Protein 4MEA (pdb70)

Solvent-accessible surface area: 23048 Å² total; per-residue (Å²): 74,30,39,103,123,31,178,19,46,130,40,73,66,66,67,0,80,115,49,4,77,119,1,132,101,85,31,56,4,6,48,30,68,34,192,45,18,53,43,89,104,28,82,7,105,62,10,113,0,0,15,0,14,4,33,87,178,39,40,18,0,0,0,0,0,0,2,2,7,5,0,49,17,0,20,56,0,0,62,47,15,48,171,83,24,38,0,0,0,0,0,0,0,2,0,3,47,1,21,73,13,165,117,54,46,4,1,0,62,28,0,5,110,4,0,28,23,0,0,86,138,22,16,26,200,38,62,0,16,0,0,0,1,14,5,0,0,3,0,0,0,1,3,0,3,75,33,51,48,32,0,98,37,0,1,0,0,0,13,4,0,0,1,136,25,2,48,109,22,34,0,4,34,64,91,11,18,8,50,1,1,23,10,0,0,1,5,1,18,44,0,2,10,26,9,0,25,67,15,10,8,12,0,1,4,3,12,2,59,1,56,0,24,65,44,135,55,4,66,98,70,35,8,0,36,24,0,16,6,1,16,70,114,90,35,0,114,3,0,3,0,0,5,72,8,1,27,79,0,5,180,37,0,38,40,19,11,91,117,54,88,79,1,80,17,41,1,0,0,0,0,0,75,71,25,25,51,48,40,0,10,121,15,0,119,82,46,0,16,57,64,92,94,58,24,50,40,52,64,14,86,92,0,0,12,14,0,6,65,9,31,30,124,12,0,32,132,7,0,34,108,23,2,108,87,34,105,123,27,172,15,50,127,39,72,64,72,53,1,78,114,66,4,82,125,6,130,99,89,31,58,4,7,43,31,75,33,201,46,20,47,40,84,91,35,93,5,102,66,11,110,0,0,15,0,23,4,29,92,146,39,42,18,0,0,0,0,0,0,2,3,7,6,0,47,16,0,19,54,0,0,70,45,14,37,149,84,26,37,0,0,0,0,0,0,0,2,1,4,46,1,20,73,12,166,117,56,47,4,1,0,64,31,0,5,113,4,0,29,24,0,0,85,141,21,16,24,197,34,64,0,16,0,0,0,0,12,5,0,0,4,0,0,0,1,3,0,4,77,31,51,49,30,0,93,34,0,0,0,0,0,14,4,0,0,2,138,25,3,47,111,21,39,0,5,38,72,121,11,17,6,40,1,1,16,10,0,0,1,4,1,13,38,0,2,2,33,9,0,25,67,16,10,10,12,0,2,6,4,11,2,56,11,42,3,24,57,57,133,52,4,59,91,123,36,6,6,49,23,0,15,7,2,13,68,110,87,37,0,91,2,0,2,0,0,6,70,7,2,9,59,0,2,124,43,0,44,51,17,17,91,117,50,98,78,1,82,19,42,1,0,0,0,0,0,94,113,23,23,47,49,41,0,10,133,14,0,120,84,44,0,14,55,67,85,95,60,20,47,41,51,63,18,81,80,0,0,11,14,0,6,59,8,37,31,118,16,0,21,114,8,0,28,96,22,1,102

Radius of gyration: 26.94 Å; Cα contacts (8 Å, |Δi|>4): 1448; chains: 2; bounding box: 87×48×52 Å

Structure (mmCIF, N/CA/C/O backbone):
data_4MEA
#
_entry.id   4MEA
#
_cell.length_a   85.688
_cell.length_b   42.584
_cell.length_c   86.470
_cell.angle_alpha   90.00
_cell.angle_beta   98.10
_cell.angle_gamma   90.00
#
_symmetry.space_group_name_H-M   'P 1 21 1'
#
loop_
_entity.id
_entity.type
_entity.pdbx_description
1 polymer 'Predicted protein'
2 water water
#
loop_
_atom_site.group_PDB
_atom_site.id
_atom_site.type_symbol
_atom_site.label_atom_id
_atom_site.label_alt_id
_atom_site.label_comp_id
_atom_site.label_asym_id
_atom_site.label_entity_id
_atom_site.label_seq_id
_atom_site.pdbx_PDB_ins_code
_atom_site.Cartn_x
_atom_site.Cartn_y
_atom_site.Cartn_z
_atom_site.occupancy
_atom_site.B_iso_or_equiv
_atom_site.auth_seq_id
_atom_site.auth_comp_id
_atom_site.auth_asym_id
_atom_site.auth_atom_id
_atom_site.pdbx_PDB_model_num
ATOM 1 N N . GLU A 1 1 ? -18.330 -1.433 -28.889 1.00 36.44 25 GLU A N 1
ATOM 2 C CA . GLU A 1 1 ? -19.412 -0.723 -29.576 1.00 48.81 25 GLU A CA 1
ATOM 3 C C . GLU A 1 1 ? -20.777 -0.980 -28.919 1.00 50.85 25 GLU A C 1
ATOM 4 O O . GLU A 1 1 ? -21.000 -2.049 -28.324 1.00 43.02 25 GLU A O 1
ATOM 10 N N . TYR A 1 2 ? -21.685 -0.006 -29.026 1.00 49.49 26 TYR A N 1
ATOM 11 C CA . TYR A 1 2 ? -23.014 -0.158 -28.432 1.00 45.10 26 TYR A CA 1
ATOM 12 C C . TYR A 1 2 ? -23.780 -1.326 -29.055 1.00 38.39 26 TYR A C 1
ATOM 13 O O . TYR A 1 2 ? -23.828 -1.468 -30.277 1.00 27.52 26 TYR A O 1
ATOM 22 N N . ASP A 1 3 ? -24.365 -2.153 -28.189 1.00 30.72 27 ASP A N 1
ATOM 23 C CA . ASP A 1 3 ? -25.188 -3.291 -28.594 1.00 21.15 27 ASP A CA 1
ATOM 24 C C . ASP A 1 3 ? -26.508 -3.255 -27.827 1.00 28.93 27 ASP A C 1
ATOM 25 O O . ASP A 1 3 ? -26.542 -3.540 -26.625 1.00 21.76 27 ASP A O 1
ATOM 30 N N . PRO A 1 4 ? -27.605 -2.906 -28.518 1.00 33.45 28 PRO A N 1
ATOM 31 C CA . PRO A 1 4 ? -28.903 -2.748 -27.851 1.00 31.66 28 PRO A CA 1
ATOM 32 C C . PRO A 1 4 ? -29.391 -4.038 -27.177 1.00 27.85 28 PRO A C 1
ATOM 33 O O . PRO A 1 4 ? -30.281 -3.978 -26.328 1.00 34.85 28 PRO A O 1
ATOM 37 N N . ASN A 1 5 ? -28.811 -5.180 -27.540 1.00 25.78 29 ASN A N 1
ATOM 38 C CA . ASN A 1 5 ? -29.195 -6.457 -26.943 1.00 24.68 29 ASN A CA 1
ATOM 39 C C . ASN A 1 5 ? -28.418 -6.859 -25.675 1.00 35.57 29 ASN A C 1
ATOM 40 O O . ASN A 1 5 ? -28.806 -7.809 -24.994 1.00 39.74 29 ASN A O 1
ATOM 45 N N . LEU A 1 6 ? -27.321 -6.168 -25.362 1.00 27.57 30 LEU A N 1
ATOM 46 C CA . LEU A 1 6 ? -26.558 -6.492 -24.150 1.00 16.92 30 LEU A CA 1
ATOM 47 C C . LEU A 1 6 ? -27.438 -6.322 -22.911 1.00 13.07 30 LEU A C 1
ATOM 48 O O . LEU A 1 6 ? -28.093 -5.293 -22.730 1.00 16.65 30 LEU A O 1
ATOM 53 N N . LYS A 1 7 ? -27.464 -7.327 -22.051 1.00 11.69 31 LYS A N 1
ATOM 54 C CA . LYS A 1 7 ? -28.259 -7.220 -20.833 1.00 13.76 31 LYS A CA 1
ATOM 55 C C . LYS A 1 7 ? -27.426 -6.727 -19.655 1.00 11.75 31 LYS A C 1
ATOM 56 O O . LYS A 1 7 ? -26.238 -7.020 -19.550 1.00 12.84 31 LYS A O 1
ATOM 62 N N . SER A 1 8 ? -28.050 -5.952 -18.778 1.00 12.89 32 SER A N 1
ATOM 63 C CA . SER A 1 8 ? -27.388 -5.544 -17.547 1.00 12.11 32 SER A CA 1
ATOM 64 C C . SER A 1 8 ? -27.519 -6.707 -16.566 1.00 12.03 32 SER A C 1
ATOM 65 O O . SER A 1 8 ? -28.390 -7.558 -16.736 1.00 8.62 32 SER A O 1
ATOM 68 N N . ILE A 1 9 ? -26.643 -6.759 -15.565 1.00 11.36 33 ILE A N 1
ATOM 69 C CA . ILE A 1 9 ? -26.709 -7.802 -14.538 1.00 9.04 33 ILE A CA 1
ATOM 70 C C . ILE A 1 9 ? -27.868 -7.564 -13.585 1.00 12.09 33 ILE A C 1
ATOM 71 O O . ILE A 1 9 ? -28.429 -6.466 -13.530 1.00 9.47 33 ILE A O 1
ATOM 76 N N . ASP A 1 10 ? -28.238 -8.594 -12.833 1.00 10.29 34 ASP A N 1
ATOM 77 C CA . ASP A 1 10 ? -29.217 -8.405 -11.769 1.00 16.18 34 ASP A CA 1
ATOM 78 C C . ASP A 1 10 ? -28.663 -8.869 -10.421 1.00 13.55 34 ASP A C 1
ATOM 79 O O . ASP A 1 10 ? -29.409 -9.120 -9.485 1.00 14.77 34 ASP A O 1
ATOM 84 N N . THR A 1 11 ? -27.345 -8.963 -10.325 1.00 11.90 35 THR A N 1
ATOM 85 C CA . THR A 1 11 ? -26.705 -9.282 -9.044 1.00 12.54 35 THR A CA 1
ATOM 86 C C . THR A 1 11 ? -27.071 -8.253 -7.982 1.00 10.46 35 THR A C 1
ATOM 87 O O . THR A 1 11 ? -27.018 -7.054 -8.237 1.00 10.82 35 THR A O 1
ATOM 91 N N . PRO A 1 12 ? -27.466 -8.720 -6.786 1.00 9.70 36 PRO A N 1
ATOM 92 C CA . PRO A 1 12 ? -27.776 -7.796 -5.691 1.00 13.84 36 PRO A CA 1
ATOM 93 C C . PRO A 1 12 ? -26.526 -7.032 -5.278 1.00 14.25 36 PRO A C 1
ATOM 94 O O . PRO A 1 12 ? -25.447 -7.624 -5.212 1.00 12.28 36 PRO A O 1
ATOM 98 N N . PRO A 1 13 ? -26.663 -5.721 -5.041 1.00 11.76 37 PRO A N 1
ATOM 99 C CA . PRO A 1 13 ? -25.523 -4.885 -4.642 1.00 9.54 37 PRO A CA 1
ATOM 100 C C . PRO A 1 13 ? -24.720 -5.482 -3.466 1.00 13.08 37 PRO A C 1
ATOM 101 O O . PRO A 1 13 ? -23.498 -5.337 -3.419 1.00 8.34 37 PRO A O 1
ATOM 105 N N . ALA A 1 14 ? -25.397 -6.137 -2.529 1.00 11.22 38 ALA A N 1
ATOM 106 C CA . ALA A 1 14 ? -24.720 -6.693 -1.356 1.00 17.31 38 ALA A CA 1
ATOM 107 C C . ALA A 1 14 ? -23.831 -7.851 -1.760 1.00 18.08 38 ALA A C 1
ATOM 108 O O . ALA A 1 14 ? -22.740 -8.030 -1.219 1.00 16.17 38 ALA A O 1
ATOM 110 N N . VAL A 1 15 ? -24.306 -8.642 -2.715 1.00 11.66 39 VAL A N 1
ATOM 111 C CA . VAL A 1 15 ? -23.532 -9.764 -3.242 1.00 11.38 39 VAL A CA 1
ATOM 112 C C . VAL A 1 15 ? -22.297 -9.238 -3.993 1.00 13.43 39 VAL A C 1
ATOM 113 O O . VAL A 1 15 ? -21.175 -9.715 -3.784 1.00 9.46 39 VAL A O 1
ATOM 117 N N . SER A 1 16 ? -22.493 -8.229 -4.839 1.00 8.19 40 SER A N 1
ATOM 118 C CA . SER A 1 16 ? -21.363 -7.570 -5.497 1.00 11.77 40 SER A CA 1
ATOM 119 C C . SER A 1 16 ? -20.327 -7.030 -4.503 1.00 11.99 40 SER A C 1
ATOM 120 O O . SER A 1 16 ? -19.124 -7.149 -4.727 1.00 13.19 40 SER A O 1
ATOM 123 N N . GLN A 1 17 ? -20.792 -6.420 -3.415 1.00 10.37 41 GLN A N 1
ATOM 124 C CA . GLN A 1 17 ? -19.880 -5.866 -2.419 1.00 9.10 41 GLN A CA 1
ATOM 125 C C . GLN A 1 17 ? -18.981 -6.963 -1.814 1.00 12.41 41 GLN A C 1
ATOM 126 O O . GLN A 1 17 ? -17.802 -6.728 -1.534 1.00 14.99 41 GLN A O 1
ATOM 132 N N . GLN A 1 18 ? -19.533 -8.160 -1.634 1.00 10.68 42 GLN A N 1
ATOM 133 C CA . GLN A 1 18 ? -18.755 -9.299 -1.128 1.00 16.13 42 GLN A CA 1
ATOM 134 C C . GLN A 1 18 ? -17.696 -9.726 -2.145 1.00 14.33 42 GLN A C 1
ATOM 135 O O . GLN A 1 18 ? -16.589 -10.123 -1.774 1.00 10.48 42 GLN A O 1
ATOM 141 N N . MET A 1 19 ? -18.040 -9.650 -3.428 1.00 8.80 43 MET A N 1
ATOM 142 C CA . MET A 1 19 ? -17.057 -9.842 -4.496 1.00 10.09 43 MET A CA 1
ATOM 143 C C . MET A 1 19 ? -15.911 -8.829 -4.361 1.00 13.41 43 MET A C 1
ATOM 144 O O . MET A 1 19 ? -14.736 -9.200 -4.422 1.00 14.98 43 MET A O 1
ATOM 149 N N . PHE A 1 20 ? -16.259 -7.555 -4.182 1.00 8.63 44 PHE A N 1
ATOM 150 C CA . PHE A 1 20 ? -15.263 -6.496 -4.043 1.00 11.34 44 PHE A CA 1
ATOM 151 C C . PHE A 1 20 ? -14.385 -6.757 -2.818 1.00 11.63 44 PHE A C 1
ATOM 152 O O . PHE A 1 20 ? -13.167 -6.584 -2.871 1.00 10.88 44 PHE A O 1
ATOM 160 N N . ASN A 1 21 ? -15.007 -7.164 -1.716 1.00 8.14 45 ASN A N 1
ATOM 161 C CA . ASN A 1 21 ? -14.274 -7.438 -0.479 1.00 11.78 45 ASN A CA 1
ATOM 162 C C . ASN A 1 21 ? -13.297 -8.586 -0.641 1.00 14.29 45 ASN A C 1
ATOM 163 O O . ASN A 1 21 ? -12.205 -8.577 -0.064 1.00 13.79 45 ASN A O 1
ATOM 168 N N . LYS A 1 22 ? -13.712 -9.593 -1.403 1.00 10.76 46 LYS A N 1
ATOM 169 C CA . LYS A 1 22 ? -12.859 -10.733 -1.697 1.00 14.45 46 LYS A CA 1
ATOM 170 C C . LYS A 1 22 ? -11.656 -10.328 -2.550 1.00 17.24 46 LYS A C 1
ATOM 171 O O . LYS A 1 22 ? -10.537 -10.806 -2.332 1.00 15.83 46 LYS A O 1
ATOM 177 N N . VAL A 1 23 ? -11.887 -9.455 -3.528 1.00 10.08 47 VAL A N 1
ATOM 178 C CA . VAL A 1 23 ? -10.796 -8.950 -4.356 1.00 6.74 47 VAL A CA 1
ATOM 179 C C . VAL A 1 23 ? -9.757 -8.281 -3.465 1.00 8.22 47 VAL A C 1
ATOM 180 O O . VAL A 1 23 ? -8.557 -8.566 -3.552 1.00 11.53 47 VAL A O 1
ATOM 184 N N . LYS A 1 24 ? -10.214 -7.405 -2.583 1.00 8.27 48 LYS A N 1
ATOM 185 C CA . LYS A 1 24 ? -9.285 -6.697 -1.703 1.00 10.47 48 LYS A CA 1
ATOM 186 C C . LYS A 1 24 ? -8.580 -7.623 -0.687 1.00 12.15 48 LYS A C 1
ATOM 187 O O . LYS A 1 24 ? -7.352 -7.590 -0.551 1.00 15.58 48 LYS A O 1
ATOM 193 N N . SER A 1 25 ? -9.342 -8.468 0.001 1.00 13.67 49 SER A N 1
ATOM 194 C CA A SER A 1 25 ? -8.777 -9.344 1.028 0.56 14.59 49 SER A CA 1
ATOM 195 C CA B SER A 1 25 ? -8.762 -9.335 1.028 0.44 14.46 49 SER A CA 1
ATOM 196 C C . SER A 1 25 ? -7.837 -10.409 0.456 1.00 16.35 49 SER A C 1
ATOM 197 O O . SER A 1 25 ? -6.915 -10.865 1.137 1.00 18.49 49 SER A O 1
ATOM 202 N N . ASN A 1 26 ? -8.072 -10.813 -0.789 1.00 10.57 50 ASN A N 1
ATOM 203 C CA . ASN A 1 26 ? -7.209 -11.804 -1.435 1.00 8.55 50 ASN A CA 1
ATOM 204 C C . ASN A 1 26 ? -6.052 -11.179 -2.207 1.00 16.03 50 ASN A C 1
ATOM 205 O O . ASN A 1 26 ? -5.254 -11.890 -2.816 1.00 17.74 50 ASN A O 1
ATOM 210 N N . GLY A 1 27 ? -5.961 -9.850 -2.173 1.00 11.60 51 GLY A N 1
ATOM 211 C CA . GLY A 1 27 ? -4.938 -9.133 -2.923 1.00 13.80 51 GLY A CA 1
ATOM 212 C C . GLY A 1 27 ? -4.981 -9.372 -4.428 1.00 17.21 51 GLY A C 1
ATOM 213 O O . GLY A 1 27 ? -3.943 -9.550 -5.073 1.00 14.75 51 GLY A O 1
ATOM 214 N N . LEU A 1 28 ? -6.186 -9.367 -4.996 1.00 12.02 52 LEU A N 1
ATOM 215 C CA . LEU A 1 28 ? -6.363 -9.576 -6.434 1.00 11.55 52 LEU A CA 1
ATOM 216 C C . LEU A 1 28 ? -6.500 -8.228 -7.144 1.00 8.20 52 LEU A C 1
ATOM 217 O O . LEU A 1 28 ? -6.459 -7.181 -6.505 1.00 9.87 52 LEU A O 1
ATOM 222 N N . GLY A 1 29 ? -6.675 -8.248 -8.458 1.00 9.15 53 GLY A N 1
ATOM 223 C CA . GLY A 1 29 ? -6.958 -7.017 -9.184 1.00 10.45 53 GLY A CA 1
ATOM 224 C C . GLY A 1 29 ? -5.875 -5.959 -9.050 1.00 11.53 53 GLY A C 1
ATOM 225 O O . GLY A 1 29 ? -4.700 -6.231 -9.319 1.00 15.29 53 GLY A O 1
ATOM 226 N N . GLN A 1 30 ? -6.261 -4.750 -8.640 1.00 12.60 54 GLN A N 1
ATOM 227 C CA . GLN A 1 30 ? -5.302 -3.645 -8.555 1.00 7.27 54 GLN A CA 1
ATOM 228 C C . GLN A 1 30 ? -4.218 -3.890 -7.506 1.00 9.80 54 GLN A C 1
ATOM 229 O O . GLN A 1 30 ? -3.182 -3.217 -7.503 1.00 7.17 54 GLN A O 1
ATOM 235 N N . TYR A 1 31 ? -4.455 -4.854 -6.622 1.00 10.80 55 TYR A N 1
ATOM 236 C CA . TYR A 1 31 ? -3.517 -5.126 -5.533 1.00 16.90 55 TYR A CA 1
ATOM 237 C C . TYR A 1 31 ? -2.558 -6.255 -5.892 1.00 20.14 55 TYR A C 1
ATOM 238 O O . TYR A 1 31 ? -1.663 -6.580 -5.117 1.00 15.61 55 TYR A O 1
ATOM 247 N N . ALA A 1 32 ? -2.761 -6.863 -7.058 1.00 16.25 56 ALA A N 1
ATOM 248 C CA . ALA A 1 32 ? -1.925 -7.981 -7.488 1.00 15.63 56 ALA A CA 1
ATOM 249 C C . ALA A 1 32 ? -0.859 -7.525 -8.474 1.00 16.41 56 ALA A C 1
ATOM 250 O O . ALA A 1 32 ? -1.173 -6.988 -9.533 1.00 13.82 56 ALA A O 1
ATOM 252 N N . TYR A 1 33 ? 0.404 -7.727 -8.118 1.00 14.18 57 TYR A N 1
ATOM 253 C CA A TYR A 1 33 ? 1.546 -7.341 -8.949 0.54 15.73 57 TYR A CA 1
ATOM 254 C CA B TYR A 1 33 ? 1.471 -7.404 -9.052 0.46 15.68 57 TYR A CA 1
ATOM 255 C C . TYR A 1 33 ? 2.399 -8.582 -9.252 1.00 19.15 57 TYR A C 1
ATOM 256 O O . TYR A 1 33 ? 2.768 -9.288 -8.320 1.00 14.20 57 TYR A O 1
ATOM 273 N N . ALA A 1 34 ? 2.733 -8.828 -10.516 1.00 15.68 58 ALA A N 1
ATOM 274 C CA . ALA A 1 34 ? 3.511 -10.015 -10.868 1.00 18.78 58 ALA A CA 1
ATOM 275 C C . ALA A 1 34 ? 4.968 -9.923 -10.411 1.00 18.99 58 ALA A C 1
ATOM 276 O O . ALA A 1 34 ? 5.488 -8.829 -10.169 1.00 11.91 58 ALA A O 1
ATOM 278 N N . LYS A 1 35 ? 5.620 -11.077 -10.280 1.00 20.60 59 LYS A N 1
ATOM 279 C CA . LYS A 1 35 ? 7.026 -11.110 -9.883 1.00 22.24 59 LYS A CA 1
ATOM 280 C C . LYS A 1 35 ? 7.837 -10.229 -10.830 1.00 18.70 59 LYS A C 1
ATOM 281 O O . LYS A 1 35 ? 7.676 -10.304 -12.054 1.00 17.91 59 LYS A O 1
ATOM 287 N N . GLY A 1 36 ? 8.695 -9.390 -10.260 1.00 15.03 60 GLY A N 1
ATOM 288 C CA . GLY A 1 36 ? 9.461 -8.435 -11.041 1.00 19.50 60 GLY A CA 1
ATOM 289 C C . GLY A 1 36 ? 8.966 -7.017 -10.818 1.00 17.68 60 GLY A C 1
ATOM 290 O O . GLY A 1 36 ? 9.689 -6.052 -11.045 1.00 19.57 60 GLY A O 1
ATOM 291 N N . LEU A 1 37 ? 7.728 -6.896 -10.351 1.00 20.36 61 LEU A N 1
ATOM 292 C CA . LEU A 1 37 ? 7.099 -5.593 -10.173 1.00 19.67 61 LEU A CA 1
ATOM 293 C C . LEU A 1 37 ? 7.009 -5.231 -8.696 1.00 22.10 61 LEU A C 1
ATOM 294 O O . LEU A 1 37 ? 6.804 -6.095 -7.841 1.00 19.40 61 LEU A O 1
ATOM 299 N N . SER A 1 38 ? 7.171 -3.951 -8.394 1.00 13.70 62 SER A N 1
ATOM 300 C CA . SER A 1 38 ? 7.044 -3.495 -7.022 1.00 19.08 62 SER A CA 1
ATOM 301 C C . SER A 1 38 ? 6.012 -2.384 -6.930 1.00 17.16 62 SER A C 1
ATOM 302 O O . SER A 1 38 ? 5.988 -1.485 -7.769 1.00 15.34 62 SER A O 1
ATOM 305 N N . SER A 1 39 ? 5.169 -2.463 -5.903 1.00 13.43 63 SER A N 1
ATOM 306 C CA . SER A 1 39 ? 4.170 -1.445 -5.610 1.00 9.12 63 SER A CA 1
ATOM 307 C C . SER A 1 39 ? 4.745 -0.417 -4.642 1.00 14.07 63 SER A C 1
ATOM 308 O O . SER A 1 39 ? 5.275 -0.773 -3.593 1.00 13.89 63 SER A O 1
ATOM 311 N N . LYS A 1 40 ? 4.648 0.858 -4.999 1.00 9.35 64 LYS A N 1
ATOM 312 C CA . LYS A 1 40 ? 5.222 1.921 -4.184 1.00 14.62 64 LYS A CA 1
ATOM 313 C C . LYS A 1 40 ? 4.323 3.140 -4.186 1.00 17.92 64 LYS A C 1
ATOM 314 O O . LYS A 1 40 ? 3.396 3.229 -4.982 1.00 13.38 64 LYS A O 1
ATOM 320 N N . PHE A 1 41 ? 4.617 4.087 -3.300 1.00 11.10 65 PHE A N 1
ATOM 321 C CA . PHE A 1 41 ? 3.876 5.334 -3.236 1.00 14.95 65 PHE A CA 1
ATOM 322 C C . PHE A 1 41 ? 4.840 6.514 -3.255 1.00 22.52 65 PHE A C 1
ATOM 323 O O . PHE A 1 41 ? 5.982 6.404 -2.807 1.00 21.66 65 PHE A O 1
ATOM 331 N N . ILE A 1 42 ? 4.378 7.645 -3.776 1.00 21.58 66 ILE A N 1
ATOM 332 C CA . ILE A 1 42 ? 5.205 8.842 -3.813 1.00 17.02 66 ILE A CA 1
ATOM 333 C C . ILE A 1 42 ? 4.373 10.112 -3.723 1.00 21.91 66 ILE A C 1
ATOM 334 O O . ILE A 1 42 ? 3.329 10.239 -4.370 1.00 15.23 66 ILE A O 1
ATOM 339 N N . GLU A 1 43 ? 4.853 11.060 -2.924 1.00 13.34 67 GLU A N 1
ATOM 340 C CA . GLU A 1 43 ? 4.138 12.311 -2.722 1.00 17.17 67 GLU A CA 1
ATOM 341 C C . GLU A 1 43 ? 4.558 13.321 -3.785 1.00 22.02 67 GLU A C 1
ATOM 342 O O . GLU A 1 43 ? 5.751 13.494 -4.060 1.00 19.38 67 GLU A O 1
ATOM 348 N N . SER A 1 44 ? 3.568 13.964 -4.397 1.00 18.68 68 SER A N 1
ATOM 349 C CA . SER A 1 44 ? 3.805 15.005 -5.388 1.00 13.49 68 SER A CA 1
ATOM 350 C C . SER A 1 44 ? 2.750 16.086 -5.228 1.00 20.60 68 SER A C 1
ATOM 351 O O . SER A 1 44 ? 1.554 15.830 -5.396 1.00 9.76 68 SER A O 1
ATOM 354 N N . GLU A 1 45 ? 3.203 17.291 -4.902 1.00 18.61 69 GLU A N 1
ATOM 355 C CA . GLU A 1 45 ? 2.321 18.437 -4.716 1.00 17.08 69 GLU A CA 1
ATOM 356 C C . GLU A 1 45 ? 1.251 18.128 -3.674 1.00 21.60 69 GLU A C 1
ATOM 357 O O . GLU A 1 45 ? 0.121 18.595 -3.776 1.00 20.89 69 GLU A O 1
ATOM 363 N N . GLY A 1 46 ? 1.616 17.342 -2.665 1.00 20.27 70 GLY A N 1
ATOM 364 C CA . GLY A 1 46 ? 0.699 17.042 -1.583 1.00 17.42 70 GLY A CA 1
ATOM 365 C C . GLY A 1 46 ? -0.275 15.916 -1.899 1.00 18.85 70 GLY A C 1
ATOM 366 O O . GLY A 1 46 ? -1.177 15.640 -1.109 1.00 22.07 70 GLY A O 1
ATOM 367 N N . VAL A 1 47 ? -0.098 15.271 -3.051 1.00 16.68 71 VAL A N 1
ATOM 368 C CA . VAL A 1 47 ? -0.947 14.143 -3.438 1.00 15.10 71 VAL A CA 1
ATOM 369 C C . VAL A 1 47 ? -0.108 12.876 -3.416 1.00 16.72 71 VAL A C 1
ATOM 370 O O . VAL A 1 47 ? 0.935 12.803 -4.080 1.00 9.70 71 VAL A O 1
ATOM 374 N N . LYS A 1 48 ? -0.545 11.887 -2.636 1.00 16.55 72 LYS A N 1
ATOM 375 C CA . LYS A 1 48 ? 0.152 10.608 -2.590 1.00 14.47 72 LYS A CA 1
ATOM 376 C C . LYS A 1 48 ? -0.255 9.719 -3.768 1.00 20.91 72 LYS A C 1
ATOM 377 O O . LYS A 1 48 ? -1.397 9.238 -3.845 1.00 15.69 72 LYS A O 1
ATOM 383 N N . LEU A 1 49 ? 0.679 9.514 -4.689 1.00 11.79 73 LEU A N 1
ATOM 384 C CA . LEU A 1 49 ? 0.419 8.670 -5.853 1.00 8.19 73 LEU A CA 1
ATOM 385 C C . LEU A 1 49 ? 0.896 7.240 -5.623 1.00 18.92 73 LEU A C 1
ATOM 386 O O . LEU A 1 49 ? 1.966 7.006 -5.045 1.00 14.72 73 LEU A O 1
ATOM 391 N N . HIS A 1 50 ? 0.087 6.283 -6.064 1.00 13.52 74 HIS A N 1
ATOM 392 C CA . HIS A 1 50 ? 0.515 4.890 -6.107 1.00 13.21 74 HIS A CA 1
ATOM 393 C C . HIS A 1 50 ? 1.068 4.583 -7.496 1.00 14.99 74 HIS A C 1
ATOM 394 O O . HIS A 1 50 ? 0.541 5.050 -8.509 1.00 11.22 74 HIS A O 1
ATOM 401 N N . TYR A 1 51 ? 2.141 3.809 -7.550 1.00 11.01 75 TYR A N 1
ATOM 402 C CA . TYR A 1 51 ? 2.633 3.345 -8.833 1.00 10.56 75 TYR A CA 1
ATOM 403 C C . TYR A 1 51 ? 3.241 1.966 -8.686 1.00 13.69 75 TYR A C 1
ATOM 404 O O . TYR A 1 51 ? 3.492 1.499 -7.572 1.00 14.58 75 TYR A O 1
ATOM 413 N N . VAL A 1 52 ? 3.470 1.329 -9.823 1.00 13.71 76 VAL A N 1
ATOM 414 C CA . VAL A 1 52 ? 4.094 0.024 -9.894 1.00 13.19 76 VAL A CA 1
ATOM 415 C C . VAL A 1 52 ? 5.216 0.135 -10.911 1.00 15.48 76 VAL A C 1
ATOM 416 O O . VAL A 1 52 ? 5.040 0.733 -11.973 1.00 12.35 76 VAL A O 1
ATOM 420 N N . GLU A 1 53 ? 6.379 -0.418 -10.584 1.00 11.38 77 GLU A N 1
ATOM 421 C CA . GLU A 1 53 ? 7.510 -0.346 -11.496 1.00 16.40 77 GLU A CA 1
ATOM 422 C C . GLU A 1 53 ? 8.244 -1.675 -11.598 1.00 13.22 77 GLU A C 1
ATOM 423 O O . GLU A 1 53 ? 8.131 -2.538 -10.729 1.00 17.00 77 GLU A O 1
ATOM 429 N N . GLY A 1 54 ? 8.993 -1.833 -12.681 1.00 17.45 78 GLY A N 1
ATOM 430 C CA . GLY A 1 54 ? 9.755 -3.041 -12.903 1.00 19.43 78 GLY A CA 1
ATOM 431 C C . GLY A 1 54 ? 10.922 -2.700 -13.797 1.00 20.10 78 GLY A C 1
ATOM 432 O O . GLY A 1 54 ? 10.960 -1.617 -14.384 1.00 12.89 78 GLY A O 1
ATOM 433 N N . GLY A 1 55 ? 11.877 -3.617 -13.894 1.00 22.39 79 GLY A N 1
ATOM 434 C CA . GLY A 1 55 ? 13.074 -3.383 -14.677 1.00 29.35 79 GLY A CA 1
ATOM 435 C C . GLY A 1 55 ? 14.033 -2.395 -14.036 1.00 19.49 79 GLY A C 1
ATOM 436 O O . GLY A 1 55 ? 13.874 -2.006 -12.879 1.00 22.72 79 GLY A O 1
ATOM 437 N N . SER A 1 56 ? 15.039 -1.986 -14.798 1.00 21.54 80 SER A N 1
ATOM 438 C CA . SER A 1 56 ? 16.038 -1.043 -14.305 1.00 29.60 80 SER A CA 1
ATOM 439 C C . SER A 1 56 ? 16.696 -0.305 -15.459 1.00 23.22 80 SER A C 1
ATOM 440 O O . SER A 1 56 ? 16.556 0.907 -15.594 1.00 30.81 80 SER A O 1
ATOM 443 N N . LYS A 1 57 ? 17.413 -1.042 -16.297 1.00 26.36 81 LYS A N 1
ATOM 444 C CA . LYS A 1 57 ? 18.127 -0.432 -17.413 1.00 29.16 81 LYS A CA 1
ATOM 445 C C . LYS A 1 57 ? 17.210 -0.238 -18.617 1.00 27.88 81 LYS A C 1
ATOM 446 O O . LYS A 1 57 ? 16.185 -0.908 -18.739 1.00 26.88 81 LYS A O 1
ATOM 452 N N . GLY A 1 58 ? 17.574 0.694 -19.494 1.00 20.18 82 GLY A N 1
ATOM 453 C CA . GLY A 1 58 ? 16.806 0.930 -20.702 1.00 20.45 82 GLY A CA 1
ATOM 454 C C . GLY A 1 58 ? 15.908 2.141 -20.572 1.00 20.82 82 GLY A C 1
ATOM 455 O O . GLY A 1 58 ? 15.523 2.526 -19.467 1.00 25.06 82 GLY A O 1
ATOM 456 N N . THR A 1 59 ? 15.575 2.746 -21.704 1.00 21.11 83 THR A N 1
ATOM 457 C CA . THR A 1 59 ? 14.731 3.932 -21.700 1.00 22.71 83 THR A CA 1
ATOM 458 C C . THR A 1 59 ? 13.464 3.654 -20.911 1.00 17.35 83 THR A C 1
ATOM 459 O O . THR A 1 59 ? 12.750 2.688 -21.197 1.00 20.46 83 THR A O 1
ATOM 463 N N . PRO A 1 60 ? 13.185 4.490 -19.900 1.00 15.67 84 PRO A N 1
ATOM 464 C CA . PRO A 1 60 ? 11.983 4.234 -19.108 1.00 14.22 84 PRO A CA 1
ATOM 465 C C . PRO A 1 60 ? 10.716 4.467 -19.928 1.00 12.90 84 PRO A C 1
ATOM 466 O O . PRO A 1 60 ? 10.681 5.319 -20.809 1.00 14.16 84 PRO A O 1
ATOM 470 N N . ILE A 1 61 ? 9.689 3.683 -19.642 1.00 15.61 85 ILE A N 1
ATOM 471 C CA . ILE A 1 61 ? 8.394 3.880 -20.264 1.00 17.84 85 ILE A CA 1
ATOM 472 C C . ILE A 1 61 ? 7.387 4.109 -19.147 1.00 13.41 85 ILE A C 1
ATOM 473 O O . ILE A 1 61 ? 7.228 3.269 -18.264 1.00 14.72 85 ILE A O 1
ATOM 478 N N . VAL A 1 62 ? 6.726 5.260 -19.182 1.00 11.11 86 VAL A N 1
ATOM 479 C CA . VAL A 1 62 ? 5.716 5.590 -18.183 1.00 10.35 86 VAL A CA 1
ATOM 480 C C . VAL A 1 62 ? 4.321 5.371 -18.788 1.00 11.34 86 VAL A C 1
ATOM 481 O O . VAL A 1 62 ? 4.040 5.851 -19.883 1.00 14.94 86 VAL A O 1
ATOM 485 N N . PHE A 1 63 ? 3.476 4.609 -18.090 1.00 13.18 87 PHE A N 1
ATOM 486 C CA . PHE A 1 63 ? 2.134 4.253 -18.577 1.00 10.03 87 PHE A CA 1
ATOM 487 C C . PHE A 1 63 ? 1.072 4.872 -17.684 1.00 8.96 87 PHE A C 1
ATOM 488 O O . PHE A 1 63 ? 1.100 4.688 -16.467 1.00 8.54 87 PHE A O 1
ATOM 496 N N . ILE A 1 64 ? 0.116 5.562 -18.296 1.00 9.72 88 ILE A N 1
ATOM 497 C CA . ILE A 1 64 ? -0.941 6.254 -17.565 1.00 9.03 88 ILE A CA 1
ATOM 498 C C . ILE A 1 64 ? -2.339 5.776 -17.993 1.00 18.37 88 ILE A C 1
ATOM 499 O O . ILE A 1 64 ? -2.775 6.017 -19.129 1.00 10.90 88 ILE A O 1
ATOM 504 N N . HIS A 1 65 ? -3.040 5.118 -17.071 1.00 11.35 89 HIS A N 1
ATOM 505 C CA . HIS A 1 65 ? -4.375 4.573 -17.326 1.00 4.95 89 HIS A CA 1
ATOM 506 C C . HIS A 1 65 ? -5.452 5.655 -17.361 1.00 9.46 89 HIS A C 1
ATOM 507 O O . HIS A 1 65 ? -5.174 6.839 -17.151 1.00 12.47 89 HIS A O 1
ATOM 514 N N . GLY A 1 66 ? -6.691 5.235 -17.601 1.00 5.44 90 GLY A N 1
ATOM 515 C CA . GLY A 1 66 ? -7.836 6.131 -17.547 1.00 8.14 90 GLY A CA 1
ATOM 516 C C . GLY A 1 66 ? -9.014 5.547 -16.784 1.00 10.61 90 GLY A C 1
ATOM 517 O O . GLY A 1 66 ? -8.837 4.683 -15.918 1.00 11.92 90 GLY A O 1
ATOM 518 N N . PHE A 1 67 ? -10.222 6.010 -17.122 1.00 2.63 91 PHE A N 1
ATOM 519 C CA . PHE A 1 67 ? -11.445 5.647 -16.408 1.00 13.26 91 PHE A CA 1
ATOM 520 C C . PHE A 1 67 ? -11.797 4.177 -16.592 1.00 12.76 91 PHE A C 1
ATOM 521 O O . PHE A 1 67 ? -11.718 3.649 -17.702 1.00 11.48 91 PHE A O 1
ATOM 529 N N . GLY A 1 68 ? -12.193 3.526 -15.502 1.00 6.19 92 GLY A N 1
ATOM 530 C CA . GLY A 1 68 ? -12.481 2.100 -15.526 1.00 4.03 92 GLY A CA 1
ATOM 531 C C . GLY A 1 68 ? -11.246 1.237 -15.336 1.00 11.47 92 GLY A C 1
ATOM 532 O O . GLY A 1 68 ? -11.344 0.005 -15.256 1.00 9.03 92 GLY A O 1
ATOM 533 N N . SER A 1 69 ? -10.083 1.880 -15.252 1.00 9.77 93 SER A N 1
ATOM 534 C CA . SER A 1 69 ? -8.815 1.170 -15.123 1.00 8.61 93 SER A CA 1
ATOM 535 C C . SER A 1 69 ? -7.988 1.681 -13.941 1.00 10.00 93 SER A C 1
ATOM 536 O O . SER A 1 69 ? -8.370 2.633 -13.267 1.00 10.09 93 SER A O 1
ATOM 539 N N . THR A 1 70 ? -6.859 1.020 -13.698 1.00 12.33 94 THR A N 1
ATOM 540 C CA . THR A 1 70 ? -5.817 1.521 -12.806 1.00 12.03 94 THR A CA 1
ATOM 541 C C . THR A 1 70 ? -4.498 1.164 -13.482 1.00 10.03 94 THR A C 1
ATOM 542 O O . THR A 1 70 ? -4.502 0.742 -14.636 1.00 8.64 94 THR A O 1
ATOM 546 N N . TRP A 1 71 ? -3.378 1.329 -12.777 1.00 11.36 95 TRP A N 1
ATOM 547 C CA . TRP A 1 71 ? -2.074 0.884 -13.272 1.00 9.75 95 TRP A CA 1
ATOM 548 C C . TRP A 1 71 ? -2.190 -0.534 -13.854 1.00 9.61 95 TRP A C 1
ATOM 549 O O . TRP A 1 71 ? -1.520 -0.876 -14.829 1.00 7.64 95 TRP A O 1
ATOM 560 N N . LYS A 1 72 ? -3.033 -1.354 -13.228 1.00 8.29 96 LYS A N 1
ATOM 561 C CA . LYS A 1 72 ? -3.185 -2.776 -13.560 1.00 12.54 96 LYS A CA 1
ATOM 562 C C . LYS A 1 72 ? -3.405 -3.055 -15.047 1.00 10.29 96 LYS A C 1
ATOM 563 O O . LYS A 1 72 ? -3.024 -4.117 -15.540 1.00 8.63 96 LYS A O 1
ATOM 569 N N . MET A 1 73 ? -4.000 -2.106 -15.770 1.00 7.83 97 MET A N 1
ATOM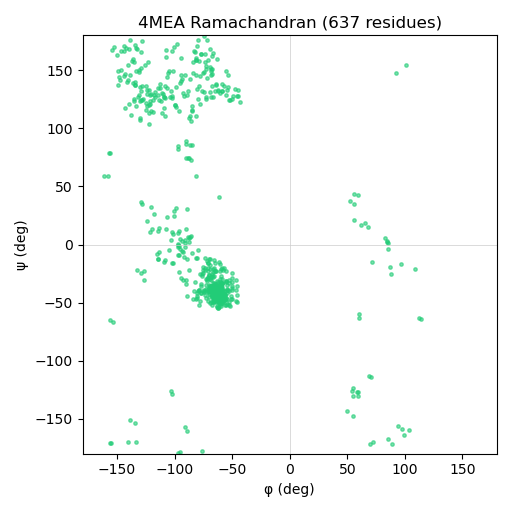 570 C CA . MET A 1 73 ? -4.314 -2.344 -17.176 1.00 7.37 97 MET A CA 1
ATOM 571 C C . MET A 1 73 ? -3.039 -2.548 -17.979 1.00 15.78 97 MET A C 1
ATOM 572 O O . MET A 1 73 ? -3.057 -3.162 -19.038 1.00 10.98 97 MET A O 1
ATOM 577 N N . TRP A 1 74 ? -1.925 -2.046 -17.458 1.00 12.61 98 TRP A N 1
ATOM 578 C CA . TRP A 1 74 ? -0.665 -2.099 -18.190 1.00 12.92 98 TRP A CA 1
ATOM 579 C C . TRP A 1 74 ? 0.190 -3.342 -17.898 1.00 13.99 98 TRP A C 1
ATOM 580 O O . TRP A 1 74 ? 1.159 -3.605 -18.603 1.00 16.64 98 TRP A O 1
ATOM 591 N N . GLU A 1 75 ? -0.179 -4.111 -16.879 1.00 10.65 99 GLU A N 1
ATOM 592 C CA . GLU A 1 75 ? 0.687 -5.188 -16.380 1.00 7.31 99 GLU A CA 1
ATOM 593 C C . GLU A 1 75 ? 1.294 -6.110 -17.455 1.00 13.38 99 GLU A C 1
ATOM 594 O O . GLU A 1 75 ? 2.500 -6.369 -17.441 1.00 15.75 99 GLU A O 1
ATOM 600 N N . PRO A 1 76 ? 0.472 -6.618 -18.383 1.00 18.58 100 PRO A N 1
ATOM 601 C CA . PRO A 1 76 ? 1.071 -7.539 -19.359 1.00 20.89 100 PRO A CA 1
ATOM 602 C C . PRO A 1 76 ? 2.118 -6.869 -20.253 1.00 16.54 100 PRO A C 1
ATOM 603 O O . PRO A 1 76 ? 3.103 -7.514 -20.615 1.00 14.86 100 PRO A O 1
ATOM 607 N N . VAL A 1 77 ? 1.921 -5.594 -20.584 1.00 12.14 101 VAL A N 1
ATOM 608 C CA . VAL A 1 77 ? 2.902 -4.849 -21.373 1.00 9.54 101 VAL A CA 1
ATOM 609 C C . VAL A 1 77 ? 4.157 -4.577 -20.556 1.00 17.18 101 VAL A C 1
ATOM 610 O O . VAL A 1 77 ? 5.278 -4.667 -21.065 1.00 16.76 101 VAL A O 1
ATOM 614 N N . MET A 1 78 ? 3.959 -4.240 -19.284 1.00 14.62 102 MET A N 1
ATOM 615 C CA . MET A 1 78 ? 5.065 -4.000 -18.369 1.00 12.61 102 MET A CA 1
ATOM 616 C C . MET A 1 78 ? 5.950 -5.234 -18.275 1.00 19.94 102 MET A C 1
ATOM 617 O O . MET A 1 78 ? 7.174 -5.135 -18.333 1.00 21.55 102 MET A O 1
ATOM 622 N N . LEU A 1 79 ? 5.326 -6.398 -18.127 1.00 17.12 103 LEU A N 1
ATOM 623 C CA . LEU A 1 79 ? 6.074 -7.643 -18.021 1.00 19.56 103 LEU A CA 1
ATOM 624 C C . LEU A 1 79 ? 6.846 -7.929 -19.307 1.00 18.34 103 LEU A C 1
ATOM 625 O O . LEU A 1 79 ? 7.979 -8.420 -19.274 1.00 18.48 103 LEU A O 1
ATOM 630 N N . SER A 1 80 ? 6.235 -7.582 -20.432 1.00 14.94 104 SER A N 1
ATOM 631 C CA A SER A 1 80 ? 6.835 -7.804 -21.742 0.50 21.83 104 SER A CA 1
ATOM 632 C CA B SER A 1 80 ? 6.838 -7.815 -21.736 0.50 21.83 104 SER A CA 1
ATOM 633 C C . SER A 1 80 ? 8.066 -6.934 -21.972 1.00 22.66 104 SER A C 1
ATOM 634 O O . SER A 1 80 ? 8.983 -7.323 -22.691 1.00 24.58 104 SER A O 1
ATOM 639 N N . TYR A 1 81 ? 8.086 -5.752 -21.363 1.00 16.75 105 TYR A N 1
ATOM 640 C CA . TYR A 1 81 ? 9.163 -4.796 -21.627 1.00 17.34 105 TYR A CA 1
ATOM 641 C C . TYR A 1 81 ? 10.245 -4.712 -20.545 1.00 19.81 105 TYR A C 1
ATOM 642 O O . TYR A 1 81 ? 11.332 -4.180 -20.790 1.00 24.06 105 TYR A O 1
ATOM 651 N N . MET A 1 82 ? 9.965 -5.234 -19.358 1.00 17.43 106 MET A N 1
ATOM 652 C CA . MET A 1 82 ? 10.835 -4.954 -18.214 1.00 19.99 106 MET A CA 1
ATOM 653 C C . MET A 1 82 ? 12.251 -5.519 -18.347 1.00 20.08 106 MET A C 1
ATOM 654 O O . MET A 1 82 ? 13.178 -5.023 -17.709 1.00 23.21 106 MET A O 1
ATOM 659 N N . LYS A 1 83 ? 12.420 -6.545 -19.174 1.00 24.52 107 LYS A N 1
ATOM 660 C CA . LYS A 1 83 ? 13.750 -7.088 -19.435 1.00 34.03 107 LYS A CA 1
ATOM 661 C C . LYS A 1 83 ? 14.676 -6.021 -20.024 1.00 34.76 107 LYS A C 1
ATOM 662 O O . LYS A 1 83 ? 15.868 -5.977 -19.709 1.00 30.91 107 LYS A O 1
ATOM 668 N N . ASP A 1 84 ? 14.120 -5.157 -20.869 1.00 32.84 108 ASP A N 1
ATOM 669 C CA . ASP A 1 84 ? 14.920 -4.192 -21.624 1.00 38.10 108 ASP A CA 1
ATOM 670 C C . ASP A 1 84 ? 14.657 -2.751 -21.215 1.00 31.32 108 ASP A C 1
ATOM 671 O O . ASP A 1 84 ? 15.329 -1.845 -21.701 1.00 23.33 108 ASP A O 1
ATOM 676 N N . HIS A 1 85 ? 13.668 -2.536 -20.351 1.00 27.71 109 HIS A N 1
ATOM 677 C CA . HIS A 1 85 ? 13.229 -1.178 -20.026 1.00 23.24 109 HIS A CA 1
ATOM 678 C C . HIS A 1 85 ? 12.752 -1.047 -18.599 1.00 25.56 109 HIS A C 1
ATOM 679 O O . HIS A 1 85 ? 12.102 -1.950 -18.071 1.00 25.88 109 HIS A O 1
ATOM 686 N N . LYS A 1 86 ? 13.083 0.083 -17.978 1.00 13.01 110 LYS A N 1
ATOM 687 C CA . LYS A 1 86 ? 12.401 0.491 -16.765 1.00 15.05 110 LYS A CA 1
ATOM 688 C C . LYS A 1 86 ? 10.959 0.753 -17.201 1.00 13.38 110 LYS A C 1
ATOM 689 O O . LYS A 1 86 ? 10.728 1.401 -18.225 1.00 14.95 110 LYS A O 1
ATOM 695 N N . VAL A 1 87 ? 9.998 0.211 -16.459 1.00 19.03 111 VAL A N 1
ATOM 696 C CA . VAL A 1 87 ? 8.584 0.407 -16.784 1.00 15.33 111 VAL A CA 1
ATOM 697 C C . VAL A 1 87 ? 7.846 0.890 -15.537 1.00 14.11 111 VAL A C 1
ATOM 698 O O . VAL A 1 87 ? 8.008 0.332 -14.454 1.00 15.78 111 VAL A O 1
ATOM 702 N N . ILE A 1 88 ? 7.043 1.935 -15.702 1.00 10.51 112 ILE A N 1
ATOM 703 C CA . ILE A 1 88 ? 6.401 2.600 -14.575 1.00 8.25 112 ILE A CA 1
ATOM 704 C C . ILE A 1 88 ? 4.942 2.864 -14.914 1.00 13.06 112 ILE A C 1
ATOM 705 O O . ILE A 1 88 ? 4.645 3.492 -15.927 1.00 13.48 112 ILE A O 1
ATOM 710 N N . ALA A 1 89 ? 4.031 2.365 -14.084 1.00 5.56 113 ALA A N 1
ATOM 711 C CA . ALA A 1 89 ? 2.608 2.625 -14.289 1.00 8.62 113 ALA A CA 1
ATOM 712 C C . ALA A 1 89 ? 2.054 3.294 -13.041 1.00 9.69 113 ALA A C 1
ATOM 713 O O . ALA A 1 89 ? 2.127 2.743 -11.941 1.00 13.84 113 ALA A O 1
ATOM 715 N N . ILE A 1 90 ? 1.521 4.498 -13.220 1.00 10.01 114 ILE A N 1
ATOM 716 C CA . ILE A 1 90 ? 1.062 5.315 -12.107 1.00 12.75 114 ILE A CA 1
ATOM 717 C C . ILE A 1 90 ? -0.460 5.387 -12.081 1.00 14.33 114 ILE A C 1
ATOM 718 O O . ILE A 1 90 ? -1.096 5.560 -13.126 1.00 9.99 114 ILE A O 1
ATOM 723 N N . ASP A 1 91 ? -1.038 5.257 -10.887 1.00 11.74 115 ASP A N 1
ATOM 724 C CA . ASP A 1 91 ? -2.464 5.500 -10.684 1.00 12.99 115 ASP A CA 1
ATOM 725 C C . ASP A 1 91 ? -2.759 7.001 -10.748 1.00 15.48 115 ASP A C 1
ATOM 726 O O . ASP A 1 91 ? -2.155 7.783 -10.011 1.00 9.95 115 ASP A O 1
ATOM 731 N N . LEU A 1 92 ? -3.682 7.403 -11.621 1.00 10.10 116 LEU A N 1
ATOM 732 C CA . LEU A 1 92 ? -4.053 8.822 -11.733 1.00 9.33 116 LEU A CA 1
ATOM 733 C C . LEU A 1 92 ? -4.448 9.393 -10.383 1.00 7.21 116 LEU A C 1
ATOM 734 O O . LEU A 1 92 ? -5.050 8.700 -9.556 1.00 10.65 116 LEU A O 1
ATOM 739 N N . PRO A 1 93 ? -4.142 10.674 -10.162 1.00 9.92 117 PRO A N 1
ATOM 740 C CA . PRO A 1 93 ? -4.570 11.328 -8.922 1.00 13.10 117 PRO A CA 1
ATOM 741 C C . PRO A 1 93 ? -6.038 11.003 -8.605 1.00 12.97 117 PRO A C 1
ATOM 742 O O . PRO A 1 93 ? -6.915 11.158 -9.462 1.00 11.85 117 PRO A O 1
ATOM 746 N N . GLY A 1 94 ? -6.288 10.539 -7.384 1.00 9.07 118 GLY A N 1
ATOM 747 C CA . GLY A 1 94 ? -7.632 10.206 -6.945 1.00 7.08 118 GLY A CA 1
ATOM 748 C C . GLY A 1 94 ? -8.083 8.786 -7.243 1.00 8.08 118 GLY A C 1
ATOM 749 O O . GLY A 1 94 ? -8.954 8.256 -6.551 1.00 10.58 118 GLY A O 1
ATOM 750 N N . LEU A 1 95 ? -7.501 8.170 -8.272 1.00 11.97 119 LEU A N 1
ATOM 751 C CA . LEU A 1 95 ? -7.936 6.853 -8.735 1.00 7.73 119 LEU A CA 1
ATOM 752 C C . LEU A 1 95 ? -7.015 5.722 -8.283 1.00 11.40 119 LEU A C 1
ATOM 753 O O . LEU A 1 95 ? -5.899 5.962 -7.817 1.00 10.76 119 LEU A O 1
ATOM 758 N N . GLY A 1 96 ? -7.478 4.484 -8.430 1.00 8.75 120 GLY A N 1
ATOM 759 C CA . GLY A 1 96 ? -6.699 3.341 -7.986 1.00 8.27 120 GLY A CA 1
ATOM 760 C C . GLY A 1 96 ? -6.337 3.543 -6.525 1.00 14.62 120 GLY A C 1
ATOM 761 O O . GLY A 1 96 ? -7.213 3.799 -5.696 1.00 10.37 120 GLY A O 1
ATOM 762 N N . GLN A 1 97 ? -5.049 3.459 -6.203 1.00 14.57 121 GLN A N 1
ATOM 763 C CA . GLN A 1 97 ? -4.606 3.669 -4.819 1.00 11.28 121 GLN A CA 1
ATOM 764 C C . GLN A 1 97 ? -3.981 5.047 -4.581 1.00 18.02 121 GLN A C 1
ATOM 765 O O . GLN A 1 97 ? -3.394 5.302 -3.520 1.00 16.04 121 GLN A O 1
ATOM 771 N N . SER A 1 98 ? -4.122 5.937 -5.561 1.00 9.34 122 SER A N 1
ATOM 772 C CA . SER A 1 98 ? -3.674 7.320 -5.395 1.00 14.58 122 SER A CA 1
ATOM 773 C C . SER A 1 98 ? -4.708 8.139 -4.631 1.00 18.84 122 SER A C 1
ATOM 774 O O . SER A 1 98 ? -5.906 7.924 -4.784 1.00 16.77 122 SER A O 1
ATOM 777 N N . GLY A 1 99 ? -4.240 9.083 -3.819 1.00 16.86 123 GLY A N 1
ATOM 778 C CA . GLY A 1 99 ? -5.128 9.990 -3.105 1.00 13.92 123 GLY A CA 1
ATOM 779 C C . GLY A 1 99 ? -5.687 11.109 -3.978 1.00 13.85 123 GLY A C 1
ATOM 780 O O . GLY A 1 99 ? -5.161 11.385 -5.061 1.00 11.35 123 GLY A O 1
ATOM 781 N N . PRO A 1 100 ? -6.753 11.773 -3.501 1.00 9.15 124 PRO A N 1
ATOM 782 C CA . PRO A 1 100 ? -7.507 12.772 -4.272 1.00 10.34 124 PRO A CA 1
ATOM 783 C C . PRO A 1 100 ? -6.848 14.156 -4.357 1.00 18.27 124 PRO A C 1
ATOM 784 O O . PRO A 1 100 ? -6.016 14.530 -3.523 1.00 13.38 124 PRO A O 1
ATOM 788 N N . ILE A 1 101 ? -7.241 14.913 -5.375 1.00 16.98 125 ILE A N 1
ATOM 789 C CA . ILE A 1 101 ? -6.903 16.324 -5.461 1.00 16.71 125 ILE A CA 1
ATOM 790 C C . ILE A 1 101 ? -7.963 17.079 -4.675 1.00 15.12 125 ILE A C 1
ATOM 791 O O . ILE A 1 101 ? -9.105 17.220 -5.121 1.00 15.80 125 ILE A O 1
ATOM 796 N N . LEU A 1 102 ? -7.574 17.554 -3.497 1.00 16.33 126 LEU A N 1
ATOM 797 C CA . LEU A 1 102 ? -8.516 18.093 -2.514 1.00 25.20 126 LEU A CA 1
ATOM 798 C C . LEU A 1 102 ? -9.344 19.301 -2.979 1.00 20.84 126 LEU A C 1
ATOM 799 O O . LEU A 1 102 ? -10.496 19.463 -2.558 1.00 24.51 126 LEU A O 1
ATOM 804 N N . ASN A 1 103 ? -8.771 20.149 -3.831 1.00 17.85 127 ASN A N 1
ATOM 805 C CA . ASN A 1 103 ? -9.522 21.308 -4.336 1.00 18.82 127 ASN A CA 1
ATOM 806 C C . ASN A 1 103 ? -10.325 21.006 -5.600 1.00 17.22 127 ASN A C 1
ATOM 807 O O . ASN A 1 103 ? -10.908 21.906 -6.209 1.00 15.99 127 ASN A O 1
ATOM 812 N N . ASP A 1 104 ? -10.351 19.732 -5.982 1.00 15.45 128 ASP A N 1
ATOM 813 C CA . ASP A 1 104 ? -11.182 19.262 -7.090 1.00 16.25 128 ASP A CA 1
ATOM 814 C C . ASP A 1 104 ? -10.717 19.782 -8.451 1.00 13.12 128 ASP A C 1
ATOM 815 O O . ASP A 1 104 ? -11.454 19.705 -9.434 1.00 12.82 128 ASP A O 1
ATOM 820 N N . ASP A 1 105 ? -9.495 20.312 -8.511 1.00 15.71 129 ASP A N 1
ATOM 821 C CA . ASP A 1 105 ? -8.930 20.740 -9.790 1.00 13.34 129 ASP A CA 1
ATOM 822 C C . ASP A 1 105 ? -8.275 19.561 -10.516 1.00 17.48 129 ASP A C 1
ATOM 823 O O . ASP A 1 105 ? -7.070 19.310 -10.379 1.00 10.66 129 ASP A O 1
ATOM 828 N N . TYR A 1 106 ? -9.097 18.828 -11.265 1.00 11.79 130 TYR A N 1
ATOM 829 C CA . TYR A 1 106 ? -8.628 17.706 -12.070 1.00 14.46 130 TYR A CA 1
ATOM 830 C C . TYR A 1 106 ? -8.456 18.129 -13.524 1.00 13.19 130 TYR A C 1
ATOM 831 O O . TYR A 1 106 ? -8.650 17.326 -14.443 1.00 8.72 130 TYR A O 1
ATOM 840 N N . SER A 1 107 ? -8.102 19.393 -13.735 1.00 7.62 131 SER A N 1
ATOM 841 C CA . SER A 1 107 ? -7.777 19.852 -15.084 1.00 7.51 131 SER A CA 1
ATOM 842 C C . SER A 1 107 ? -6.427 19.304 -15.542 1.00 11.17 131 SER A C 1
ATOM 843 O O . SER A 1 107 ? -5.552 18.999 -14.721 1.00 16.68 131 SER A O 1
ATOM 846 N N . ALA A 1 108 ? -6.269 19.187 -16.857 1.00 10.91 132 ALA A N 1
ATOM 847 C CA . ALA A 1 108 ? -5.027 18.725 -17.481 1.00 8.88 132 ALA A CA 1
ATOM 848 C C . ALA A 1 108 ? -3.769 19.385 -16.895 1.00 9.27 132 ALA A C 1
ATOM 849 O O . ALA A 1 108 ? -2.796 18.707 -16.562 1.00 12.40 132 ALA A O 1
ATOM 851 N N . GLU A 1 109 ? -3.773 20.707 -16.789 1.00 10.67 133 GLU A N 1
ATOM 852 C CA . GLU A 1 109 ? -2.600 21.407 -16.257 1.00 12.06 133 GLU A CA 1
ATOM 853 C C . GLU A 1 109 ? -2.242 20.939 -14.852 1.00 11.03 133 GLU A C 1
ATOM 854 O O . GLU A 1 109 ? -1.073 20.678 -14.555 1.00 13.22 133 GLU A O 1
ATOM 860 N N . ASN A 1 110 ? -3.245 20.842 -13.983 1.00 12.76 134 ASN A N 1
ATOM 861 C CA . ASN A 1 110 ? -2.995 20.416 -12.611 1.00 13.58 134 ASN A CA 1
ATOM 862 C C . ASN A 1 110 ? -2.515 18.964 -12.488 1.00 19.19 134 ASN A C 1
ATOM 863 O O . ASN A 1 110 ? -1.535 18.688 -11.807 1.00 13.61 134 ASN A O 1
ATOM 868 N N . THR A 1 111 ? -3.210 18.036 -13.140 1.00 14.98 135 THR A N 1
ATOM 869 C CA . THR A 1 111 ? -2.807 16.629 -13.096 1.00 7.29 135 THR A CA 1
ATOM 870 C C . THR A 1 111 ? -1.445 16.445 -13.770 1.00 7.68 135 THR A C 1
ATOM 871 O O . THR A 1 111 ? -0.637 15.617 -13.346 1.00 15.15 135 THR A O 1
ATOM 875 N N . SER A 1 112 ? -1.191 17.211 -14.827 1.00 9.32 136 SER A N 1
ATOM 876 C CA . SER A 1 112 ? 0.121 17.162 -15.479 1.00 14.52 136 SER A CA 1
ATOM 877 C C . SER A 1 112 ? 1.231 17.622 -14.527 1.00 18.87 136 SER A C 1
ATOM 878 O O . SER A 1 112 ? 2.340 17.061 -14.511 1.00 15.29 136 SER A O 1
ATOM 881 N N . LYS A 1 113 ? 0.938 18.654 -13.742 1.00 16.00 137 LYS A N 1
ATOM 882 C CA . LYS A 1 113 ? 1.915 19.162 -12.781 1.00 16.87 137 LYS A CA 1
ATOM 883 C C . LYS A 1 113 ? 2.208 18.122 -11.696 1.00 16.84 137 LYS A C 1
ATOM 884 O O . LYS A 1 113 ? 3.361 17.900 -11.325 1.00 13.71 137 LYS A O 1
ATOM 890 N N . ILE A 1 114 ? 1.157 17.490 -11.185 1.00 9.74 138 ILE A N 1
ATOM 891 C CA . ILE A 1 114 ? 1.317 16.466 -10.161 1.00 13.86 138 ILE A CA 1
ATOM 892 C C . ILE A 1 114 ? 2.091 15.266 -10.704 1.00 13.75 138 ILE A C 1
ATOM 893 O O . ILE A 1 114 ? 3.004 14.755 -10.055 1.00 15.49 138 ILE A O 1
ATOM 898 N N . LEU A 1 115 ? 1.740 14.832 -11.911 1.00 12.58 139 LEU A N 1
ATOM 899 C CA . LEU A 1 115 ? 2.391 13.681 -12.524 1.00 15.85 139 LEU A CA 1
ATOM 900 C C . LEU A 1 115 ? 3.865 13.909 -12.864 1.00 17.93 139 LEU A C 1
ATOM 901 O O . LEU A 1 115 ? 4.702 13.064 -12.569 1.00 12.40 139 LEU A O 1
ATOM 906 N N . ILE A 1 116 ? 4.186 15.037 -13.490 1.00 12.03 140 ILE A N 1
ATOM 907 C CA . ILE A 1 116 ? 5.559 15.267 -13.945 1.00 11.63 140 ILE A CA 1
ATOM 908 C C . ILE A 1 116 ? 6.548 15.249 -12.774 1.00 15.14 140 ILE A C 1
ATOM 909 O O . ILE A 1 116 ? 7.651 14.718 -12.890 1.00 20.65 140 ILE A O 1
ATOM 914 N N . GLY A 1 117 ? 6.132 15.798 -11.638 1.00 16.13 141 GLY A N 1
ATOM 915 C CA . GLY A 1 117 ? 6.975 15.823 -10.459 1.00 17.05 141 GLY A CA 1
ATOM 916 C C . GLY A 1 117 ? 7.361 14.428 -10.004 1.00 22.68 141 GLY A C 1
ATOM 917 O O . GLY A 1 117 ? 8.513 14.177 -9.647 1.00 16.04 141 GLY A O 1
ATOM 918 N N . ALA A 1 118 ? 6.395 13.516 -10.020 1.00 17.89 142 ALA A N 1
ATOM 919 C CA . ALA A 1 118 ? 6.631 12.151 -9.562 1.00 17.63 142 ALA A CA 1
ATOM 920 C C . ALA A 1 118 ? 7.462 11.399 -10.584 1.00 13.96 142 ALA A C 1
ATOM 921 O O . ALA A 1 118 ? 8.397 10.679 -10.234 1.00 16.82 142 ALA A O 1
ATOM 923 N N . ILE A 1 119 ? 7.117 11.579 -11.854 1.00 15.67 143 ILE A N 1
ATOM 924 C CA . ILE A 1 119 ? 7.829 10.923 -12.940 1.00 11.50 143 ILE A CA 1
ATOM 925 C C . ILE A 1 119 ? 9.321 11.269 -12.923 1.00 17.23 143 ILE A C 1
ATOM 926 O O . ILE A 1 119 ? 10.171 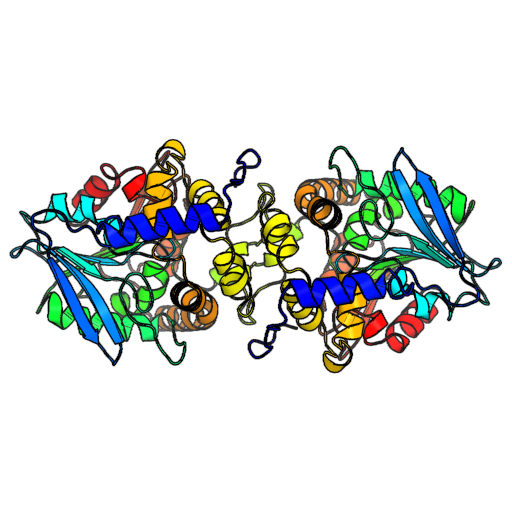10.394 -13.097 1.00 18.08 143 ILE A O 1
ATOM 931 N N . LYS A 1 120 ? 9.639 12.539 -12.687 1.00 15.76 144 LYS A N 1
ATOM 932 C CA . LYS A 1 120 ? 11.032 12.955 -12.673 1.00 17.95 144 LYS A CA 1
ATOM 933 C C . LYS A 1 120 ? 11.784 12.185 -11.586 1.00 18.40 144 LYS A C 1
ATOM 934 O O . LYS A 1 120 ? 12.939 11.802 -11.770 1.00 24.75 144 LYS A O 1
ATOM 940 N N . LYS A 1 121 ? 11.113 11.939 -10.464 1.00 17.10 145 LYS A N 1
ATOM 941 C CA . LYS A 1 121 ? 11.742 11.246 -9.334 1.00 13.59 145 LYS A CA 1
ATOM 942 C C . LYS A 1 121 ? 11.817 9.734 -9.535 1.00 21.28 145 LYS A C 1
ATOM 943 O O . LYS A 1 121 ? 12.821 9.104 -9.187 1.00 18.56 145 LYS A O 1
ATOM 949 N N . ILE A 1 122 ? 10.769 9.146 -10.102 1.00 18.14 146 ILE A N 1
ATOM 950 C CA . ILE A 1 122 ? 10.737 7.694 -10.274 1.00 22.51 146 ILE A CA 1
ATOM 951 C C . ILE A 1 122 ? 11.543 7.262 -11.494 1.00 23.94 146 ILE A C 1
ATOM 952 O O . ILE A 1 122 ? 12.265 6.266 -11.453 1.00 24.26 146 ILE A O 1
ATOM 957 N N . ALA A 1 123 ? 11.411 8.017 -12.578 1.00 15.46 147 ALA A N 1
ATOM 958 C CA . ALA A 1 123 ? 11.979 7.619 -13.858 1.00 22.34 147 ALA A CA 1
ATOM 959 C C . ALA A 1 123 ? 13.395 8.151 -14.004 1.00 22.04 147 ALA A C 1
ATOM 960 O O . ALA A 1 123 ? 14.229 7.535 -14.664 1.00 26.11 147 ALA A O 1
ATOM 962 N N . GLY A 1 124 ? 13.660 9.295 -13.382 1.00 25.06 148 GLY A N 1
ATOM 963 C CA . GLY A 1 124 ? 14.977 9.898 -13.453 1.00 25.03 148 GLY A CA 1
ATOM 964 C C . GLY A 1 124 ? 15.031 11.010 -14.479 1.00 24.04 148 GLY A C 1
ATOM 965 O O . GLY A 1 124 ? 13.993 11.493 -14.940 1.00 24.36 148 GLY A O 1
ATOM 966 N N . LYS A 1 125 ? 16.243 11.403 -14.858 1.00 20.04 149 LYS A N 1
ATOM 967 C CA . LYS A 1 125 ? 16.441 12.598 -15.675 1.00 21.32 149 LYS A CA 1
ATOM 968 C C . LYS A 1 125 ? 16.181 12.414 -17.173 1.00 22.56 149 LYS A C 1
ATOM 969 O O . LYS A 1 125 ? 16.231 13.382 -17.938 1.00 25.72 149 LYS A O 1
ATOM 975 N N . GLY A 1 126 ? 15.899 11.180 -17.586 1.00 21.96 150 GLY A N 1
ATOM 976 C CA . GLY A 1 126 ? 15.376 10.929 -18.921 1.00 24.02 150 GLY A CA 1
ATOM 977 C C . GLY A 1 126 ? 16.418 10.703 -19.997 1.00 26.25 150 GLY A C 1
ATOM 978 O O . GLY A 1 126 ? 17.599 10.593 -19.695 1.00 26.36 150 GLY A O 1
ATOM 979 N N . PRO A 1 127 ? 15.982 10.638 -21.267 1.00 22.42 151 PRO A N 1
ATOM 980 C CA . PRO A 1 127 ? 14.574 10.804 -21.648 1.00 23.67 151 PRO A CA 1
ATOM 981 C C . PRO A 1 127 ? 13.759 9.533 -21.410 1.00 19.45 151 PRO A C 1
ATOM 982 O O . PRO A 1 127 ? 14.307 8.497 -21.027 1.00 19.38 151 PRO A O 1
ATOM 986 N N . ILE A 1 128 ? 12.455 9.616 -21.642 1.00 17.26 152 ILE A N 1
ATOM 987 C CA . ILE A 1 128 ? 11.572 8.481 -21.413 1.00 18.69 152 ILE A CA 1
ATOM 988 C C . ILE A 1 128 ? 10.557 8.420 -22.531 1.00 15.62 152 ILE A C 1
ATOM 989 O O . ILE A 1 128 ? 10.435 9.359 -23.320 1.00 18.19 152 ILE A O 1
ATOM 994 N N . TYR A 1 129 ? 9.831 7.311 -22.596 1.00 17.11 153 TYR A N 1
ATOM 995 C CA . TYR A 1 129 ? 8.686 7.202 -23.490 1.00 17.20 153 TYR A CA 1
ATOM 996 C C . TYR A 1 129 ? 7.431 7.291 -22.624 1.00 20.49 153 TYR A C 1
ATOM 997 O O . TYR A 1 129 ? 7.443 6.849 -21.474 1.00 10.61 153 TYR A O 1
ATOM 1006 N N . TYR A 1 130 ? 6.362 7.858 -23.179 1.00 13.80 154 TYR A N 1
ATOM 1007 C CA . TYR A 1 130 ? 5.140 8.138 -22.431 1.00 10.55 154 TYR A CA 1
ATOM 1008 C C . TYR A 1 130 ? 3.937 7.537 -23.166 1.00 10.51 154 TYR A C 1
ATOM 1009 O O . TYR A 1 130 ? 3.721 7.798 -24.353 1.00 7.79 154 TYR A O 1
ATOM 1018 N N . VAL A 1 131 ? 3.173 6.711 -22.456 1.00 11.09 155 VAL A N 1
ATOM 1019 C CA . VAL A 1 131 ? 2.076 5.955 -23.051 1.00 13.17 155 VAL A CA 1
ATOM 1020 C C . VAL A 1 131 ? 0.832 6.197 -22.201 1.00 11.39 155 VAL A C 1
ATOM 1021 O O . VAL A 1 131 ? 0.850 5.975 -20.985 1.00 16.30 155 VAL A O 1
ATOM 1025 N N . SER A 1 132 ? -0.238 6.669 -22.837 1.00 10.37 156 SER A N 1
ATOM 1026 C CA . SER A 1 132 ? -1.433 7.102 -22.113 1.00 9.05 156 SER A CA 1
ATOM 1027 C C . SER A 1 132 ? -2.707 6.488 -22.709 1.00 12.37 156 SER A C 1
ATOM 1028 O O . SER A 1 132 ? -2.756 6.221 -23.907 1.00 9.53 156 SER A O 1
ATOM 1031 N N . HIS A 1 133 ? -3.727 6.264 -21.873 1.00 10.29 157 HIS A N 1
ATOM 1032 C CA . HIS A 1 133 ? -5.000 5.688 -22.326 1.00 12.85 157 HIS A CA 1
ATOM 1033 C C . HIS A 1 133 ? -6.196 6.357 -21.647 1.00 12.10 157 HIS A C 1
ATOM 1034 O O . HIS A 1 133 ? -6.137 6.667 -20.460 1.00 7.54 157 HIS A O 1
ATOM 1041 N N . ASP A 1 134 ? -7.281 6.564 -22.398 1.00 8.81 158 ASP A N 1
ATOM 1042 C CA . ASP A 1 134 ? -8.522 7.088 -21.818 1.00 14.41 158 ASP A CA 1
ATOM 1043 C C . ASP A 1 134 ? -8.240 8.404 -21.076 1.00 8.43 158 ASP A C 1
ATOM 1044 O O . ASP A 1 134 ? -7.600 9.295 -21.637 1.00 8.84 158 ASP A O 1
ATOM 1049 N N . LEU A 1 135 ? -8.706 8.528 -19.833 1.00 7.65 159 LEU A N 1
ATOM 1050 C CA . LEU A 1 135 ? -8.513 9.763 -19.063 1.00 14.86 159 LEU A CA 1
ATOM 1051 C C . LEU A 1 135 ? -7.035 10.150 -18.920 1.00 12.32 159 LEU A C 1
ATOM 1052 O O . LEU A 1 135 ? -6.717 11.301 -18.633 1.00 13.54 159 LEU A O 1
ATOM 1057 N N . GLY A 1 136 ? -6.134 9.195 -19.111 1.00 7.26 160 GLY A N 1
ATOM 1058 C CA . GLY A 1 136 ? -4.721 9.533 -19.165 1.00 11.32 160 GLY A CA 1
ATOM 1059 C C . GLY A 1 136 ? -4.501 10.613 -20.215 1.00 14.44 160 GLY A C 1
ATOM 1060 O O . GLY A 1 136 ? -3.644 11.482 -20.056 1.00 7.19 160 GLY A O 1
ATOM 1061 N N . ASN A 1 137 ? -5.287 10.553 -21.291 1.00 10.73 161 ASN A N 1
ATOM 1062 C CA . ASN A 1 137 ? -5.180 11.511 -22.394 1.00 12.13 161 ASN A CA 1
ATOM 1063 C C . ASN A 1 137 ? -5.665 12.894 -21.984 1.00 13.82 161 ASN A C 1
ATOM 1064 O O . ASN A 1 137 ? -5.249 13.912 -22.551 1.00 14.67 161 ASN A O 1
ATOM 1069 N N . THR A 1 138 ? -6.561 12.913 -21.004 1.00 10.08 162 THR A N 1
ATOM 1070 C CA . THR A 1 138 ? -7.057 14.154 -20.425 1.00 10.78 162 THR A CA 1
ATOM 1071 C C . THR A 1 138 ? -6.051 14.730 -19.429 1.00 12.85 162 THR A C 1
ATOM 1072 O O . THR A 1 138 ? -5.839 15.947 -19.366 1.00 11.04 162 THR A O 1
ATOM 1076 N N . ALA A 1 139 ? -5.425 13.844 -18.662 1.00 14.92 163 ALA A N 1
ATOM 1077 C CA . ALA A 1 139 ? -4.501 14.245 -17.607 1.00 10.34 163 ALA A CA 1
ATOM 1078 C C . ALA A 1 139 ? -3.156 14.762 -18.125 1.00 14.17 163 ALA A C 1
ATOM 1079 O O . ALA A 1 139 ? -2.458 15.502 -17.425 1.00 17.01 163 ALA A O 1
ATOM 1081 N N . SER A 1 140 ? -2.801 14.387 -19.349 1.00 10.03 164 SER A N 1
ATOM 1082 C CA . SER A 1 140 ? -1.391 14.376 -19.742 1.00 11.30 164 SER A CA 1
ATOM 1083 C C . SER A 1 140 ? -0.941 15.340 -20.830 1.00 13.79 164 SER A C 1
ATOM 1084 O O . SER A 1 140 ? 0.262 15.493 -21.027 1.00 12.90 164 SER A O 1
ATOM 1087 N N . TYR A 1 141 ? -1.848 15.980 -21.561 1.00 12.35 165 TYR A N 1
ATOM 1088 C CA . TYR A 1 141 ? -1.332 16.729 -22.711 1.00 12.25 165 TYR A CA 1
ATOM 1089 C C . TYR A 1 141 ? -0.336 17.848 -22.361 1.00 12.51 165 TYR A C 1
ATOM 1090 O O . TYR A 1 141 ? 0.709 17.960 -23.010 1.00 15.21 165 TYR A O 1
ATOM 1099 N N . PRO A 1 142 ? -0.652 18.683 -21.352 1.00 13.34 166 PRO A N 1
ATOM 1100 C CA . PRO A 1 142 ? 0.316 19.716 -20.963 1.00 15.52 166 PRO A CA 1
ATOM 1101 C C . PRO A 1 142 ? 1.635 19.114 -20.491 1.00 20.09 166 PRO A C 1
ATOM 1102 O O . PRO A 1 142 ? 2.680 19.684 -20.783 1.00 13.65 166 PRO A O 1
ATOM 1106 N N . LEU A 1 143 ? 1.590 17.983 -19.792 1.00 16.21 167 LEU A N 1
ATOM 1107 C CA . LEU A 1 143 ? 2.819 17.295 -19.393 1.00 12.04 167 LEU A CA 1
ATOM 1108 C C . LEU A 1 143 ? 3.691 16.992 -20.611 1.00 12.21 167 LEU A C 1
ATOM 1109 O O . LEU A 1 143 ? 4.883 17.332 -20.648 1.00 15.27 167 LEU A O 1
ATOM 1114 N N . VAL A 1 144 ? 3.097 16.357 -21.616 1.00 5.80 168 VAL A N 1
ATOM 1115 C CA . VAL A 1 144 ? 3.829 15.990 -22.824 1.00 11.04 168 VAL A CA 1
ATOM 1116 C C . VAL A 1 144 ? 4.289 17.202 -23.638 1.00 20.07 168 VAL A C 1
ATOM 1117 O O . VAL A 1 144 ? 5.455 17.288 -24.031 1.00 15.86 168 VAL A O 1
ATOM 1121 N N . ALA A 1 145 ? 3.371 18.129 -23.894 1.00 17.49 169 ALA A N 1
ATOM 1122 C CA . ALA A 1 145 ? 3.675 19.322 -24.682 1.00 14.99 169 ALA A CA 1
ATOM 1123 C C . ALA A 1 145 ? 4.747 20.210 -24.034 1.00 14.11 169 ALA A C 1
ATOM 1124 O O . ALA A 1 145 ? 5.583 20.777 -24.728 1.00 17.29 169 ALA A O 1
ATOM 1126 N N . ASN A 1 146 ? 4.719 20.334 -22.709 1.00 9.67 170 ASN A N 1
ATOM 1127 C CA . ASN A 1 146 ? 5.674 21.197 -22.021 1.00 11.31 170 ASN A CA 1
ATOM 1128 C C . ASN A 1 146 ? 7.016 20.536 -21.721 1.00 23.72 170 ASN A C 1
ATOM 1129 O O . ASN A 1 146 ? 7.946 21.198 -21.258 1.00 24.33 170 ASN A O 1
ATOM 1134 N N . ASN A 1 147 ? 7.112 19.232 -21.967 1.00 17.47 171 ASN A N 1
ATOM 1135 C CA . ASN A 1 147 ? 8.325 18.487 -21.629 1.00 15.24 171 ASN A CA 1
ATOM 1136 C C . ASN A 1 147 ? 8.872 17.677 -22.791 1.00 16.52 171 ASN A C 1
ATOM 1137 O O . ASN A 1 147 ? 9.415 16.584 -22.610 1.00 14.00 171 ASN A O 1
ATOM 1142 N N . GLN A 1 148 ? 8.736 18.217 -23.995 1.00 15.09 172 GLN A N 1
ATOM 1143 C CA . GLN A 1 148 ? 9.248 17.530 -25.167 1.00 18.15 172 GLN A CA 1
ATOM 1144 C C . GLN A 1 148 ? 10.772 17.530 -25.143 1.00 24.32 172 GLN A C 1
ATOM 1145 O O . GLN A 1 148 ? 11.402 18.568 -24.932 1.00 23.09 172 GLN A O 1
ATOM 1151 N N . GLY A 1 149 ? 11.356 16.358 -25.366 1.00 21.59 173 GLY A N 1
ATOM 1152 C CA . GLY A 1 149 ? 12.782 16.174 -25.166 1.00 23.17 173 GLY A CA 1
ATOM 1153 C C . GLY A 1 149 ? 13.000 15.247 -23.984 1.00 17.85 173 GLY A C 1
ATOM 1154 O O . GLY A 1 149 ? 13.551 14.161 -24.141 1.00 26.87 173 GLY A O 1
ATOM 1155 N N . TYR A 1 150 ? 12.567 15.667 -22.796 1.00 17.55 174 TYR A N 1
ATOM 1156 C CA . TYR A 1 150 ? 12.501 14.734 -21.680 1.00 14.65 174 TYR A CA 1
ATOM 1157 C C . TYR A 1 150 ? 11.579 13.585 -22.089 1.00 17.04 174 TYR A C 1
ATOM 1158 O O . TYR A 1 150 ? 11.913 12.413 -21.911 1.00 17.97 174 TYR A O 1
ATOM 1167 N N . ILE A 1 151 ? 10.415 13.928 -22.643 1.00 16.98 175 ILE A N 1
ATOM 1168 C CA . ILE A 1 151 ? 9.592 12.941 -23.335 1.00 18.80 175 ILE A CA 1
ATOM 1169 C C . ILE A 1 151 ? 10.105 12.834 -24.769 1.00 18.22 175 ILE A C 1
ATOM 1170 O O . ILE A 1 151 ? 10.026 13.795 -25.542 1.00 19.37 175 ILE A O 1
ATOM 1175 N N . LYS A 1 152 ? 10.638 11.668 -25.116 1.00 15.73 176 LYS A N 1
ATOM 1176 C CA . LYS A 1 152 ? 11.229 11.453 -26.433 1.00 19.79 176 LYS A CA 1
ATOM 1177 C C . LYS A 1 152 ? 10.179 11.095 -27.480 1.00 18.71 176 LYS A C 1
ATOM 1178 O O . LYS A 1 152 ? 10.254 11.539 -28.628 1.00 13.03 176 LYS A O 1
ATOM 1184 N N . LYS A 1 153 ? 9.219 10.266 -27.073 1.00 15.47 177 LYS A N 1
ATOM 1185 C CA . LYS A 1 153 ? 8.102 9.851 -27.917 1.00 12.15 177 LYS A CA 1
ATOM 1186 C C . LYS A 1 153 ? 6.872 9.659 -27.037 1.00 15.15 177 LYS A C 1
ATOM 1187 O O . LYS A 1 153 ? 6.994 9.286 -25.864 1.00 14.26 177 LYS A O 1
ATOM 1193 N N . ALA A 1 154 ? 5.694 9.885 -27.609 1.00 14.87 178 ALA A N 1
ATOM 1194 C CA . ALA A 1 154 ? 4.444 9.821 -26.850 1.00 16.97 178 ALA A CA 1
ATOM 1195 C C . ALA A 1 154 ? 3.356 9.074 -27.610 1.00 19.23 178 ALA A C 1
ATOM 1196 O O . ALA A 1 154 ? 3.204 9.249 -28.819 1.00 13.69 178 ALA A O 1
ATOM 1198 N N . VAL A 1 155 ? 2.598 8.254 -26.884 1.00 9.35 179 VAL A N 1
ATOM 1199 C CA . VAL A 1 155 ? 1.483 7.511 -27.456 1.00 7.25 179 VAL A CA 1
ATOM 1200 C C . VAL A 1 155 ? 0.223 7.839 -26.664 1.00 5.62 179 VAL A C 1
ATOM 1201 O O . VAL A 1 155 ? 0.232 7.767 -25.435 1.00 8.60 179 VAL A O 1
ATOM 1205 N N . PHE A 1 156 ? -0.846 8.204 -27.371 1.00 13.75 180 PHE A N 1
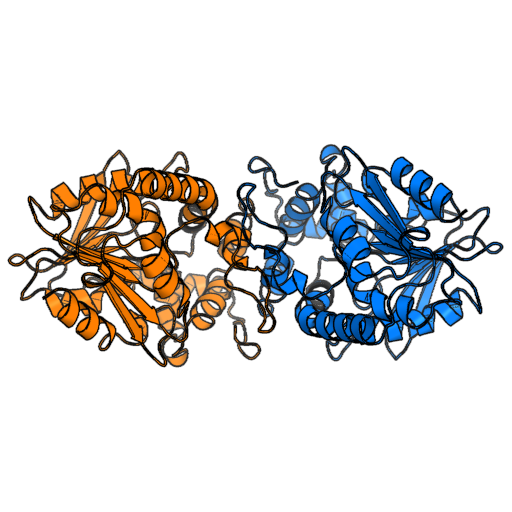ATOM 1206 C CA . PHE A 1 156 ? -2.165 8.384 -26.766 1.00 11.61 180 PHE A CA 1
ATOM 1207 C C . PHE A 1 156 ? -3.083 7.293 -27.307 1.00 12.28 180 PHE A C 1
ATOM 1208 O O . PHE A 1 156 ? -3.042 6.973 -28.502 1.00 11.27 180 PHE A O 1
ATOM 1216 N N . MET A 1 157 ? -3.901 6.708 -26.436 1.00 10.39 181 MET A N 1
ATOM 1217 C CA . MET A 1 157 ? -4.662 5.517 -26.816 1.00 8.67 181 MET A CA 1
ATOM 1218 C C . MET A 1 157 ? -6.184 5.685 -26.747 1.00 14.13 181 MET A C 1
ATOM 1219 O O . MET A 1 157 ? -6.744 6.060 -25.716 1.00 11.23 181 MET A O 1
ATOM 1224 N N . ASP A 1 158 ? -6.820 5.406 -27.882 1.00 13.57 182 ASP A N 1
ATOM 1225 C CA . ASP A 1 158 ? -8.282 5.400 -28.073 1.00 13.79 182 ASP A CA 1
ATOM 1226 C C . ASP A 1 158 ? -9.032 6.709 -27.807 1.00 13.84 182 ASP A C 1
ATOM 1227 O O . ASP A 1 158 ? -9.637 7.255 -28.724 1.00 13.95 182 ASP A O 1
ATOM 1232 N N . SER A 1 159 ? -9.004 7.207 -26.567 1.00 8.88 183 SER A N 1
ATOM 1233 C CA . SER A 1 159 ? -9.813 8.377 -26.200 1.00 9.59 183 SER A CA 1
ATOM 1234 C C . SER A 1 159 ? -9.298 9.689 -26.786 1.00 7.56 183 SER A C 1
ATOM 1235 O O . SER A 1 159 ? -8.097 9.853 -27.017 1.00 11.82 183 SER A O 1
ATOM 1238 N N . PRO A 1 160 ? -10.210 10.636 -27.024 1.00 10.63 184 PRO A N 1
ATOM 1239 C CA . PRO A 1 160 ? -9.772 11.941 -27.516 1.00 10.09 184 PRO A CA 1
ATOM 1240 C C . PRO A 1 160 ? -8.985 12.678 -26.437 1.00 12.19 184 PRO A C 1
ATOM 1241 O O . PRO A 1 160 ? -9.213 12.464 -25.245 1.00 12.14 184 PRO A O 1
ATOM 1245 N N . ILE A 1 161 ? -8.043 13.507 -26.870 1.00 11.83 185 ILE A N 1
ATOM 1246 C CA . ILE A 1 161 ? -7.408 14.485 -26.005 1.00 11.87 185 ILE A CA 1
ATOM 1247 C C . ILE A 1 161 ? -8.390 15.651 -25.945 1.00 14.82 185 ILE A C 1
ATOM 1248 O O . ILE A 1 161 ? -8.925 16.061 -26.973 1.00 12.46 185 ILE A O 1
ATOM 1253 N N . PRO A 1 162 ? -8.661 16.171 -24.742 1.00 11.29 186 PRO A N 1
ATOM 1254 C CA . PRO A 1 162 ? -9.575 17.312 -24.640 1.00 13.40 186 PRO A CA 1
ATOM 1255 C C . PRO A 1 162 ? -9.224 18.454 -25.597 1.00 15.56 186 PRO A C 1
ATOM 1256 O O . PRO A 1 162 ? -8.098 18.941 -25.616 1.00 14.44 186 PRO A O 1
ATOM 1260 N N . ASP A 1 163 ? -10.197 18.857 -26.402 1.00 12.66 187 ASP A N 1
ATOM 1261 C CA . ASP A 1 163 ? -10.063 20.041 -27.237 1.00 13.39 187 ASP A CA 1
ATOM 1262 C C . ASP A 1 163 ? -11.470 20.537 -27.545 1.00 12.94 187 ASP A C 1
ATOM 1263 O O . ASP A 1 163 ? -12.434 20.057 -26.942 1.00 9.19 187 ASP A O 1
ATOM 1268 N N . ARG A 1 164 ? -11.587 21.503 -28.453 1.00 10.57 188 ARG A N 1
ATOM 1269 C CA . ARG A 1 164 ? -12.863 22.167 -28.715 1.00 11.44 188 ARG A CA 1
ATOM 1270 C C . ARG A 1 164 ? -13.919 21.164 -29.172 1.00 9.44 188 ARG A C 1
ATOM 1271 O O . ARG A 1 164 ? -15.121 21.382 -28.985 1.00 13.21 188 ARG A O 1
ATOM 1279 N N . ALA A 1 165 ? -13.473 20.068 -29.778 1.00 9.08 189 ALA A N 1
ATOM 1280 C CA . ALA A 1 165 ? -14.403 19.067 -30.301 1.00 10.55 189 ALA A CA 1
ATOM 1281 C C . ALA A 1 165 ? -15.139 18.313 -29.183 1.00 14.57 189 ALA A C 1
ATOM 1282 O O . ALA A 1 165 ? -16.180 17.692 -29.411 1.00 10.65 189 ALA A O 1
ATOM 1284 N N . MET A 1 166 ? -14.606 18.380 -27.970 1.00 10.52 190 MET A N 1
ATOM 1285 C CA . MET A 1 166 ? -15.253 17.732 -26.835 1.00 9.13 190 MET A CA 1
ATOM 1286 C C . MET A 1 166 ? -16.534 18.487 -26.462 1.00 12.01 190 MET A C 1
ATOM 1287 O O . MET A 1 166 ? -17.387 17.972 -25.734 1.00 11.85 190 MET A O 1
ATOM 1292 N N . PHE A 1 167 ? -16.662 19.713 -26.970 1.00 6.72 191 PHE A N 1
ATOM 1293 C CA . PHE A 1 167 ? -17.881 20.495 -26.815 1.00 8.05 191 PHE A CA 1
ATOM 1294 C C . PHE A 1 167 ? -18.869 20.170 -27.936 1.00 11.77 191 PHE A C 1
ATOM 1295 O O . PHE A 1 167 ? -19.924 20.812 -28.063 1.00 9.39 191 PHE A O 1
ATOM 1303 N N . GLU A 1 168 ? -18.522 19.181 -28.753 1.00 13.29 192 GLU A N 1
ATOM 1304 C CA . GLU A 1 168 ? -19.325 18.851 -29.932 1.00 9.60 192 GLU A CA 1
ATOM 1305 C C . GLU A 1 168 ? -19.736 17.379 -30.025 1.00 10.34 192 GLU A C 1
ATOM 1306 O O . GLU A 1 168 ? -20.719 17.056 -30.697 1.00 11.04 192 GLU A O 1
ATOM 1312 N N . TYR A 1 169 ? -19.005 16.480 -29.366 1.00 8.46 193 TYR A N 1
ATOM 1313 C CA . TYR A 1 169 ? -19.349 15.053 -29.479 1.00 8.93 193 TYR A CA 1
ATOM 1314 C C . TYR A 1 169 ? -20.804 14.861 -29.082 1.00 4.72 193 TYR A C 1
ATOM 1315 O O . TYR A 1 169 ? -21.224 15.326 -28.021 1.00 10.04 193 TYR A O 1
ATOM 1324 N N . PRO A 1 170 ? -21.584 14.179 -29.935 1.00 9.03 194 PRO A N 1
ATOM 1325 C CA . PRO A 1 170 ? -23.033 14.083 -29.734 1.00 7.06 194 PRO A CA 1
ATOM 1326 C C . PRO A 1 170 ? -23.441 13.118 -28.614 1.00 6.55 194 PRO A C 1
ATOM 1327 O O . PRO A 1 170 ? -22.775 12.107 -28.366 1.00 8.61 194 PRO A O 1
ATOM 1331 N N . GLY A 1 171 ? -24.534 13.432 -27.930 1.00 7.10 195 GLY A N 1
ATOM 1332 C CA . GLY A 1 171 ? -25.023 12.546 -26.889 1.00 6.84 195 GLY A CA 1
ATOM 1333 C C . GLY A 1 171 ? -25.711 11.326 -27.469 1.00 9.40 195 GLY A C 1
ATOM 1334 O O . GLY A 1 171 ? -25.778 10.266 -26.834 1.00 8.14 195 GLY A O 1
ATOM 1335 N N . TYR A 1 172 ? -26.217 11.462 -28.690 1.00 3.58 196 TYR A N 1
ATOM 1336 C CA . TYR A 1 172 ? -27.031 10.399 -29.275 1.00 4.93 196 TYR A CA 1
ATOM 1337 C C . TYR A 1 172 ? -26.756 10.271 -30.775 1.00 10.09 196 TYR A C 1
ATOM 1338 O O . TYR A 1 172 ? -26.462 11.261 -31.449 1.00 8.06 196 TYR A O 1
ATOM 1347 N N . THR A 1 173 ? -26.829 9.045 -31.281 1.00 5.67 197 THR A N 1
ATOM 1348 C CA . THR A 1 173 ? -26.477 8.774 -32.666 1.00 5.76 197 THR A CA 1
ATOM 1349 C C . THR A 1 173 ? -27.391 7.707 -33.245 1.00 10.30 197 THR A C 1
ATOM 1350 O O . THR A 1 173 ? -28.154 7.056 -32.522 1.00 8.02 197 THR A O 1
ATOM 1354 N N . ALA A 1 174 ? -27.286 7.512 -34.551 1.00 5.99 198 ALA A N 1
ATOM 1355 C CA . ALA A 1 174 ? -28.069 6.483 -35.233 1.00 14.27 198 ALA A CA 1
ATOM 1356 C C . ALA A 1 174 ? -27.707 5.107 -34.686 1.00 16.51 198 ALA A C 1
ATOM 1357 O O . ALA A 1 174 ? -28.417 4.136 -34.912 1.00 23.97 198 ALA A O 1
ATOM 1359 N N . ASP A 1 175 ? -26.595 5.045 -33.965 1.00 11.47 199 ASP A N 1
ATOM 1360 C CA . ASP A 1 175 ? -26.105 3.798 -33.383 1.00 24.89 199 ASP A CA 1
ATOM 1361 C C . ASP A 1 175 ? -26.440 3.698 -31.889 1.00 26.38 199 ASP A C 1
ATOM 1362 O O . ASP A 1 175 ? -25.953 2.809 -31.193 1.00 32.00 199 ASP A O 1
ATOM 1367 N N . GLY A 1 176 ? -27.265 4.618 -31.399 1.00 19.97 200 GLY A N 1
ATOM 1368 C CA . GLY A 1 176 ? -27.575 4.677 -29.980 1.00 18.28 200 GLY A CA 1
ATOM 1369 C C . GLY A 1 176 ? -26.723 5.713 -29.267 1.00 11.11 200 GLY A C 1
ATOM 1370 O O . GLY A 1 176 ? -26.187 6.632 -29.898 1.00 11.22 200 GLY A O 1
ATOM 1371 N N . PRO A 1 177 ? -26.583 5.572 -27.943 1.00 6.80 201 PRO A N 1
ATOM 1372 C CA . PRO A 1 177 ? -25.833 6.562 -27.150 1.00 6.51 201 PRO A CA 1
ATOM 1373 C C . PRO A 1 177 ? -24.490 6.913 -27.791 1.00 9.42 201 PRO A C 1
ATOM 1374 O O . PRO A 1 177 ? -23.760 6.023 -28.228 1.00 11.52 201 PRO A O 1
ATOM 1378 N N . GLY A 1 178 ? -24.175 8.203 -27.859 1.00 6.15 202 GLY A N 1
ATOM 1379 C CA . GLY A 1 178 ? -22.969 8.651 -28.531 1.00 12.60 202 GLY A CA 1
ATOM 1380 C C . GLY A 1 178 ? -21.789 8.921 -27.618 1.00 11.45 202 GLY A C 1
ATOM 1381 O O . GLY A 1 178 ? -21.914 8.893 -26.381 1.00 8.79 202 GLY A O 1
ATOM 1382 N N . LEU A 1 179 ? -20.638 9.179 -28.238 1.00 13.38 203 LEU A N 1
ATOM 1383 C CA . LEU A 1 179 ? -19.394 9.488 -27.520 1.00 11.29 203 LEU A CA 1
ATOM 1384 C C . LEU A 1 179 ? -19.562 10.627 -26.512 1.00 11.53 203 LEU A C 1
ATOM 1385 O O . LEU A 1 179 ? -18.879 10.679 -25.483 1.00 10.49 203 LEU A O 1
ATOM 1390 N N . GLY A 1 180 ? -20.465 11.551 -26.811 1.00 9.46 204 GLY A N 1
ATOM 1391 C CA . GLY A 1 180 ? -20.645 12.706 -25.957 1.00 10.63 204 GLY A CA 1
ATOM 1392 C C . GLY A 1 180 ? -21.402 12.479 -24.660 1.00 9.97 204 GLY A C 1
ATOM 1393 O O . GLY A 1 180 ? -21.217 13.242 -23.710 1.00 8.43 204 GLY A O 1
ATOM 1394 N N . TRP A 1 181 ? -22.261 11.461 -24.602 1.00 4.19 205 TRP A N 1
ATOM 1395 C CA . TRP A 1 181 ? -23.226 11.388 -23.493 1.00 3.87 205 TRP A CA 1
ATOM 1396 C C . TRP A 1 181 ? -22.566 11.274 -22.120 1.00 10.59 205 TRP A C 1
ATOM 1397 O O . TRP A 1 181 ? -22.982 11.946 -21.167 1.00 7.33 205 TRP A O 1
ATOM 1408 N N . HIS A 1 182 ? -21.517 10.468 -22.006 1.00 3.28 206 HIS A N 1
ATOM 1409 C CA . HIS A 1 182 ? -20.930 10.301 -20.685 1.00 7.04 206 HIS A CA 1
ATOM 1410 C C . HIS A 1 182 ? -20.200 11.563 -20.197 1.00 7.65 206 HIS A C 1
ATOM 1411 O O . HIS A 1 182 ? -20.096 11.782 -18.995 1.00 7.45 206 HIS A O 1
ATOM 1418 N N . PHE A 1 183 ? -19.719 12.402 -21.111 1.00 7.20 207 PHE A N 1
ATOM 1419 C CA . PHE A 1 183 ? -19.070 13.637 -20.683 1.00 11.31 207 PHE A CA 1
ATOM 1420 C C . PHE A 1 183 ? -20.080 14.527 -19.953 1.00 9.36 207 PHE A C 1
ATOM 1421 O O . PHE A 1 183 ? -19.717 15.273 -19.036 1.00 11.58 207 PHE A O 1
ATOM 1429 N N . GLY A 1 184 ? -21.348 14.434 -20.353 1.00 8.29 208 GLY A N 1
ATOM 1430 C CA . GLY A 1 184 ? -22.411 15.170 -19.686 1.00 5.50 208 GLY A CA 1
ATOM 1431 C C . GLY A 1 184 ? -22.864 14.521 -18.390 1.00 8.22 208 GLY A C 1
ATOM 1432 O O . GLY A 1 184 ? -22.941 15.174 -17.345 1.00 5.96 208 GLY A O 1
ATOM 1433 N N . TYR A 1 185 ? -23.188 13.233 -18.452 1.00 3.04 209 TYR A N 1
ATOM 1434 C CA . TYR A 1 185 ? -23.653 12.515 -17.262 1.00 5.55 209 TYR A CA 1
ATOM 1435 C C . TYR A 1 185 ? -22.628 12.598 -16.126 1.00 5.92 209 TYR A C 1
ATOM 1436 O O . TYR A 1 185 ? -22.990 12.857 -14.974 1.00 7.14 209 TYR A O 1
ATOM 1445 N N . PHE A 1 186 ? -21.348 12.419 -16.458 1.00 8.22 210 PHE A N 1
ATOM 1446 C CA . PHE A 1 186 ? -20.288 12.403 -15.445 1.00 8.49 210 PHE A CA 1
ATOM 1447 C C . PHE A 1 186 ? -20.000 13.788 -14.839 1.00 12.02 210 PHE A C 1
ATOM 1448 O O . PHE A 1 186 ? -19.330 13.890 -13.819 1.00 10.22 210 PHE A O 1
ATOM 1456 N N . SER A 1 187 ? -20.492 14.854 -15.460 1.00 6.05 211 SER A N 1
ATOM 1457 C CA . SER A 1 187 ? -20.295 16.186 -14.900 1.00 11.18 211 SER A CA 1
ATOM 1458 C C . SER A 1 187 ? -21.604 16.828 -14.443 1.00 11.81 211 SER A C 1
ATOM 1459 O O . SER A 1 187 ? -21.650 18.026 -14.170 1.00 8.89 211 SER A O 1
ATOM 1462 N N . PHE A 1 188 ? -22.656 16.015 -14.338 1.00 8.80 212 PHE A N 1
ATOM 1463 C CA . PHE A 1 188 ? -24.005 16.466 -13.983 1.00 8.09 212 PHE A CA 1
ATOM 1464 C C . PHE A 1 188 ? -24.140 16.405 -12.466 1.00 8.31 212 PHE A C 1
ATOM 1465 O O . PHE A 1 188 ? -24.528 15.383 -11.919 1.00 9.89 212 PHE A O 1
ATOM 1473 N N . GLY A 1 189 ? -23.785 17.495 -11.788 1.00 9.01 213 GLY A N 1
ATOM 1474 C CA . GLY A 1 189 ? -23.763 17.511 -10.330 1.00 10.65 213 GLY A CA 1
ATOM 1475 C C . GLY A 1 189 ? -23.003 16.316 -9.780 1.00 6.99 213 GLY A C 1
ATOM 1476 O O . GLY A 1 189 ? -22.001 15.892 -10.359 1.00 9.24 213 GLY A O 1
ATOM 1477 N N . ASP A 1 190 ? -23.473 15.767 -8.663 1.00 5.94 214 ASP A N 1
ATOM 1478 C CA . ASP A 1 190 ? -22.871 14.563 -8.092 1.00 6.68 214 ASP A CA 1
ATOM 1479 C C . ASP A 1 190 ? -23.764 13.333 -8.302 1.00 12.05 214 ASP A C 1
ATOM 1480 O O . ASP A 1 190 ? -23.665 12.335 -7.574 1.00 6.92 214 ASP A O 1
ATOM 1485 N N . ILE A 1 191 ? -24.620 13.415 -9.316 1.00 10.07 215 ILE A N 1
ATOM 1486 C CA . ILE A 1 191 ? -25.599 12.374 -9.611 1.00 9.08 215 ILE A CA 1
ATOM 1487 C C . ILE A 1 191 ? -24.962 11.049 -10.042 1.00 8.72 215 ILE A C 1
ATOM 1488 O O . ILE A 1 191 ? -25.364 9.980 -9.574 1.00 6.38 215 ILE A O 1
ATOM 1493 N N . ALA A 1 192 ? -23.982 11.107 -10.939 1.00 8.22 216 ALA A N 1
ATOM 1494 C CA . ALA A 1 192 ? -23.305 9.881 -11.361 1.00 10.48 216 ALA A CA 1
ATOM 1495 C C . ALA A 1 192 ? -22.629 9.242 -10.149 1.00 11.02 216 ALA A C 1
ATOM 1496 O O . ALA A 1 192 ? -22.755 8.044 -9.908 1.00 4.20 216 ALA A O 1
ATOM 1498 N N . GLU A 1 193 ? -21.913 10.052 -9.385 1.00 4.61 217 GLU A N 1
ATOM 1499 C CA . GLU A 1 193 ? -21.257 9.545 -8.180 1.00 6.13 217 GLU A CA 1
ATOM 1500 C C . GLU A 1 193 ? -22.244 8.801 -7.277 1.00 10.51 217 GLU A C 1
ATOM 1501 O O . GLU A 1 193 ? -21.998 7.661 -6.873 1.00 8.58 217 GLU A O 1
ATOM 1507 N N . LYS A 1 194 ? -23.359 9.454 -6.963 1.00 8.60 218 LYS A N 1
ATOM 1508 C CA . LYS A 1 194 ? -24.361 8.881 -6.064 1.00 9.65 218 LYS A CA 1
ATOM 1509 C C . LYS A 1 194 ? -25.072 7.654 -6.650 1.00 12.31 218 LYS A C 1
ATOM 1510 O O . LYS A 1 194 ? -25.259 6.642 -5.958 1.00 7.54 218 LYS A O 1
ATOM 1516 N N . GLN A 1 195 ? -25.473 7.735 -7.918 1.00 5.84 219 GLN A N 1
ATOM 1517 C CA . GLN A 1 195 ? -26.198 6.624 -8.529 1.00 5.71 219 GLN A CA 1
ATOM 1518 C C . GLN A 1 195 ? -25.301 5.401 -8.691 1.00 8.42 219 GLN A C 1
ATOM 1519 O O . GLN A 1 195 ? -25.712 4.272 -8.411 1.00 11.25 219 GLN A O 1
ATOM 1525 N N . ILE A 1 196 ? -24.079 5.632 -9.157 1.00 8.66 220 ILE A N 1
ATOM 1526 C CA . ILE A 1 196 ? -23.150 4.535 -9.398 1.00 7.39 220 ILE A CA 1
ATOM 1527 C C . ILE A 1 196 ? -22.680 3.908 -8.083 1.00 8.72 220 ILE A C 1
ATOM 1528 O O . ILE A 1 196 ? -22.545 2.684 -7.994 1.00 9.02 220 ILE A O 1
ATOM 1533 N N . ALA A 1 197 ? -22.462 4.727 -7.052 1.00 6.09 221 ALA A N 1
ATOM 1534 C CA . ALA A 1 197 ? -22.059 4.182 -5.753 1.00 8.03 221 ALA A CA 1
ATOM 1535 C C . ALA A 1 197 ? -23.094 3.202 -5.211 1.00 11.71 221 ALA A C 1
ATOM 1536 O O . ALA A 1 197 ? -22.754 2.277 -4.467 1.00 11.94 221 ALA A O 1
ATOM 1538 N N . ASN A 1 198 ? -24.360 3.401 -5.570 1.00 7.06 222 ASN A N 1
ATOM 1539 C CA . ASN A 1 198 ? -25.405 2.488 -5.107 1.00 13.62 222 ASN A CA 1
ATOM 1540 C C . ASN A 1 198 ? -25.255 1.073 -5.663 1.00 15.37 222 ASN A C 1
ATOM 1541 O O . ASN A 1 198 ? -25.609 0.092 -5.001 1.00 14.78 222 ASN A O 1
ATOM 1546 N N . ASP A 1 199 ? -24.744 0.963 -6.884 1.00 13.79 223 ASP A N 1
ATOM 1547 C CA . ASP A 1 199 ? -24.531 -0.352 -7.493 1.00 14.13 223 ASP A CA 1
ATOM 1548 C C . ASP A 1 199 ? -23.456 -0.245 -8.568 1.00 10.05 223 ASP A C 1
ATOM 1549 O O . ASP A 1 199 ? -23.768 -0.168 -9.752 1.00 10.98 223 ASP A O 1
ATOM 1554 N N . PRO A 1 200 ? -22.178 -0.210 -8.151 1.00 11.26 224 PRO A N 1
ATOM 1555 C CA . PRO A 1 200 ? -21.082 -0.042 -9.117 1.00 10.67 224 PRO A CA 1
ATOM 1556 C C . PRO A 1 200 ? -20.984 -1.221 -10.080 1.00 9.03 224 PRO A C 1
ATOM 1557 O O . PRO A 1 200 ? -20.678 -1.022 -11.250 1.00 7.65 224 PRO A O 1
ATOM 1561 N N . ASN A 1 201 ? -21.225 -2.434 -9.594 1.00 9.98 225 ASN A N 1
ATOM 1562 C CA . ASN A 1 201 ? -21.163 -3.606 -10.470 1.00 9.27 225 ASN A CA 1
ATOM 1563 C C . ASN A 1 201 ? -22.165 -3.504 -11.632 1.00 9.45 225 ASN A C 1
ATOM 1564 O O . ASN A 1 201 ? -21.843 -3.839 -12.776 1.00 8.76 225 ASN A O 1
ATOM 1569 N N . LEU A 1 202 ? -23.368 -3.024 -11.338 1.00 8.58 226 LEU A N 1
ATOM 1570 C CA . LEU A 1 202 ? -24.398 -2.865 -12.363 1.00 7.67 226 LEU A CA 1
ATOM 1571 C C . LEU A 1 202 ? -23.947 -1.889 -13.441 1.00 10.78 226 LEU A C 1
ATOM 1572 O O . LEU A 1 202 ? -23.964 -2.215 -14.636 1.00 11.33 226 LEU A O 1
ATOM 1577 N N . PHE A 1 203 ? -23.548 -0.687 -13.029 1.00 8.43 227 PHE A N 1
ATOM 1578 C CA . PHE A 1 203 ? -23.141 0.326 -14.004 1.00 12.28 227 PHE A CA 1
ATOM 1579 C C . PHE A 1 203 ? -21.910 -0.071 -14.815 1.00 10.01 227 PHE A C 1
ATOM 1580 O O . PHE A 1 203 ? -21.930 -0.017 -16.046 1.00 6.80 227 PHE A O 1
ATOM 1588 N N . PHE A 1 204 ? -20.830 -0.437 -14.129 1.00 6.79 228 PHE A N 1
ATOM 1589 C CA . PHE A 1 204 ? -19.579 -0.745 -14.817 1.00 10.82 228 PHE A CA 1
ATOM 1590 C C . PHE A 1 204 ? -19.604 -2.034 -15.640 1.00 6.15 228 PHE A C 1
ATOM 1591 O O . PHE A 1 204 ? -18.972 -2.103 -16.699 1.00 7.96 228 PHE A O 1
ATOM 1599 N N . SER A 1 205 ? -20.303 -3.064 -15.165 1.00 7.43 229 SER A N 1
ATOM 1600 C CA . SER A 1 205 ? -20.430 -4.280 -15.970 1.00 11.04 229 SER A CA 1
ATOM 1601 C C . SER A 1 205 ? -20.988 -3.927 -17.350 1.00 13.05 229 SER A C 1
ATOM 1602 O O . SER A 1 205 ? -20.467 -4.371 -18.379 1.00 12.15 229 SER A O 1
ATOM 1605 N N . TYR A 1 206 ? -22.045 -3.123 -17.366 1.00 7.42 230 TYR A N 1
ATOM 1606 C CA . TYR A 1 206 ? -22.674 -2.732 -18.625 1.00 7.32 230 TYR A CA 1
ATOM 1607 C C . TYR A 1 206 ? -21.774 -1.766 -19.408 1.00 7.64 230 TYR A C 1
ATOM 1608 O O . TYR A 1 206 ? -21.517 -1.960 -20.598 1.00 8.31 230 TYR A O 1
ATOM 1617 N N . PHE A 1 207 ? -21.280 -0.735 -18.730 1.00 5.91 231 PHE A N 1
ATOM 1618 C CA . PHE A 1 207 ? -20.389 0.249 -19.346 1.00 5.32 231 PHE A CA 1
ATOM 1619 C C . PHE A 1 207 ? -19.138 -0.398 -19.970 1.00 9.53 231 PHE A C 1
ATOM 1620 O O . PHE A 1 207 ? -18.822 -0.163 -21.141 1.00 9.49 231 PHE A O 1
ATOM 1628 N N . ILE A 1 208 ? -18.428 -1.209 -19.187 1.00 5.90 232 ILE A N 1
ATOM 1629 C CA . ILE A 1 208 ? -17.209 -1.873 -19.676 1.00 7.15 232 ILE A CA 1
ATOM 1630 C C . ILE A 1 208 ? -17.491 -2.822 -20.860 1.00 12.02 232 ILE A C 1
ATOM 1631 O O . ILE A 1 208 ? -16.795 -2.779 -21.878 1.00 8.64 232 ILE A O 1
ATOM 1636 N N . LYS A 1 209 ? -18.503 -3.676 -20.736 1.00 7.37 233 LYS A N 1
ATOM 1637 C CA . LYS A 1 209 ? -18.839 -4.572 -21.848 1.00 6.92 233 LYS A CA 1
ATOM 1638 C C . LYS A 1 209 ? -19.258 -3.796 -23.112 1.00 9.41 233 LYS A C 1
ATOM 1639 O O . LYS A 1 209 ? -18.892 -4.175 -24.221 1.00 12.50 233 LYS A O 1
ATOM 1645 N N . THR A 1 210 ? -19.988 -2.695 -22.939 1.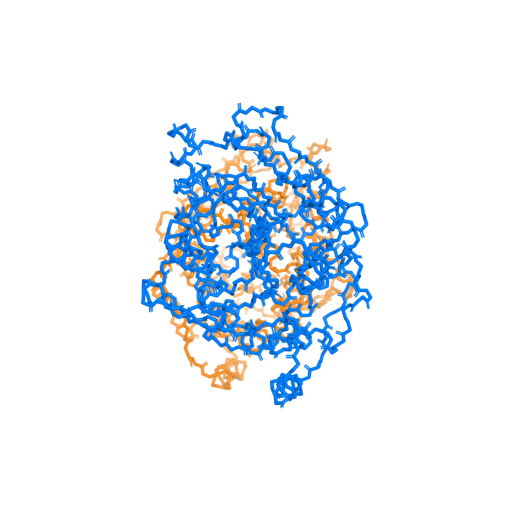00 8.19 234 THR A N 1
ATOM 1646 C CA . THR A 1 210 ? -20.429 -1.879 -24.074 1.00 7.29 234 THR A CA 1
ATOM 1647 C C . THR A 1 210 ? -19.264 -1.397 -24.927 1.00 9.77 234 THR A C 1
ATOM 1648 O O . THR A 1 210 ? -19.314 -1.435 -26.154 1.00 11.14 234 THR A O 1
ATOM 1652 N N . TYR A 1 211 ? -18.212 -0.938 -24.266 1.00 10.45 235 TYR A N 1
ATOM 1653 C CA A TYR A 1 211 ? -17.118 -0.369 -25.033 0.56 12.65 235 TYR A CA 1
ATOM 1654 C CA B TYR A 1 211 ? -17.019 -0.346 -24.878 0.44 13.63 235 TYR A CA 1
ATOM 1655 C C . TYR A 1 211 ? -16.070 -1.415 -25.408 1.00 11.77 235 TYR A C 1
ATOM 1656 O O . TYR A 1 211 ? -15.132 -1.116 -26.146 1.00 14.53 235 TYR A O 1
ATOM 1673 N N . ALA A 1 212 ? -16.284 -2.657 -24.970 1.00 9.29 236 ALA A N 1
ATOM 1674 C CA . ALA A 1 212 ? -15.454 -3.775 -25.422 1.00 9.44 236 ALA A CA 1
ATOM 1675 C C . ALA A 1 212 ? -15.842 -4.262 -26.827 1.00 16.35 236 ALA A C 1
ATOM 1676 O O . ALA A 1 212 ? -17.015 -4.251 -27.203 1.00 11.88 236 ALA A O 1
ATOM 1678 N N . GLY A 1 213 ? -14.847 -4.693 -27.596 1.00 13.07 237 GLY A N 1
ATOM 1679 C CA . GLY A 1 213 ? -15.111 -5.421 -28.825 1.00 15.62 237 GLY A CA 1
ATOM 1680 C C . GLY A 1 213 ? -15.184 -6.911 -28.519 1.00 19.20 237 GLY A C 1
ATOM 1681 O O . GLY A 1 213 ? -16.066 -7.618 -29.001 1.00 16.63 237 GLY A O 1
ATOM 1682 N N . LYS A 1 214 ? -14.251 -7.393 -27.707 1.00 16.55 238 LYS A N 1
ATOM 1683 C CA . LYS A 1 214 ? -14.259 -8.794 -27.298 1.00 17.08 238 LYS A CA 1
ATOM 1684 C C . LYS A 1 214 ? -14.920 -8.938 -25.924 1.00 19.45 238 LYS A C 1
ATOM 1685 O O . LYS A 1 214 ? -14.244 -8.970 -24.900 1.00 17.12 238 LYS A O 1
ATOM 1691 N N . LYS A 1 215 ? -16.247 -9.033 -25.907 1.00 14.21 239 LYS A N 1
ATOM 1692 C CA . LYS A 1 215 ? -16.987 -8.978 -24.642 1.00 18.35 239 LYS A CA 1
ATOM 1693 C C . LYS A 1 215 ? -16.819 -10.214 -23.745 1.00 16.71 239 LYS A C 1
ATOM 1694 O O . LYS A 1 215 ? -16.911 -10.111 -22.520 1.00 18.58 239 LYS A O 1
ATOM 1700 N N . GLU A 1 216 ? -16.557 -11.367 -24.359 1.00 14.56 240 GLU A N 1
ATOM 1701 C CA . GLU A 1 216 ? -16.479 -12.648 -23.649 1.00 22.78 240 GLU A CA 1
ATOM 1702 C C . GLU A 1 216 ? -15.382 -12.676 -22.582 1.00 23.42 240 GLU A C 1
ATOM 1703 O O . GLU A 1 216 ? -15.419 -13.472 -21.635 1.00 23.44 240 GLU A O 1
ATOM 1709 N N . ILE A 1 217 ? -14.403 -11.801 -22.745 1.00 16.22 241 ILE A N 1
ATOM 1710 C CA . ILE A 1 217 ? -13.268 -11.733 -21.840 1.00 15.95 241 ILE A CA 1
ATOM 1711 C C . ILE A 1 217 ? -13.702 -11.245 -20.460 1.00 12.27 241 ILE A C 1
ATOM 1712 O O . ILE A 1 217 ? -13.072 -11.551 -19.442 1.00 11.54 241 ILE A O 1
ATOM 1717 N N . PHE A 1 218 ? -14.782 -10.477 -20.420 1.00 10.08 242 PHE A N 1
ATOM 1718 C CA . PHE A 1 218 ? -15.151 -9.804 -19.180 1.00 13.25 242 PHE A CA 1
ATOM 1719 C C . PHE A 1 218 ? -16.072 -10.656 -18.327 1.00 16.03 242 PHE A C 1
ATOM 1720 O O . PHE A 1 218 ? -17.273 -10.412 -18.237 1.00 16.46 242 PHE A O 1
ATOM 1728 N N . THR A 1 219 ? -15.469 -11.674 -17.719 1.00 12.40 243 THR A N 1
ATOM 1729 C CA . THR A 1 219 ? -16.155 -12.566 -16.796 1.00 14.08 243 THR A CA 1
ATOM 1730 C C . THR A 1 219 ? -16.562 -11.805 -15.548 1.00 16.75 243 THR A C 1
ATOM 1731 O O . THR A 1 219 ? -16.076 -10.700 -15.298 1.00 11.92 243 THR A O 1
ATOM 1735 N N . PRO A 1 220 ? -17.463 -12.394 -14.750 1.00 19.73 244 PRO A N 1
ATOM 1736 C CA . PRO A 1 220 ? -17.886 -11.704 -13.529 1.00 11.84 244 PRO A CA 1
ATOM 1737 C C . PRO A 1 220 ? -16.708 -11.429 -12.581 1.00 13.38 244 PRO A C 1
ATOM 1738 O O . PRO A 1 220 ? -16.698 -10.385 -11.916 1.00 13.24 244 PRO A O 1
ATOM 1742 N N . GLU A 1 221 ? -15.729 -12.333 -12.533 1.00 9.45 245 GLU A N 1
ATOM 1743 C CA . GLU A 1 221 ? -14.583 -12.160 -11.629 1.00 13.89 245 GLU A CA 1
ATOM 1744 C C . GLU A 1 221 ? -13.619 -11.094 -12.122 1.00 11.68 245 GLU A C 1
ATOM 1745 O O . GLU A 1 221 ? -13.094 -10.314 -11.324 1.00 14.51 245 GLU A O 1
ATOM 1751 N N . LEU A 1 222 ? -13.365 -11.066 -13.430 1.00 12.60 246 LEU A N 1
ATOM 1752 C CA . LEU A 1 222 ? -12.551 -9.987 -13.993 1.00 13.86 246 LEU A CA 1
ATOM 1753 C C . LEU A 1 222 ? -13.249 -8.639 -13.773 1.00 12.38 246 LEU A C 1
ATOM 1754 O O . LEU A 1 222 ? -12.616 -7.652 -13.396 1.00 14.50 246 LEU A O 1
ATOM 1759 N N . LEU A 1 223 ? -14.559 -8.598 -13.999 1.00 9.86 247 LEU A N 1
ATOM 1760 C CA . LEU A 1 223 ? -15.298 -7.364 -13.778 1.00 9.94 247 LEU A CA 1
ATOM 1761 C C . LEU A 1 223 ? -15.204 -6.917 -12.318 1.00 11.09 247 LEU A C 1
ATOM 1762 O O . LEU A 1 223 ? -14.973 -5.738 -12.043 1.00 12.35 247 LEU A O 1
ATOM 1767 N N . ALA A 1 224 ? -15.365 -7.850 -11.381 1.00 10.57 248 ALA A N 1
ATOM 1768 C CA . ALA A 1 224 ? -15.235 -7.518 -9.964 1.00 9.34 248 ALA A CA 1
ATOM 1769 C C . ALA A 1 224 ? -13.871 -6.882 -9.656 1.00 11.12 248 ALA A C 1
ATOM 1770 O O . ALA A 1 224 ? -13.779 -5.922 -8.882 1.00 8.59 248 ALA A O 1
ATOM 1772 N N . GLU A 1 225 ? -12.821 -7.404 -10.283 1.00 8.77 249 GLU A N 1
ATOM 1773 C CA . GLU A 1 225 ? -11.464 -6.862 -10.110 1.00 11.32 249 GLU A CA 1
ATOM 1774 C C . GLU A 1 225 ? -11.300 -5.463 -10.705 1.00 14.84 249 GLU A C 1
ATOM 1775 O O . GLU A 1 225 ? -10.616 -4.614 -10.126 1.00 11.82 249 GLU A O 1
ATOM 1781 N N . LEU A 1 226 ? -11.920 -5.233 -11.861 1.00 9.57 250 LEU A N 1
ATOM 1782 C CA . LEU A 1 226 ? -11.886 -3.921 -12.507 1.00 8.70 250 LEU A CA 1
ATOM 1783 C C . LEU A 1 226 ? -12.754 -2.884 -11.792 1.00 6.91 250 LEU A C 1
ATOM 1784 O O . LEU A 1 226 ? -12.456 -1.689 -11.815 1.00 11.65 250 LEU A O 1
ATOM 1789 N N . ILE A 1 227 ? -13.824 -3.342 -11.155 1.00 6.18 251 ILE A N 1
ATOM 1790 C CA . ILE A 1 227 ? -14.803 -2.427 -10.575 1.00 8.01 251 ILE A CA 1
ATOM 1791 C C . ILE A 1 227 ? -14.525 -2.091 -9.110 1.00 11.45 251 ILE A C 1
ATOM 1792 O O . ILE A 1 227 ? -14.823 -0.985 -8.652 1.00 10.88 251 ILE A O 1
ATOM 1797 N N . GLU A 1 228 ? -13.927 -3.033 -8.382 1.00 6.58 252 GLU A N 1
ATOM 1798 C CA . GLU A 1 228 ? -13.576 -2.792 -6.985 1.00 9.53 252 GLU A CA 1
ATOM 1799 C C . GLU A 1 228 ? -12.874 -1.450 -6.768 1.00 9.58 252 GLU A C 1
ATOM 1800 O O . GLU A 1 228 ? -13.143 -0.772 -5.767 1.00 8.46 252 GLU A O 1
ATOM 1806 N N . PRO A 1 229 ? -11.981 -1.048 -7.697 1.00 6.14 253 PRO A N 1
ATOM 1807 C CA . PRO A 1 229 ? -11.278 0.227 -7.484 1.00 10.04 253 PRO A CA 1
ATOM 1808 C C . PRO A 1 229 ? -12.184 1.450 -7.630 1.00 16.09 253 PRO A C 1
ATOM 1809 O O . PRO A 1 229 ? -11.790 2.555 -7.244 1.00 8.35 253 PRO A O 1
ATOM 1813 N N . TYR A 1 230 ? -13.387 1.242 -8.161 1.00 10.70 254 TYR A N 1
ATOM 1814 C CA . TYR A 1 230 ? -14.342 2.330 -8.409 1.00 6.09 254 TYR A CA 1
ATOM 1815 C C . TYR A 1 230 ? -15.641 2.096 -7.632 1.00 12.31 254 TYR A C 1
ATOM 1816 O O . TYR A 1 230 ? -16.724 2.479 -8.077 1.00 15.67 254 TYR A O 1
ATOM 1825 N N . SER A 1 231 ? -15.531 1.465 -6.466 1.00 12.25 255 SER A N 1
ATOM 1826 C CA . SER A 1 231 ? -16.716 0.984 -5.771 1.00 11.49 255 SER A CA 1
ATOM 1827 C C . SER A 1 231 ? -17.144 1.857 -4.595 1.00 12.13 255 SER A C 1
ATOM 1828 O O . SER A 1 231 ? -18.091 1.508 -3.891 1.00 19.09 255 SER A O 1
ATOM 1831 N N . THR A 1 232 ? -16.458 2.978 -4.380 1.00 9.60 256 THR A N 1
ATOM 1832 C CA . THR A 1 232 ? -16.806 3.891 -3.294 1.00 13.43 256 THR A CA 1
ATOM 1833 C C . THR A 1 232 ? -17.021 5.318 -3.795 1.00 19.37 256 THR A C 1
ATOM 1834 O O . THR A 1 232 ? -16.475 5.703 -4.834 1.00 13.82 256 THR A O 1
ATOM 1838 N N . ARG A 1 233 ? -17.817 6.099 -3.058 1.00 12.17 257 ARG A N 1
ATOM 1839 C CA . ARG A 1 233 ? -18.083 7.490 -3.437 1.00 10.21 257 ARG A CA 1
ATOM 1840 C C . ARG A 1 233 ? -16.805 8.307 -3.620 1.00 16.12 257 ARG A C 1
ATOM 1841 O O . ARG A 1 233 ? -16.721 9.151 -4.521 1.00 13.81 257 ARG A O 1
ATOM 1849 N N . ASP A 1 234 ? -15.814 8.094 -2.755 1.00 11.36 258 ASP A N 1
ATOM 1850 C CA . ASP A 1 234 ? -14.604 8.915 -2.848 1.00 17.51 258 ASP A CA 1
ATOM 1851 C C . ASP A 1 234 ? -13.868 8.662 -4.161 1.00 18.87 258 ASP A C 1
ATOM 1852 O O . ASP A 1 234 ? -13.381 9.598 -4.789 1.00 19.60 258 ASP A O 1
ATOM 1857 N N . LYS A 1 235 ? -13.798 7.403 -4.581 1.00 7.85 259 LYS A N 1
ATOM 1858 C CA . LYS A 1 235 ? -13.135 7.074 -5.841 1.00 14.01 259 LYS A CA 1
ATOM 1859 C C . LYS A 1 235 ? -13.949 7.575 -7.045 1.00 11.88 259 LYS A C 1
ATOM 1860 O O . LYS A 1 235 ? -13.394 8.070 -8.021 1.00 15.84 259 LYS A O 1
ATOM 1866 N N . LEU A 1 236 ? -15.267 7.444 -6.973 1.00 8.92 260 LEU A N 1
ATOM 1867 C CA . LEU A 1 236 ? -16.135 7.947 -8.034 1.00 13.59 260 LEU A CA 1
ATOM 1868 C C . LEU A 1 236 ? -16.100 9.464 -8.093 1.00 11.39 260 LEU A C 1
ATOM 1869 O O . LEU A 1 236 ? -16.055 10.045 -9.175 1.00 10.90 260 LEU A O 1
ATOM 1874 N N . LYS A 1 237 ? -16.106 10.113 -6.933 1.00 6.47 261 LYS A N 1
ATOM 1875 C CA . LYS A 1 237 ? -16.012 11.575 -6.918 1.00 15.19 261 LYS A CA 1
ATOM 1876 C C . LYS A 1 237 ? -14.755 12.060 -7.661 1.00 11.51 261 LYS A C 1
ATOM 1877 O O . LYS A 1 237 ? -14.821 12.972 -8.488 1.00 10.80 261 LYS A O 1
ATOM 1883 N N . ALA A 1 238 ? -13.614 11.443 -7.363 1.00 8.19 262 ALA A N 1
ATOM 1884 C CA . ALA A 1 238 ? -12.364 11.761 -8.049 1.00 7.50 262 ALA A CA 1
ATOM 1885 C C . ALA A 1 238 ? -12.464 11.506 -9.558 1.00 8.21 262 ALA A C 1
ATOM 1886 O O . ALA A 1 238 ? -12.115 12.365 -10.369 1.00 7.53 262 ALA A O 1
ATOM 1888 N N . ALA A 1 239 ? -12.925 10.317 -9.934 1.00 7.25 263 ALA A N 1
ATOM 1889 C CA . ALA A 1 239 ? -13.092 10.001 -11.347 1.00 8.18 263 ALA A CA 1
ATOM 1890 C C . ALA A 1 239 ? -13.899 11.085 -12.059 1.00 8.38 263 ALA A C 1
ATOM 1891 O O . ALA A 1 239 ? -13.532 11.551 -13.143 1.00 10.41 263 ALA A O 1
ATOM 1893 N N . PHE A 1 240 ? -15.008 11.489 -11.460 1.00 9.54 264 PHE A N 1
ATOM 1894 C CA . PHE A 1 240 ? -15.883 12.422 -12.155 1.00 11.69 264 PHE A CA 1
ATOM 1895 C C . PHE A 1 240 ? -15.370 13.865 -12.038 1.00 9.63 264 PHE A C 1
ATOM 1896 O O . PHE A 1 240 ? -15.806 14.755 -12.775 1.00 8.57 264 PHE A O 1
ATOM 1904 N N . GLY A 1 241 ? -14.398 14.093 -11.155 1.00 6.21 265 GLY A N 1
ATOM 1905 C CA . GLY A 1 241 ? -13.711 15.379 -11.164 1.00 4.96 265 GLY A CA 1
ATOM 1906 C C . GLY A 1 241 ? -13.028 15.659 -12.503 1.00 6.87 265 GLY A C 1
ATOM 1907 O O . GLY A 1 241 ? -13.012 16.802 -12.967 1.00 6.60 265 GLY A O 1
ATOM 1908 N N . TYR A 1 242 ? -12.455 14.625 -13.128 1.00 10.55 266 TYR A N 1
ATOM 1909 C CA . TYR A 1 242 ? -11.823 14.798 -14.442 1.00 8.09 266 TYR A CA 1
ATOM 1910 C C . TYR A 1 242 ? -12.846 15.309 -15.433 1.00 8.02 266 TYR A C 1
ATOM 1911 O O . TYR A 1 242 ? -12.535 16.140 -16.288 1.00 11.70 266 TYR A O 1
ATOM 1920 N N . TYR A 1 243 ? -14.083 14.829 -15.291 1.00 5.69 267 TYR A N 1
ATOM 1921 C CA . TYR A 1 243 ? -15.144 15.202 -16.213 1.00 3.47 267 TYR A CA 1
ATOM 1922 C C . TYR A 1 243 ? -15.680 16.606 -15.939 1.00 9.26 267 TYR A C 1
ATOM 1923 O O . TYR A 1 243 ? -15.912 17.375 -16.879 1.00 8.77 267 TYR A O 1
ATOM 1932 N N . ARG A 1 244 ? -15.852 16.953 -14.664 1.00 11.15 268 ARG A N 1
ATOM 1933 C CA . ARG A 1 244 ? -16.217 18.329 -14.288 1.00 8.75 268 ARG A CA 1
ATOM 1934 C C . ARG A 1 244 ? -15.160 19.314 -14.775 1.00 11.10 268 ARG A C 1
ATOM 1935 O O . ARG A 1 244 ? -15.466 20.458 -15.138 1.00 9.63 268 ARG A O 1
ATOM 1943 N N . SER A 1 245 ? -13.910 18.866 -14.776 1.00 12.23 269 SER A N 1
ATOM 1944 C CA . SER A 1 245 ? -12.791 19.730 -15.123 1.00 14.97 269 SER A CA 1
ATOM 1945 C C . SER A 1 245 ? -12.483 19.780 -16.617 1.00 15.56 269 SER A C 1
ATOM 1946 O O . SER A 1 245 ? -11.523 20.430 -17.020 1.00 11.28 269 SER A O 1
ATOM 1949 N N . HIS A 1 246 ? -13.270 19.090 -17.438 1.00 12.35 270 HIS A N 1
ATOM 1950 C CA . HIS A 1 246 ? -12.957 19.015 -18.871 1.00 6.15 270 HIS A CA 1
ATOM 1951 C C . HIS A 1 246 ? -12.998 20.379 -19.589 1.00 11.00 270 HIS A C 1
ATOM 1952 O O . HIS A 1 246 ? -12.207 20.627 -20.504 1.00 12.90 270 HIS A O 1
ATOM 1959 N N . ALA A 1 247 ? -13.908 21.264 -19.190 1.00 10.36 271 ALA A N 1
ATOM 1960 C CA . ALA A 1 247 ? -13.980 22.558 -19.856 1.00 16.34 271 ALA A CA 1
ATOM 1961 C C . ALA A 1 247 ? -12.666 23.300 -19.617 1.00 21.81 271 ALA A C 1
ATOM 1962 O O . ALA A 1 247 ? -12.150 23.964 -20.516 1.00 16.17 271 ALA A O 1
ATOM 1964 N N . ASP A 1 248 ? -12.111 23.149 -18.415 1.00 15.21 272 ASP A N 1
ATOM 1965 C CA . ASP A 1 248 ? -10.806 23.725 -18.088 1.00 18.40 272 ASP A CA 1
ATOM 1966 C C . ASP A 1 248 ? -9.676 23.110 -18.907 1.00 16.66 272 ASP A C 1
ATOM 1967 O O . ASP A 1 248 ? -8.826 23.822 -19.444 1.00 17.26 272 ASP A O 1
ATOM 1972 N N . SER A 1 249 ? -9.658 21.781 -18.976 1.00 12.22 273 SER A N 1
ATOM 1973 C CA . SER A 1 249 ? -8.630 21.065 -19.716 1.00 6.40 273 SER A CA 1
ATOM 1974 C C . SER A 1 249 ? -8.677 21.462 -21.183 1.00 14.38 273 SER A C 1
ATOM 1975 O O . SER A 1 249 ? -7.646 21.564 -21.843 1.00 16.54 273 SER A O 1
ATOM 1978 N N . ILE A 1 250 ? -9.887 21.683 -21.691 1.00 15.42 274 ILE A N 1
ATOM 1979 C CA . ILE A 1 250 ? -10.066 22.051 -23.088 1.00 12.39 274 ILE A CA 1
ATOM 1980 C C . ILE A 1 250 ? -9.426 23.400 -23.353 1.00 11.90 274 ILE A C 1
ATOM 1981 O O . ILE A 1 250 ? -8.665 23.564 -24.310 1.00 12.17 274 ILE A O 1
ATOM 1986 N N . ARG A 1 251 ? -9.737 24.366 -22.497 1.00 12.72 275 ARG A N 1
ATOM 1987 C CA . ARG A 1 251 ? -9.168 25.700 -22.614 1.00 16.32 275 ARG A CA 1
ATOM 1988 C C . ARG A 1 251 ? -7.651 25.620 -22.524 1.00 16.77 275 ARG A C 1
ATOM 1989 O O . ARG A 1 251 ? -6.929 26.282 -23.271 1.00 12.87 275 ARG A O 1
ATOM 1997 N N . GLN A 1 252 ? -7.166 24.790 -21.609 1.00 20.32 276 GLN A N 1
ATOM 1998 C CA . GLN A 1 252 ? -5.735 24.674 -21.405 1.00 14.26 276 GLN A CA 1
ATOM 1999 C C . GLN A 1 252 ? -5.035 24.100 -22.624 1.00 17.18 276 GLN A C 1
ATOM 2000 O O . GLN A 1 252 ? -3.989 24.603 -23.032 1.00 14.82 276 GLN A O 1
ATOM 2006 N N . ASN A 1 253 ? -5.602 23.044 -23.204 1.00 12.92 277 ASN A N 1
ATOM 2007 C CA . ASN A 1 253 ? -4.978 22.425 -24.362 1.00 9.41 277 ASN A CA 1
ATOM 2008 C C . ASN A 1 253 ? -5.076 23.301 -25.602 1.00 10.15 277 ASN A C 1
ATOM 2009 O O . ASN A 1 253 ? -4.149 23.359 -26.409 1.00 14.98 277 ASN A O 1
ATOM 2014 N N . GLU A 1 254 ? -6.210 23.969 -25.766 1.00 10.87 278 GLU A N 1
ATOM 2015 C CA . GLU A 1 254 ? -6.381 24.869 -26.899 1.00 13.87 278 GLU A CA 1
ATOM 2016 C C . GLU A 1 254 ? -5.354 26.002 -26.831 1.00 14.67 278 GLU A C 1
ATOM 2017 O O . GLU A 1 254 ? -4.822 26.443 -27.854 1.00 17.53 278 GLU A O 1
ATOM 2023 N N . ALA A 1 255 ? -5.076 26.468 -25.619 1.00 11.64 279 ALA A N 1
ATOM 2024 C CA . ALA A 1 255 ? -4.089 27.529 -25.428 1.00 15.53 279 ALA A CA 1
ATOM 2025 C C . ALA A 1 255 ? -2.693 27.045 -25.827 1.00 16.96 279 ALA A C 1
ATOM 2026 O O . ALA A 1 255 ? -1.939 27.765 -26.474 1.00 15.24 279 ALA A O 1
ATOM 2028 N N . LEU A 1 256 ? -2.353 25.818 -25.444 1.00 17.19 280 LEU A N 1
ATOM 2029 C CA . LEU A 1 256 ? -1.080 25.230 -25.840 1.00 15.03 280 LEU A CA 1
ATOM 2030 C C . LEU A 1 256 ? -0.997 25.085 -27.354 1.00 15.27 280 LEU A C 1
ATOM 2031 O O . LEU A 1 256 ? 0.010 25.437 -27.959 1.00 17.59 280 LEU A O 1
ATOM 2036 N N . LEU A 1 257 ? -2.054 24.572 -27.973 1.00 13.66 281 LEU A N 1
ATOM 2037 C CA . LEU A 1 257 ? -2.043 24.401 -29.425 1.00 11.35 281 LEU A CA 1
ATOM 2038 C C . LEU A 1 257 ? -1.900 25.748 -30.136 1.00 19.31 281 LEU A C 1
ATOM 2039 O O . LEU A 1 257 ? -1.233 25.841 -31.165 1.00 19.84 281 LEU A O 1
ATOM 2044 N N . ALA A 1 258 ? -2.534 26.782 -29.590 1.00 12.11 282 ALA A N 1
ATOM 2045 C CA . ALA A 1 258 ? -2.472 28.123 -30.181 1.00 22.75 282 ALA A CA 1
ATOM 2046 C C . ALA A 1 258 ? -1.101 28.791 -29.991 1.00 19.73 282 ALA A C 1
ATOM 2047 O O . ALA A 1 258 ? -0.684 29.608 -30.807 1.00 19.04 282 ALA A O 1
ATOM 2049 N N . ASN A 1 259 ? -0.409 28.444 -28.912 1.00 21.67 283 ASN A N 1
ATOM 2050 C CA . ASN A 1 259 ? 0.946 28.948 -28.681 1.00 27.35 283 ASN A CA 1
ATOM 2051 C C . ASN A 1 259 ? 2.024 28.060 -29.294 1.00 28.27 283 ASN A C 1
ATOM 2052 O O . ASN A 1 259 ? 3.129 27.971 -28.770 1.00 30.49 283 ASN A O 1
ATOM 2057 N N . GLY A 1 260 ? 1.689 27.396 -30.396 1.00 41.64 284 GLY A N 1
ATOM 2058 C CA . GLY A 1 260 ? 2.629 26.541 -31.094 1.00 48.34 284 GLY A CA 1
ATOM 2059 C C . GLY A 1 260 ? 2.990 25.236 -30.401 1.00 47.04 284 GLY A C 1
ATOM 2060 O O . GLY A 1 260 ? 3.557 24.351 -31.043 1.00 48.32 284 GLY A O 1
ATOM 2061 N N . LYS A 1 261 ? 2.671 25.121 -29.107 1.00 34.49 285 LYS A N 1
ATOM 2062 C CA . LYS A 1 261 ? 2.975 23.925 -28.308 1.00 23.43 285 LYS A CA 1
ATOM 2063 C C . LYS A 1 261 ? 2.294 22.654 -28.812 1.00 21.10 285 LYS A C 1
ATOM 2064 O O . LYS A 1 261 ? 1.796 21.846 -28.025 1.00 19.49 285 LYS A O 1
ATOM 2070 N N . LYS A 1 262 ? 2.266 22.490 -30.127 1.00 17.45 286 LYS A N 1
ATOM 2071 C CA . LYS A 1 262 ? 1.917 21.216 -30.730 1.00 27.95 286 LYS A CA 1
ATOM 2072 C C . LYS A 1 262 ? 3.069 20.249 -30.489 1.00 27.63 286 LYS A C 1
ATOM 2073 O O . LYS A 1 262 ? 4.108 20.630 -29.937 1.00 21.40 286 LYS A O 1
ATOM 2079 N N . LEU A 1 263 ? 2.882 19.003 -30.905 1.00 17.82 287 LEU A N 1
ATOM 2080 C CA . LEU A 1 263 ? 3.897 17.974 -30.721 1.00 21.24 287 LEU A CA 1
ATOM 2081 C C . LEU A 1 263 ? 4.937 17.969 -31.840 1.00 24.43 287 LEU A C 1
ATOM 2082 O O . LEU A 1 263 ? 4.603 17.770 -33.011 1.00 22.48 287 LEU A O 1
ATOM 2087 N N . THR A 1 264 ? 6.196 18.193 -31.462 1.00 28.47 288 THR A N 1
ATOM 2088 C CA . THR A 1 264 ? 7.319 18.166 -32.398 1.00 25.70 288 THR A CA 1
ATOM 2089 C C . THR A 1 264 ? 8.147 16.891 -32.230 1.00 28.83 288 THR A C 1
ATOM 2090 O O . THR A 1 264 ? 9.100 16.659 -32.966 1.00 37.12 288 THR A O 1
ATOM 2094 N N . ILE A 1 265 ? 7.792 16.078 -31.241 1.00 17.92 289 ILE A N 1
ATOM 2095 C CA . ILE A 1 265 ? 8.403 14.766 -31.073 1.00 13.42 289 ILE A CA 1
ATOM 2096 C C . ILE A 1 265 ? 7.511 13.756 -31.780 1.00 18.81 289 ILE A C 1
ATOM 2097 O O . ILE A 1 265 ? 6.339 14.041 -32.039 1.00 21.06 289 ILE A O 1
ATOM 2102 N N . PRO A 1 266 ? 8.058 12.574 -32.103 1.00 14.45 290 PRO A N 1
ATOM 2103 C CA . PRO A 1 266 ? 7.228 11.543 -32.724 1.00 15.82 290 PRO A CA 1
ATOM 2104 C C . PRO A 1 266 ? 6.062 11.187 -31.802 1.00 19.10 290 PRO A C 1
ATOM 2105 O O . PRO A 1 266 ? 6.243 11.071 -30.587 1.00 16.42 290 PRO A O 1
ATOM 2109 N N . SER A 1 267 ? 4.877 11.028 -32.375 1.00 19.36 291 SER A N 1
ATOM 2110 C CA . SER A 1 267 ? 3.704 10.682 -31.589 1.00 15.45 291 SER A CA 1
ATOM 2111 C C . SER A 1 267 ? 2.883 9.621 -32.308 1.00 17.60 291 SER A C 1
ATOM 2112 O O . SER A 1 267 ? 2.998 9.445 -33.523 1.00 20.35 291 SER A O 1
ATOM 2115 N N . MET A 1 268 ? 2.069 8.903 -31.547 1.00 15.50 292 MET A N 1
ATOM 2116 C CA . MET A 1 268 ? 1.184 7.899 -32.115 1.00 14.37 292 MET A CA 1
ATOM 2117 C C . MET A 1 268 ? -0.213 8.012 -31.523 1.00 16.67 292 MET A C 1
ATOM 2118 O O . MET A 1 268 ? -0.363 8.227 -30.314 1.00 10.38 292 MET A O 1
ATOM 2123 N N . ALA A 1 269 ? -1.221 7.889 -32.388 1.00 10.01 293 ALA A N 1
ATOM 2124 C CA . ALA A 1 269 ? -2.586 7.600 -31.972 1.00 10.59 293 ALA A CA 1
ATOM 2125 C C . ALA A 1 269 ? -2.804 6.111 -32.183 1.00 15.27 293 ALA A C 1
ATOM 2126 O O . ALA A 1 269 ? -2.659 5.603 -33.294 1.00 9.81 293 ALA A O 1
ATOM 2128 N N . LEU A 1 270 ? -3.117 5.407 -31.103 1.00 8.79 294 LEU A N 1
ATOM 2129 C CA . LEU A 1 270 ? -3.321 3.965 -31.158 1.00 7.89 294 LEU A CA 1
ATOM 2130 C C . LEU A 1 270 ? -4.704 3.679 -30.589 1.00 10.04 294 LEU A C 1
ATOM 2131 O O . LEU A 1 270 ? -4.973 3.946 -29.420 1.00 8.59 294 LEU A O 1
ATOM 2136 N N . THR A 1 271 ? -5.593 3.167 -31.430 1.00 10.05 295 THR A N 1
ATOM 2137 C CA . THR A 1 271 ? -6.992 3.068 -31.053 1.00 14.51 295 THR A CA 1
ATOM 2138 C C . THR A 1 271 ? -7.574 1.708 -31.415 1.00 16.05 295 THR A C 1
ATOM 2139 O O . THR A 1 271 ? -6.937 0.903 -32.100 1.00 9.55 295 THR A O 1
ATOM 2143 N N . GLY A 1 272 ? -8.794 1.461 -30.952 1.00 13.38 296 GLY A N 1
ATOM 2144 C CA . GLY A 1 272 ? -9.489 0.232 -31.278 1.00 10.73 296 GLY A CA 1
ATOM 2145 C C . GLY A 1 272 ? -10.656 0.504 -32.201 1.00 12.92 296 GLY A C 1
ATOM 2146 O O . GLY A 1 272 ? -11.476 1.378 -31.933 1.00 14.29 296 GLY A O 1
ATOM 2147 N N . GLN A 1 273 ? -10.723 -0.244 -33.298 1.00 10.87 297 GLN A N 1
ATOM 2148 C CA . GLN A 1 273 ? -11.814 -0.122 -34.257 1.00 11.53 297 GLN A CA 1
ATOM 2149 C C . GLN A 1 273 ? -13.195 -0.178 -33.604 1.00 13.91 297 GLN A C 1
ATOM 2150 O O . GLN A 1 273 ? -14.115 0.521 -34.043 1.00 11.43 297 GLN A O 1
ATOM 2156 N N . LYS A 1 274 ? -13.346 -1.016 -32.573 1.00 8.62 298 LYS A N 1
ATOM 2157 C CA . LYS A 1 274 ? -14.640 -1.194 -31.897 1.00 9.30 298 LYS A CA 1
ATOM 2158 C C . LYS A 1 274 ? -14.787 -0.315 -30.656 1.00 14.32 298 LYS A C 1
ATOM 2159 O O . LYS A 1 274 ? -15.778 -0.419 -29.921 1.00 13.88 298 LYS A O 1
ATOM 2165 N N . GLY A 1 275 ? -13.799 0.540 -30.420 1.00 9.42 299 GLY A N 1
ATOM 2166 C CA . GLY A 1 275 ? -13.853 1.474 -29.310 1.00 12.12 299 GLY A CA 1
ATOM 2167 C C . GLY A 1 275 ? -14.195 2.859 -29.832 1.00 15.03 299 GLY A C 1
ATOM 2168 O O . GLY A 1 275 ? -15.187 3.037 -30.532 1.00 14.15 299 GLY A O 1
ATOM 2169 N N . VAL A 1 276 ? -13.366 3.841 -29.502 1.00 10.67 300 VAL A N 1
ATOM 2170 C CA . VAL A 1 276 ? -13.571 5.209 -29.981 1.00 13.22 300 VAL A CA 1
ATOM 2171 C C . VAL A 1 276 ? -13.176 5.312 -31.460 1.00 12.57 300 VAL A C 1
ATOM 2172 O O . VAL A 1 276 ? -13.615 6.213 -32.172 1.00 15.57 300 VAL A O 1
ATOM 2176 N N . ASN A 1 277 ? -12.345 4.376 -31.909 1.00 11.94 301 ASN A N 1
ATOM 2177 C CA . ASN A 1 277 ? -12.071 4.195 -33.335 1.00 8.62 301 ASN A CA 1
ATOM 2178 C C . ASN A 1 277 ? -11.227 5.344 -33.917 1.00 14.91 301 ASN A C 1
ATOM 2179 O O . ASN A 1 277 ? -10.071 5.535 -33.529 1.00 13.66 301 ASN A O 1
ATOM 2184 N N . ASP A 1 278 ? -11.804 6.130 -34.820 1.00 12.81 302 ASP A N 1
ATOM 2185 C CA . ASP A 1 278 ? -11.002 7.097 -35.575 1.00 10.08 302 ASP A CA 1
ATOM 2186 C C . ASP A 1 278 ? -10.977 8.544 -35.057 1.00 15.46 302 ASP A C 1
ATOM 2187 O O . ASP A 1 278 ? -10.334 9.407 -35.665 1.00 17.40 302 ASP A O 1
ATOM 2192 N N . VAL A 1 279 ? -11.668 8.821 -33.953 1.00 11.52 303 VAL A N 1
ATOM 2193 C CA . VAL A 1 279 ? -11.731 10.186 -33.430 1.00 11.19 303 VAL A CA 1
ATOM 2194 C C . VAL A 1 279 ? -10.342 10.744 -33.073 1.00 10.17 303 VAL A C 1
ATOM 2195 O O . VAL A 1 279 ? -9.967 11.821 -33.520 1.00 10.60 303 VAL A O 1
ATOM 2199 N N . LEU A 1 280 ? -9.584 10.005 -32.272 1.00 13.01 304 LEU A N 1
ATOM 2200 C CA . LEU A 1 280 ? -8.250 10.444 -31.874 1.00 8.15 304 LEU A CA 1
ATOM 2201 C C . LEU A 1 280 ? -7.301 10.497 -33.070 1.00 10.24 304 LEU A C 1
ATOM 2202 O O . LEU A 1 280 ? -6.456 11.384 -33.162 1.00 13.61 304 LEU A O 1
ATOM 2207 N N . VAL A 1 281 ? -7.433 9.538 -33.981 1.00 12.55 305 VAL A N 1
ATOM 2208 C CA . VAL A 1 281 ? -6.561 9.480 -35.154 1.00 13.58 305 VAL A CA 1
ATOM 2209 C C . VAL A 1 281 ? -6.672 10.769 -35.969 1.00 17.86 305 VAL A C 1
ATOM 2210 O O . VAL A 1 281 ? -5.660 11.389 -36.318 1.00 16.59 305 VAL A O 1
ATOM 2214 N N . LYS A 1 282 ? -7.908 11.178 -36.238 1.00 14.49 306 LYS A N 1
ATOM 2215 C CA . LYS A 1 282 ? -8.178 12.399 -36.980 1.00 16.20 306 LYS A CA 1
ATOM 2216 C C . LYS A 1 282 ? -7.802 13.639 -36.185 1.00 15.93 306 LYS A C 1
ATOM 2217 O O . LYS A 1 282 ? -7.283 14.607 -36.740 1.00 13.79 306 LYS A O 1
ATOM 2223 N N . GLU A 1 283 ? -8.072 13.608 -34.883 1.00 10.95 307 GLU A N 1
ATOM 2224 C CA . GLU A 1 283 ? -7.828 14.764 -34.033 1.00 10.55 307 GLU A CA 1
ATOM 2225 C C . GLU A 1 283 ? -6.350 15.118 -33.984 1.00 12.59 307 GLU A C 1
ATOM 2226 O O . GLU A 1 283 ? -5.980 16.265 -34.229 1.00 17.23 307 GLU A O 1
ATOM 2232 N N . MET A 1 284 ? -5.508 14.137 -33.655 1.00 16.92 308 MET A N 1
ATOM 2233 C CA . MET A 1 284 ? -4.067 14.387 -33.563 1.00 18.60 308 MET A CA 1
ATOM 2234 C C . MET A 1 284 ? -3.472 14.836 -34.903 1.00 14.24 308 MET A C 1
ATOM 2235 O O . MET A 1 284 ? -2.718 15.793 -34.952 1.00 13.93 308 MET A O 1
ATOM 2240 N N . ARG A 1 285 ? -3.821 14.150 -35.987 1.00 11.48 309 ARG A N 1
ATOM 2241 C CA . ARG A 1 285 ? -3.339 14.546 -37.303 1.00 15.50 309 ARG A CA 1
ATOM 2242 C C . ARG A 1 285 ? -3.705 16.000 -37.615 1.00 22.86 309 ARG A C 1
ATOM 2243 O O . ARG A 1 285 ? -2.851 16.776 -38.038 1.00 29.84 309 ARG A O 1
ATOM 2251 N N . ALA A 1 286 ? -4.965 16.370 -37.384 1.00 23.88 310 ALA A N 1
ATOM 2252 C CA . ALA A 1 286 ? -5.463 17.700 -37.756 1.00 21.06 310 ALA A CA 1
ATOM 2253 C C . ALA A 1 286 ? -4.935 18.831 -36.880 1.00 23.96 310 ALA A C 1
ATOM 2254 O O . ALA A 1 286 ? -4.778 19.954 -37.348 1.00 25.42 310 ALA A O 1
ATOM 2256 N N . ARG A 1 287 ? -4.671 18.546 -35.608 1.00 19.01 311 ARG A N 1
ATOM 2257 C CA . ARG A 1 287 ? -4.481 19.628 -34.645 1.00 18.21 311 ARG A CA 1
ATOM 2258 C C . ARG A 1 287 ? -3.274 19.554 -33.711 1.00 17.33 311 ARG A C 1
ATOM 2259 O O . ARG A 1 287 ? -2.855 20.585 -33.184 1.00 19.11 311 ARG A O 1
ATOM 2267 N N . PHE A 1 288 ? -2.725 18.360 -33.494 1.00 10.95 312 PHE A N 1
ATOM 2268 C CA . PHE A 1 288 ? -1.727 18.183 -32.430 1.00 17.20 312 PHE A CA 1
ATOM 2269 C C . PHE A 1 288 ? -0.295 17.952 -32.910 1.00 22.33 312 PHE A C 1
ATOM 2270 O O . PHE A 1 288 ? 0.645 18.042 -32.119 1.00 26.31 312 PHE A O 1
ATOM 2278 N N . VAL A 1 289 ? -0.125 17.632 -34.188 1.00 20.39 313 VAL A N 1
ATOM 2279 C CA . VAL A 1 289 ? 1.197 17.276 -34.688 1.00 21.31 313 VAL A CA 1
ATOM 2280 C C . VAL A 1 289 ? 1.769 18.354 -35.607 1.00 24.81 313 VAL A C 1
ATOM 2281 O O . VAL A 1 289 ? 1.120 18.782 -36.559 1.00 24.59 313 VAL A O 1
ATOM 2285 N N . ALA A 1 290 ? 2.982 18.803 -35.304 1.00 21.59 314 ALA A N 1
ATOM 2286 C CA . ALA A 1 290 ? 3.627 19.853 -36.091 1.00 27.00 314 ALA A CA 1
ATOM 2287 C C . ALA A 1 290 ? 4.088 19.332 -37.449 1.00 32.76 314 ALA A C 1
ATOM 2288 O O . ALA A 1 290 ? 4.054 20.054 -38.448 1.00 32.26 314 ALA A O 1
ATOM 2290 N N . ASP A 1 291 ? 4.514 18.073 -37.478 1.00 32.63 315 ASP A N 1
ATOM 2291 C CA . ASP A 1 291 ? 5.007 17.457 -38.703 1.00 31.17 315 ASP A CA 1
ATOM 2292 C C . ASP A 1 291 ? 4.484 16.029 -38.851 1.00 33.21 315 ASP A C 1
ATOM 2293 O O . ASP A 1 291 ? 4.871 15.137 -38.096 1.00 37.40 315 ASP A O 1
ATOM 2298 N N . PRO A 1 292 ? 3.603 15.817 -39.838 1.00 34.53 316 PRO A N 1
ATOM 2299 C CA . PRO A 1 292 ? 2.911 14.553 -40.108 1.00 29.91 316 PRO A CA 1
ATOM 2300 C C . PRO A 1 292 ? 3.886 13.405 -40.287 1.00 28.11 316 PRO A C 1
ATOM 2301 O O . PRO A 1 292 ? 3.514 12.245 -40.123 1.00 28.91 316 PRO A O 1
ATOM 2305 N N . ALA A 1 293 ? 5.125 13.723 -40.636 1.00 26.21 317 ALA A N 1
ATOM 2306 C CA . ALA A 1 293 ? 6.120 12.685 -40.861 1.00 32.23 317 ALA A CA 1
ATOM 2307 C C . ALA A 1 293 ? 6.496 11.996 -39.555 1.00 25.00 317 ALA A C 1
ATOM 2308 O O . ALA A 1 293 ? 7.008 10.879 -39.559 1.00 32.03 317 ALA A O 1
ATOM 2310 N N . GLN A 1 294 ? 6.239 12.668 -38.438 1.00 25.19 318 GLN A N 1
ATOM 2311 C CA . GLN A 1 294 ? 6.554 12.112 -37.119 1.00 24.74 318 GLN A CA 1
ATOM 2312 C C . GLN A 1 294 ? 5.374 11.366 -36.490 1.00 25.72 318 GLN A C 1
ATOM 2313 O O . GLN A 1 294 ? 5.513 10.751 -35.429 1.00 20.47 318 GLN A O 1
ATOM 2319 N N . TYR A 1 295 ? 4.222 11.419 -37.152 1.00 27.10 319 TYR A N 1
ATOM 2320 C CA . TYR A 1 295 ? 2.964 10.930 -36.583 1.00 19.22 319 TYR A CA 1
ATOM 2321 C C . TYR A 1 295 ? 2.545 9.560 -37.124 1.00 24.91 319 TYR A C 1
ATOM 2322 O O . TYR A 1 295 ? 2.439 9.361 -38.339 1.00 23.08 319 TYR A O 1
ATOM 2331 N N . THR A 1 296 ? 2.303 8.625 -36.209 1.00 15.05 320 THR A N 1
ATOM 2332 C CA . THR A 1 296 ? 1.821 7.292 -36.556 1.00 19.33 320 THR A CA 1
ATOM 2333 C C . THR A 1 296 ? 0.394 7.102 -36.049 1.00 19.63 320 THR A C 1
ATOM 2334 O O . THR A 1 296 ? 0.075 7.445 -34.911 1.00 17.03 320 THR A O 1
ATOM 2338 N N . ALA A 1 297 ? -0.461 6.550 -36.898 1.00 13.89 321 ALA A N 1
ATOM 2339 C CA . ALA A 1 297 ? -1.840 6.255 -36.527 1.00 12.05 321 ALA A CA 1
ATOM 2340 C C . ALA A 1 297 ? -2.120 4.784 -36.775 1.00 21.98 321 ALA A C 1
ATOM 2341 O O . ALA A 1 297 ? -1.980 4.302 -37.898 1.00 18.92 321 ALA A O 1
ATOM 2343 N N . ILE A 1 298 ? -2.519 4.071 -35.729 1.00 18.32 322 ILE A N 1
ATOM 2344 C CA . ILE A 1 298 ? -2.854 2.662 -35.865 1.00 18.02 322 ILE A CA 1
ATOM 2345 C C . ILE A 1 298 ? -4.204 2.387 -35.233 1.00 18.62 322 ILE A C 1
ATOM 2346 O O . ILE A 1 298 ? -4.428 2.688 -34.062 1.00 11.54 322 ILE A O 1
ATOM 2351 N N . ILE A 1 299 ? -5.119 1.838 -36.024 1.00 12.59 323 ILE A N 1
ATOM 2352 C CA . ILE A 1 299 ? -6.397 1.419 -35.485 1.00 10.17 323 ILE A CA 1
ATOM 2353 C C . ILE A 1 299 ? -6.428 -0.109 -35.481 1.00 14.51 323 ILE A C 1
ATOM 2354 O O . ILE A 1 299 ? -6.350 -0.737 -36.531 1.00 18.93 323 ILE A O 1
ATOM 2359 N N . LEU A 1 300 ? -6.532 -0.710 -34.302 1.00 14.50 324 LEU A N 1
ATOM 2360 C CA . LEU A 1 300 ? -6.553 -2.167 -34.207 1.00 10.42 324 LEU A CA 1
ATOM 2361 C C . LEU A 1 300 ? -7.940 -2.737 -34.532 1.00 15.44 324 LEU A C 1
ATOM 2362 O O . LEU A 1 300 ? -8.939 -2.350 -33.922 1.00 14.59 324 LEU A O 1
ATOM 2367 N N . PRO A 1 301 ? -8.001 -3.663 -35.501 1.00 16.47 325 PRO A N 1
ATOM 2368 C CA . PRO A 1 301 ? -9.280 -4.289 -35.874 1.00 19.24 325 PRO A CA 1
ATOM 2369 C C . PRO A 1 301 ? -9.843 -5.185 -34.765 1.00 13.08 325 PRO A C 1
ATOM 2370 O O . PRO A 1 301 ? -9.068 -5.726 -33.971 1.00 17.38 325 PRO A O 1
ATOM 2374 N N . ASP A 1 302 ? -11.172 -5.309 -34.717 1.00 12.92 326 ASP A N 1
ATOM 2375 C CA . ASP A 1 302 ? -11.870 -6.219 -33.805 1.00 18.22 326 ASP A CA 1
ATOM 2376 C C . ASP A 1 302 ? -11.512 -5.975 -32.342 1.00 20.32 326 ASP A C 1
ATOM 2377 O O . ASP A 1 302 ? -11.688 -6.861 -31.505 1.00 15.37 326 ASP A O 1
ATOM 2382 N N . THR A 1 303 ? -11.021 -4.773 -32.050 1.00 15.01 327 THR A N 1
ATOM 2383 C CA . THR A 1 303 ? -10.565 -4.407 -30.709 1.00 16.98 327 THR A CA 1
ATOM 2384 C C . THR A 1 303 ? -11.368 -3.223 -30.190 1.00 13.55 327 THR A C 1
ATOM 2385 O O . THR A 1 303 ? -11.514 -2.210 -30.878 1.00 9.65 327 THR A O 1
ATOM 2389 N N . GLY A 1 304 ? -11.898 -3.365 -28.982 1.00 11.04 328 GLY A N 1
ATOM 2390 C CA . GLY A 1 304 ? -12.674 -2.306 -28.361 1.00 6.92 328 GLY A CA 1
ATOM 2391 C C . GLY A 1 304 ? -11.790 -1.362 -27.562 1.00 10.29 328 GLY A C 1
ATOM 2392 O O . GLY A 1 304 ? -10.581 -1.318 -27.755 1.00 11.00 328 GLY A O 1
ATOM 2393 N N . HIS A 1 305 ? -12.405 -0.623 -26.647 1.00 11.53 329 HIS A N 1
ATOM 2394 C CA . HIS A 1 305 ? -11.733 0.410 -25.860 1.00 9.79 329 HIS A CA 1
ATOM 2395 C C . HIS A 1 305 ? -10.656 -0.109 -24.894 1.00 12.87 329 HIS A C 1
ATOM 2396 O O . HIS A 1 305 ? -9.640 0.549 -24.667 1.00 9.58 329 HIS A O 1
ATOM 2403 N N . TRP A 1 306 ? -10.882 -1.283 -24.317 1.00 7.81 330 TRP A N 1
ATOM 2404 C CA . TRP A 1 306 ? -9.981 -1.810 -23.293 1.00 8.38 330 TRP A CA 1
ATOM 2405 C C . TRP A 1 306 ? -8.867 -2.586 -23.990 1.00 16.39 330 TRP A C 1
ATOM 2406 O O . TRP A 1 306 ? -8.833 -3.819 -23.968 1.00 12.39 330 TRP A O 1
ATOM 2417 N N . MET A 1 307 ? -7.948 -1.838 -24.596 1.00 7.49 331 MET A N 1
ATOM 2418 C CA . MET A 1 307 ? -7.118 -2.363 -25.673 1.00 8.05 331 MET A CA 1
ATOM 2419 C C . MET A 1 307 ? -6.118 -3.431 -25.252 1.00 13.01 331 MET A C 1
ATOM 2420 O O . MET A 1 307 ? -5.857 -4.358 -26.011 1.00 11.70 331 MET A O 1
ATOM 2425 N N . VAL A 1 308 ? -5.559 -3.300 -24.052 1.00 13.07 332 VAL A N 1
ATOM 2426 C CA . VAL A 1 308 ? -4.631 -4.303 -23.542 1.00 6.45 332 VAL A CA 1
ATOM 2427 C C . VAL A 1 308 ? -5.352 -5.587 -23.078 1.00 12.89 332 VAL A C 1
ATOM 2428 O O . VAL A 1 308 ? -4.874 -6.699 -23.332 1.00 14.19 332 VAL A O 1
ATOM 2432 N N . GLU A 1 309 ? -6.503 -5.446 -22.426 1.00 7.78 333 GLU A N 1
ATOM 2433 C CA . GLU A 1 309 ? -7.319 -6.622 -22.097 1.00 11.35 333 GLU A CA 1
ATOM 2434 C C . GLU A 1 309 ? -7.681 -7.416 -23.363 1.00 19.50 333 GLU A C 1
ATOM 2435 O O . GLU A 1 309 ? -7.550 -8.634 -23.397 1.00 11.10 333 GLU A O 1
ATOM 2441 N N . GLU A 1 310 ? -8.121 -6.716 -24.406 1.00 13.24 334 GLU A N 1
ATOM 2442 C CA . GLU A 1 310 ? -8.669 -7.366 -25.604 1.00 9.17 334 GLU A CA 1
ATOM 2443 C C . GLU A 1 310 ? -7.638 -7.744 -26.677 1.00 11.48 334 GLU A C 1
ATOM 2444 O O . GLU A 1 310 ? -7.888 -8.611 -27.516 1.00 13.15 334 GLU A O 1
ATOM 2450 N N . ASN A 1 311 ? -6.485 -7.095 -26.664 1.00 11.77 335 ASN A N 1
ATOM 2451 C CA . ASN A 1 311 ? -5.538 -7.265 -27.761 1.00 12.98 335 ASN A CA 1
ATOM 2452 C C . ASN A 1 311 ? -4.147 -6.819 -27.327 1.00 13.19 335 ASN A C 1
ATOM 2453 O O . ASN A 1 311 ? -3.561 -5.909 -27.911 1.00 17.64 335 ASN A O 1
ATOM 2458 N N . ALA A 1 312 ? -3.643 -7.459 -26.276 1.00 12.45 336 ALA A N 1
ATOM 2459 C CA . ALA A 1 312 ? -2.316 -7.184 -25.760 1.00 11.20 336 ALA A CA 1
ATOM 2460 C C . ALA A 1 312 ? -1.271 -7.308 -26.865 1.00 14.70 336 ALA A C 1
ATOM 2461 O O . ALA A 1 312 ? -0.339 -6.511 -26.940 1.00 15.35 336 ALA A O 1
ATOM 2463 N N . GLU A 1 313 ? -1.440 -8.304 -27.732 1.00 9.15 337 GLU A N 1
ATOM 2464 C CA . GLU A 1 313 ? -0.509 -8.518 -28.836 1.00 13.09 337 GLU A CA 1
ATOM 2465 C C . GLU A 1 313 ? -0.475 -7.328 -29.777 1.00 11.35 337 GLU A C 1
ATOM 2466 O O . GLU A 1 313 ? 0.597 -6.891 -30.191 1.00 16.38 337 GLU A O 1
ATOM 2472 N N . GLY A 1 314 ? -1.661 -6.828 -30.125 1.00 13.37 338 GLY A N 1
ATOM 2473 C CA . GLY A 1 314 ? -1.795 -5.706 -31.034 1.00 16.82 338 GLY A CA 1
ATOM 2474 C C . GLY A 1 314 ? -1.192 -4.444 -30.453 1.00 14.09 338 GLY A C 1
ATOM 2475 O O . GLY A 1 314 ? -0.583 -3.656 -31.176 1.00 16.20 338 GLY A O 1
ATOM 2476 N N . VAL A 1 315 ? -1.361 -4.253 -29.145 1.00 13.77 339 VAL A N 1
ATOM 2477 C CA . VAL A 1 315 ? -0.820 -3.075 -28.474 1.00 16.03 339 VAL A CA 1
ATOM 2478 C C . VAL A 1 315 ? 0.709 -3.152 -28.422 1.00 13.78 339 VAL A C 1
ATOM 2479 O O . VAL A 1 315 ? 1.405 -2.201 -28.789 1.00 16.37 339 VAL A O 1
ATOM 2483 N N . GLU A 1 316 ? 1.220 -4.289 -27.957 1.00 14.27 340 GLU A N 1
ATOM 2484 C CA . GLU A 1 316 ? 2.662 -4.481 -27.797 1.00 14.76 340 GLU A CA 1
ATOM 2485 C C . GLU A 1 316 ? 3.396 -4.326 -29.126 1.00 16.55 340 GLU A C 1
ATOM 2486 O O . GLU A 1 316 ? 4.410 -3.618 -29.214 1.00 16.88 340 GLU A O 1
ATOM 2492 N N . LYS A 1 317 ? 2.874 -4.971 -30.166 1.00 18.00 341 LYS A N 1
ATOM 2493 C CA . LYS A 1 317 ? 3.473 -4.856 -31.488 1.00 25.77 341 LYS A CA 1
ATOM 2494 C C . LYS A 1 317 ? 3.477 -3.402 -31.961 1.00 25.69 341 LYS A C 1
ATOM 2495 O O . LYS A 1 317 ? 4.487 -2.918 -32.471 1.00 19.06 341 LYS A O 1
ATOM 2501 N N . SER A 1 318 ? 2.355 -2.708 -31.780 1.00 14.79 342 SER A N 1
ATOM 2502 C CA . SER A 1 318 ? 2.252 -1.302 -32.182 1.00 18.20 342 SER A CA 1
ATOM 2503 C C . SER A 1 318 ? 3.201 -0.398 -31.398 1.00 16.24 342 SER A C 1
ATOM 2504 O O . SER A 1 318 ? 3.865 0.470 -31.970 1.00 22.05 342 SER A O 1
ATOM 2507 N N . LEU A 1 319 ? 3.264 -0.587 -30.087 1.00 16.69 343 LEU A N 1
ATOM 2508 C CA . LEU A 1 319 ? 4.175 0.217 -29.274 1.00 20.15 343 LEU A CA 1
ATOM 2509 C C . LEU A 1 319 ? 5.645 -0.108 -29.584 1.00 19.17 343 LEU A C 1
ATOM 2510 O O . LEU A 1 319 ? 6.479 0.794 -29.692 1.00 19.83 343 LEU A O 1
ATOM 2515 N N . SER A 1 320 ? 5.960 -1.393 -29.725 1.00 13.73 344 SER A N 1
ATOM 2516 C CA . SER A 1 320 ? 7.340 -1.801 -29.990 1.00 16.83 344 SER A CA 1
ATOM 2517 C C . SER A 1 320 ? 7.865 -1.224 -31.299 1.00 17.90 344 SER A C 1
ATOM 2518 O O . SER A 1 320 ? 8.991 -0.722 -31.359 1.00 18.90 344 SER A O 1
ATOM 2521 N N . ASN A 1 321 ? 7.040 -1.290 -32.340 1.00 19.44 345 ASN A N 1
ATOM 2522 C CA . ASN A 1 321 ? 7.416 -0.786 -33.657 1.00 25.68 345 ASN A CA 1
ATOM 2523 C C . ASN A 1 321 ? 7.562 0.732 -33.678 1.00 26.11 345 ASN A C 1
ATOM 2524 O O . ASN A 1 321 ? 8.420 1.274 -34.379 1.00 25.20 345 ASN A O 1
ATOM 2529 N N . PHE A 1 322 ? 6.711 1.411 -32.915 1.00 16.71 346 PHE A N 1
ATOM 2530 C CA . PHE A 1 322 ? 6.774 2.862 -32.807 1.00 13.42 346 PHE A CA 1
ATOM 2531 C C . PHE A 1 322 ? 7.894 3.341 -31.883 1.00 13.47 346 PHE A C 1
ATOM 2532 O O . PHE A 1 322 ? 8.648 4.251 -32.239 1.00 19.48 346 PHE A O 1
ATOM 2540 N N . LEU A 1 323 ? 7.980 2.747 -30.694 1.00 13.87 347 LEU A N 1
ATOM 2541 C CA . LEU A 1 323 ? 8.908 3.209 -29.659 1.00 22.22 347 LEU A CA 1
ATOM 2542 C C . LEU A 1 323 ? 10.344 2.772 -29.926 1.00 29.21 347 LEU A C 1
ATOM 2543 O O . LEU A 1 323 ? 11.282 3.545 -29.731 1.00 29.27 347 LEU A O 1
ATOM 2548 N N . PHE A 1 324 ? 10.502 1.525 -30.360 1.00 27.94 348 PHE A N 1
ATOM 2549 C CA . PHE A 1 324 ? 11.818 0.932 -30.573 1.00 30.81 348 PHE A CA 1
ATOM 2550 C C . PHE A 1 324 ? 12.053 0.679 -32.067 1.00 38.35 348 PHE A C 1
ATOM 2551 O O . PHE A 1 324 ? 12.680 1.476 -32.765 1.00 43.62 348 PHE A O 1
ATOM 2559 N N . TYR B 1 2 ? -27.674 24.131 -17.061 1.00 26.90 26 TYR B N 1
ATOM 2560 C CA . TYR B 1 2 ? -26.943 23.522 -15.950 1.00 27.49 26 TYR B CA 1
ATOM 2561 C C . TYR B 1 2 ? -26.619 24.533 -14.857 1.00 25.55 26 TYR B C 1
ATOM 2562 O O . TYR B 1 2 ? -26.246 25.669 -15.155 1.00 18.48 26 TYR B O 1
ATOM 2571 N N . ASP B 1 3 ? -26.750 24.112 -13.596 1.00 16.14 27 ASP B N 1
ATOM 2572 C CA . ASP B 1 3 ? -26.462 24.974 -12.448 1.00 14.39 27 ASP B CA 1
ATOM 2573 C C . ASP B 1 3 ? -25.397 24.362 -11.532 1.00 20.89 27 ASP B C 1
ATOM 2574 O O . ASP B 1 3 ? -25.684 23.446 -10.752 1.00 17.35 27 ASP B O 1
ATOM 2579 N N . PRO B 1 4 ? -24.161 24.879 -11.617 1.00 22.70 28 PRO B N 1
ATOM 2580 C CA . PRO B 1 4 ? -23.013 24.347 -10.867 1.00 13.64 28 PRO B CA 1
ATOM 2581 C C . PRO B 1 4 ? -23.238 24.406 -9.371 1.00 20.34 28 PRO B C 1
ATOM 2582 O O . PRO B 1 4 ? -22.569 23.689 -8.623 1.00 20.01 28 PRO B O 1
ATOM 2586 N N . ASN B 1 5 ? -24.152 25.271 -8.939 1.00 17.23 29 ASN B N 1
ATOM 2587 C CA . ASN B 1 5 ? -24.375 25.492 -7.511 1.00 22.37 29 ASN B CA 1
ATOM 2588 C C . ASN B 1 5 ? -25.528 24.688 -6.914 1.00 22.41 29 ASN B C 1
ATOM 2589 O O . ASN B 1 5 ? -25.698 24.649 -5.692 1.00 27.55 29 ASN B O 1
ATOM 2594 N N . LEU B 1 6 ? -26.310 24.039 -7.770 1.00 16.21 30 LEU B N 1
ATOM 2595 C CA . LEU B 1 6 ? -27.452 23.250 -7.304 1.00 16.53 30 LEU B CA 1
ATOM 2596 C C . LEU B 1 6 ? -26.989 22.007 -6.538 1.00 13.41 30 LEU B C 1
ATOM 2597 O O . LEU B 1 6 ? -26.171 21.233 -7.042 1.00 12.45 30 LEU B O 1
ATOM 2602 N N . LYS B 1 7 ? -27.497 21.818 -5.322 1.00 10.95 31 LYS B N 1
ATOM 2603 C CA . LYS B 1 7 ? -27.183 20.615 -4.550 1.00 11.12 31 LYS B CA 1
ATOM 2604 C C . LYS B 1 7 ? -28.209 19.509 -4.807 1.00 10.07 31 LYS B C 1
ATOM 2605 O O . LYS B 1 7 ? -29.392 19.783 -5.020 1.00 13.35 31 LYS B O 1
ATOM 2611 N N . SER B 1 8 ? -27.758 18.262 -4.793 1.00 6.14 32 SER B N 1
ATOM 2612 C CA . SER B 1 8 ? -28.684 17.139 -4.843 1.00 10.77 32 SER B CA 1
ATOM 2613 C C . SER B 1 8 ? -29.216 16.907 -3.431 1.00 13.57 32 SER B C 1
ATOM 2614 O O . SER B 1 8 ? -28.598 17.342 -2.459 1.00 10.54 32 SER B O 1
ATOM 2617 N N . ILE B 1 9 ? -30.362 16.240 -3.315 1.00 12.03 33 ILE B N 1
ATOM 2618 C CA . ILE B 1 9 ? -30.966 15.994 -2.006 1.00 12.72 33 ILE B CA 1
ATOM 2619 C C . ILE B 1 9 ? -30.246 14.862 -1.264 1.00 13.01 33 ILE B C 1
ATOM 2620 O O . ILE B 1 9 ? -29.500 14.087 -1.867 1.00 12.43 33 ILE B O 1
ATOM 2625 N N . ASP B 1 10 ? -30.471 14.760 0.043 1.00 12.45 34 ASP B N 1
ATOM 2626 C CA . ASP B 1 10 ? -29.916 13.642 0.804 1.00 16.09 34 ASP B CA 1
ATOM 2627 C C . ASP B 1 10 ? -31.002 12.791 1.465 1.00 17.16 34 ASP B C 1
ATOM 2628 O O . ASP B 1 10 ? -30.709 11.970 2.329 1.00 17.09 34 ASP B O 1
ATOM 2633 N N . THR B 1 11 ? -32.248 12.993 1.044 1.00 12.62 35 THR B N 1
ATOM 2634 C CA . THR B 1 11 ? -33.391 12.243 1.567 1.00 14.31 35 THR B CA 1
ATOM 2635 C C . THR B 1 11 ? -33.229 10.738 1.361 1.00 10.44 35 THR B C 1
ATOM 2636 O O . THR B 1 11 ? -32.882 10.293 0.268 1.00 10.85 35 THR B O 1
ATOM 2640 N N . PRO B 1 12 ? -33.473 9.942 2.417 1.00 14.19 36 PRO B N 1
ATOM 2641 C CA . PRO B 1 12 ? -33.407 8.486 2.231 1.00 13.72 36 PRO B CA 1
ATOM 2642 C C . PRO B 1 12 ? -34.482 7.998 1.251 1.00 8.04 36 PRO B C 1
ATOM 2643 O O . PRO B 1 12 ? -35.613 8.467 1.307 1.00 9.26 36 PRO B O 1
ATOM 2647 N N . PRO B 1 13 ? -34.130 7.073 0.347 1.00 14.49 37 PRO B N 1
ATOM 2648 C CA . PRO B 1 13 ? -35.132 6.577 -0.610 1.00 12.46 37 PRO B CA 1
ATOM 2649 C C . PRO B 1 13 ? -36.370 6.035 0.090 1.00 12.96 37 PRO B C 1
ATOM 2650 O O . PRO B 1 13 ? -37.464 6.124 -0.457 1.00 11.58 37 PRO B O 1
ATOM 2654 N N . ALA B 1 14 ? -36.203 5.477 1.287 1.00 12.83 38 ALA B N 1
ATOM 2655 C CA . ALA B 1 14 ? -37.350 4.947 2.030 1.00 17.14 38 ALA B CA 1
ATOM 2656 C C . ALA B 1 14 ? -38.300 6.069 2.449 1.00 11.35 38 ALA B C 1
ATOM 2657 O O . ALA B 1 14 ? -39.522 5.916 2.415 1.00 16.49 38 ALA B O 1
ATOM 2659 N N . VAL B 1 15 ? -37.736 7.203 2.847 1.00 13.52 39 VAL B N 1
ATOM 2660 C CA . VAL B 1 15 ? -38.553 8.360 3.181 1.00 13.10 39 VAL B CA 1
ATOM 2661 C C . VAL B 1 15 ? -39.246 8.896 1.924 1.00 18.87 39 VAL B C 1
ATOM 2662 O O . VAL B 1 15 ? -40.430 9.245 1.954 1.00 9.27 39 VAL B O 1
ATOM 2666 N N . SER B 1 16 ? -38.522 8.937 0.809 1.00 13.13 40 SER B N 1
ATOM 2667 C CA . SER B 1 16 ? -39.120 9.382 -0.443 1.00 8.87 40 SER B CA 1
ATOM 2668 C C . SER B 1 16 ? -40.297 8.487 -0.838 1.00 9.37 40 SER B C 1
ATOM 2669 O O . SER B 1 16 ? -41.312 8.967 -1.341 1.00 11.93 40 SER B O 1
ATOM 2672 N N . GLN B 1 17 ? -40.167 7.191 -0.595 1.00 4.38 41 GLN B N 1
ATOM 2673 C CA . GLN B 1 17 ? -41.242 6.265 -0.944 1.00 6.27 41 GLN B CA 1
ATOM 2674 C C . GLN B 1 17 ? -42.480 6.537 -0.099 1.00 12.58 41 GLN B C 1
ATOM 2675 O O . GLN B 1 17 ? -43.599 6.385 -0.575 1.00 12.28 41 GLN B O 1
ATOM 2681 N N . GLN B 1 18 ? -42.284 6.926 1.160 1.00 8.73 42 GLN B N 1
ATOM 2682 C CA . GLN B 1 18 ? -43.410 7.315 2.003 1.00 8.57 42 GLN B CA 1
ATOM 2683 C C . GLN B 1 18 ? -44.162 8.477 1.353 1.00 8.37 42 GLN B C 1
ATOM 2684 O O . GLN B 1 18 ? -45.389 8.476 1.305 1.00 11.33 42 GLN B O 1
ATOM 2690 N N . MET B 1 19 ? -43.415 9.474 0.874 1.00 5.04 43 MET B N 1
ATOM 2691 C CA . MET B 1 19 ? -44.005 10.618 0.177 1.00 13.96 43 MET B CA 1
ATOM 2692 C C . MET B 1 19 ? -44.795 10.193 -1.068 1.00 13.13 43 MET B C 1
ATOM 2693 O O . MET B 1 19 ? -45.903 10.682 -1.295 1.00 15.09 43 MET B O 1
ATOM 2698 N N . PHE B 1 20 ? -44.231 9.294 -1.878 1.00 12.90 44 PHE B N 1
ATOM 2699 C CA . PHE B 1 20 ? -44.909 8.855 -3.108 1.00 8.79 44 PHE B CA 1
ATOM 2700 C C . PHE B 1 20 ? -46.185 8.110 -2.742 1.00 12.30 44 PHE B C 1
ATOM 2701 O O . PHE B 1 20 ? -47.222 8.258 -3.384 1.00 14.18 44 PHE B O 1
ATOM 2709 N N . ASN B 1 21 ? -46.091 7.277 -1.716 1.00 12.17 45 ASN B N 1
ATOM 2710 C CA . ASN B 1 21 ? -47.251 6.523 -1.258 1.00 12.93 45 ASN B CA 1
ATOM 2711 C C . ASN B 1 21 ? -48.380 7.422 -0.753 1.00 13.71 45 ASN B C 1
ATOM 2712 O O . ASN B 1 21 ? -49.552 7.179 -1.038 1.00 15.04 45 ASN B O 1
ATOM 2717 N N . LYS B 1 22 ? -48.023 8.464 -0.012 1.00 10.56 46 LYS B N 1
ATOM 2718 C CA . LYS B 1 22 ? -49.002 9.442 0.447 1.00 14.18 46 LYS B CA 1
ATOM 2719 C C . LYS B 1 22 ? -49.712 10.110 -0.727 1.00 13.59 46 LYS B C 1
ATOM 2720 O O . LYS B 1 22 ? -50.925 10.354 -0.681 1.00 17.95 46 LYS B O 1
ATOM 2726 N N . VAL B 1 23 ? -48.954 10.404 -1.778 1.00 13.91 47 VAL B N 1
ATOM 2727 C CA . VAL B 1 23 ? -49.512 11.036 -2.970 1.00 10.90 47 VAL B CA 1
ATOM 2728 C C . VAL B 1 23 ? -50.564 10.138 -3.597 1.00 16.00 47 VAL B C 1
ATOM 2729 O O . VAL B 1 23 ? -51.680 10.578 -3.892 1.00 14.20 47 VAL B O 1
ATOM 2733 N N . LYS B 1 24 ? -50.204 8.875 -3.799 1.00 14.16 48 LYS B N 1
ATOM 2734 C CA . LYS B 1 24 ? -51.127 7.916 -4.384 1.00 14.94 48 LYS B CA 1
ATOM 2735 C C . LYS B 1 24 ? -52.327 7.659 -3.466 1.00 18.26 48 LYS B C 1
ATOM 2736 O O . LYS B 1 24 ? -53.469 7.689 -3.918 1.00 17.36 48 LYS B O 1
ATOM 2742 N N . SER B 1 25 ? -52.074 7.415 -2.183 1.00 12.29 49 SER B N 1
ATOM 2743 C CA . SER B 1 25 ? -53.158 7.070 -1.250 1.00 17.82 49 SER B CA 1
ATOM 2744 C C . SER B 1 25 ? -54.212 8.163 -1.074 1.00 17.66 49 SER B C 1
ATOM 2745 O O . SER B 1 25 ? -55.400 7.867 -0.903 1.00 23.28 49 SER B O 1
ATOM 2748 N N . ASN B 1 26 ? -53.780 9.418 -1.106 1.00 11.22 50 ASN B N 1
ATOM 2749 C CA . ASN B 1 26 ? -54.689 10.543 -0.917 1.00 16.60 50 ASN B CA 1
ATOM 2750 C C . ASN B 1 26 ? -55.189 11.145 -2.230 1.00 22.07 50 ASN B C 1
ATOM 2751 O O . ASN B 1 26 ? -55.776 12.231 -2.239 1.00 19.87 50 ASN B O 1
ATOM 2756 N N . GLY B 1 27 ? -54.948 10.445 -3.336 1.00 22.02 51 GLY B N 1
ATOM 2757 C CA . GLY B 1 27 ? -55.385 10.913 -4.642 1.00 15.55 51 GLY B CA 1
ATOM 2758 C C . GLY B 1 27 ? -54.879 12.301 -5.002 1.00 13.37 51 GLY B C 1
ATOM 2759 O O . GLY B 1 27 ? -55.630 13.129 -5.528 1.00 21.32 51 GLY B O 1
ATOM 2760 N N . LEU B 1 28 ? -53.601 12.556 -4.732 1.00 8.03 52 LEU B N 1
ATOM 2761 C CA . LEU B 1 28 ? -52.983 13.841 -5.053 1.00 11.67 52 LEU B CA 1
ATOM 2762 C C . LEU B 1 28 ? -52.280 13.731 -6.409 1.00 11.41 52 LEU B C 1
ATOM 2763 O O . LEU B 1 28 ? -52.323 12.681 -7.046 1.00 10.17 52 LEU B O 1
ATOM 2768 N N . GLY B 1 29 ? -51.640 14.809 -6.849 1.00 10.00 53 GLY B N 1
ATOM 2769 C CA . GLY B 1 29 ? -50.813 14.761 -8.044 1.00 14.44 53 GLY B CA 1
ATOM 2770 C C . GLY B 1 29 ? -51.561 14.313 -9.285 1.00 10.17 53 GLY B C 1
ATOM 2771 O O . GLY B 1 29 ? -52.598 14.866 -9.620 1.00 9.89 53 GLY B O 1
ATOM 2772 N N . GLN B 1 30 ? -51.038 13.304 -9.970 1.00 9.55 54 GLN B N 1
ATOM 2773 C CA . GLN B 1 30 ? -51.633 12.879 -11.232 1.00 6.50 54 GLN B CA 1
ATOM 2774 C C . GLN B 1 30 ? -53.033 12.299 -11.029 1.00 11.47 54 GLN B C 1
ATOM 2775 O O . GLN B 1 30 ? -53.781 12.115 -11.995 1.00 11.61 54 GLN B O 1
ATOM 2781 N N . TYR B 1 31 ? -53.374 12.006 -9.774 1.00 12.62 55 TYR B N 1
ATOM 2782 C CA . TYR B 1 31 ? -54.680 11.426 -9.434 1.00 14.15 55 TYR B CA 1
ATOM 2783 C C . TYR B 1 31 ? -55.703 12.461 -8.978 1.00 13.94 55 TYR B C 1
ATOM 2784 O O . TYR B 1 31 ? -56.844 12.112 -8.677 1.00 15.29 55 TYR B O 1
ATOM 2793 N N . ALA B 1 32 ? -55.295 13.724 -8.900 1.00 7.18 56 ALA B N 1
ATOM 2794 C CA . ALA B 1 32 ? -56.209 14.783 -8.474 1.00 9.57 56 ALA B CA 1
ATOM 2795 C C . ALA B 1 32 ? -56.833 15.511 -9.663 1.00 13.53 56 ALA B C 1
ATOM 2796 O O . ALA B 1 32 ? -56.137 16.188 -10.437 1.00 11.62 56 ALA B O 1
ATOM 2798 N N . TYR B 1 33 ? -58.151 15.371 -9.797 1.00 15.51 57 TYR B N 1
ATOM 2799 C CA . TYR B 1 33 ? -58.892 15.962 -10.908 1.00 20.19 57 TYR B CA 1
ATOM 2800 C C . TYR B 1 33 ? -59.772 17.085 -10.397 1.00 15.93 57 TYR B C 1
ATOM 2801 O O . TYR B 1 33 ? -60.710 16.842 -9.649 1.00 14.21 57 TYR B O 1
ATOM 2810 N N . ALA B 1 34 ? -59.459 18.312 -10.795 1.00 11.43 58 ALA B N 1
ATOM 2811 C CA . ALA B 1 34 ? -60.186 19.480 -10.310 1.00 15.46 58 ALA B CA 1
ATOM 2812 C C . ALA B 1 34 ? -61.649 19.448 -10.738 1.00 17.76 58 ALA B C 1
ATOM 2813 O O . ALA B 1 34 ? -62.014 18.752 -11.683 1.00 14.79 58 ALA B O 1
ATOM 2815 N N . LYS B 1 35 ? -62.487 20.208 -10.040 1.00 13.99 59 LYS B N 1
ATOM 2816 C CA . LYS B 1 35 ? -63.901 20.276 -10.384 1.00 20.99 59 LYS B CA 1
ATOM 2817 C C . LYS B 1 35 ? -64.075 20.639 -11.853 1.00 16.21 59 LYS B C 1
ATOM 2818 O O . LYS B 1 35 ? -63.406 21.538 -12.359 1.00 20.04 59 LYS B O 1
ATOM 2824 N N . GLY B 1 36 ? -64.973 19.930 -12.529 1.00 10.47 60 GLY B N 1
ATOM 2825 C CA . GLY B 1 36 ? -65.229 20.154 -13.940 1.00 16.24 60 GLY B CA 1
ATOM 2826 C C . GLY B 1 36 ? -64.473 19.193 -14.844 1.00 19.73 60 GLY B C 1
ATOM 2827 O O . GLY B 1 36 ? -64.799 19.044 -16.025 1.00 14.39 60 GLY B O 1
ATOM 2828 N N . LEU B 1 37 ? -63.457 18.534 -14.294 1.00 15.47 61 LEU B N 1
ATOM 2829 C CA . LEU B 1 37 ? -62.635 17.615 -15.081 1.00 14.97 61 LEU B CA 1
ATOM 2830 C C . LEU B 1 37 ? -63.020 16.165 -14.822 1.00 13.85 61 LEU B C 1
ATOM 2831 O O . LEU B 1 37 ? -63.437 15.801 -13.715 1.00 16.22 61 LEU B O 1
ATOM 2836 N N . SER B 1 38 ? -62.847 15.336 -15.843 1.00 11.73 62 SER B N 1
ATOM 2837 C CA . SER B 1 38 ? -63.250 13.945 -15.780 1.00 13.04 62 SER B CA 1
ATOM 2838 C C . SER B 1 38 ? -62.118 12.997 -16.191 1.00 11.45 62 SER B C 1
ATOM 2839 O O . SER B 1 38 ? -61.575 13.109 -17.284 1.00 12.37 62 SER B O 1
ATOM 2842 N N . SER B 1 39 ? -61.784 12.062 -15.306 1.00 9.02 63 SER B N 1
ATOM 2843 C CA . SER B 1 39 ? -60.744 11.067 -15.561 1.00 12.99 63 SER B CA 1
ATOM 2844 C C . SER B 1 39 ? -61.346 9.833 -16.228 1.00 17.36 63 SER B C 1
ATOM 2845 O O . SER B 1 39 ? -62.322 9.269 -15.731 1.00 10.82 63 SER B O 1
ATOM 2848 N N . LYS B 1 40 ? -60.755 9.414 -17.344 1.00 13.45 64 LYS B N 1
ATOM 2849 C CA . LYS B 1 40 ? -61.298 8.323 -18.148 1.00 12.00 64 LYS B CA 1
ATOM 2850 C C . LYS B 1 40 ? -60.190 7.478 -18.759 1.00 14.33 64 LYS B C 1
ATOM 2851 O O . LYS B 1 40 ? -59.020 7.875 -18.771 1.00 13.06 64 LYS B O 1
ATOM 2857 N N . PHE B 1 41 ? -60.570 6.311 -19.268 1.00 8.93 65 PHE B N 1
ATOM 2858 C CA . PHE B 1 41 ? -59.637 5.423 -19.951 1.00 9.86 65 PHE B CA 1
ATOM 2859 C C . PHE B 1 41 ? -60.237 4.994 -21.279 1.00 13.76 65 PHE B C 1
ATOM 2860 O O . PHE B 1 41 ? -61.447 4.877 -21.404 1.00 15.36 65 PHE B O 1
ATOM 2868 N N . ILE B 1 42 ? -59.383 4.761 -22.265 1.00 13.13 66 ILE B N 1
ATOM 2869 C CA . ILE B 1 42 ? -59.834 4.307 -23.571 1.00 8.48 66 ILE B CA 1
ATOM 2870 C C . ILE B 1 42 ? -58.763 3.421 -24.185 1.00 12.42 66 ILE B C 1
ATOM 2871 O O . ILE B 1 42 ? -57.564 3.657 -24.012 1.00 11.94 66 ILE B O 1
ATOM 2876 N N . GLU B 1 43 ? -59.196 2.396 -24.902 1.00 13.14 67 GLU B N 1
ATOM 2877 C CA . GLU B 1 43 ? -58.269 1.467 -25.530 1.00 13.80 67 GLU B CA 1
ATOM 2878 C C . GLU B 1 43 ? -57.968 1.901 -26.966 1.00 16.49 67 GLU B C 1
ATOM 2879 O O . GLU B 1 43 ? -58.877 2.173 -27.747 1.00 16.15 67 GLU B O 1
ATOM 2885 N N . SER B 1 44 ? -56.691 1.966 -27.321 1.00 11.37 68 SER B N 1
ATOM 2886 C CA . SER B 1 44 ? -56.340 2.287 -28.698 1.00 14.41 68 SER B CA 1
ATOM 2887 C C . SER B 1 44 ? -55.176 1.429 -29.168 1.00 12.19 68 SER B C 1
ATOM 2888 O O . SER B 1 44 ? -54.093 1.440 -28.574 1.00 10.12 68 SER B O 1
ATOM 2891 N N . GLU B 1 45 ? -55.414 0.674 -30.236 1.00 10.06 69 GLU B N 1
ATOM 2892 C CA . GLU B 1 45 ? -54.412 -0.226 -30.786 1.00 5.33 69 GLU B CA 1
ATOM 2893 C C . GLU B 1 45 ? -53.846 -1.147 -29.699 1.00 13.40 69 GLU B C 1
ATOM 2894 O O . GLU B 1 45 ? -52.651 -1.436 -29.686 1.00 14.17 69 GLU B O 1
ATOM 2900 N N . GLY B 1 46 ? -54.702 -1.590 -28.783 1.00 13.94 70 GLY B N 1
ATOM 2901 C CA . GLY B 1 46 ? -54.290 -2.537 -27.758 1.00 15.38 70 GLY B CA 1
ATOM 2902 C C . GLY B 1 46 ? -53.662 -1.903 -26.530 1.00 16.86 70 GLY B C 1
ATOM 2903 O O . GLY B 1 46 ? -53.249 -2.601 -25.610 1.00 17.09 70 GLY B O 1
ATOM 2904 N N . VAL B 1 47 ? -53.588 -0.577 -26.511 1.00 9.39 71 VAL B N 1
ATOM 2905 C CA . VAL B 1 47 ? -52.981 0.135 -25.385 1.00 10.22 71 VAL B CA 1
ATOM 2906 C C . VAL B 1 47 ? -54.046 0.891 -24.598 1.00 9.15 71 VAL B C 1
ATOM 2907 O O . VAL B 1 47 ? -54.859 1.611 -25.183 1.00 13.03 71 VAL B O 1
ATOM 2911 N N . LYS B 1 48 ? -54.047 0.727 -23.275 1.00 6.26 72 LYS B N 1
ATOM 2912 C CA . LYS B 1 48 ? -55.014 1.428 -22.444 1.00 10.92 72 LYS B CA 1
ATOM 2913 C C . LYS B 1 48 ? -54.489 2.814 -22.079 1.00 11.01 72 LYS B C 1
ATOM 2914 O O . LYS B 1 48 ? -53.530 2.948 -21.309 1.00 14.41 72 LYS B O 1
ATOM 2920 N N . LEU B 1 49 ? -55.119 3.838 -22.646 1.00 10.06 73 LEU B N 1
ATOM 2921 C CA . LEU B 1 49 ? -54.714 5.213 -22.406 1.00 7.30 73 LEU B CA 1
ATOM 2922 C C . LEU B 1 49 ? -55.598 5.853 -21.358 1.00 10.16 73 LEU B C 1
ATOM 2923 O O . LEU B 1 49 ? -56.824 5.698 -21.384 1.00 12.54 73 LEU B O 1
ATOM 2928 N N . HIS B 1 50 ? -54.963 6.566 -20.433 1.00 6.60 74 HIS B N 1
ATOM 2929 C CA . HIS B 1 50 ? -55.674 7.411 -19.478 1.00 6.80 74 HIS B CA 1
ATOM 2930 C C . HIS B 1 50 ? -55.745 8.837 -20.025 1.00 9.47 74 HIS B C 1
ATOM 2931 O O . HIS B 1 50 ? -54.802 9.318 -20.647 1.00 9.41 74 HIS B O 1
ATOM 2938 N N . TYR B 1 51 ? -56.867 9.516 -19.808 1.00 4.50 75 TYR B N 1
ATOM 2939 C CA . TYR B 1 51 ? -56.973 10.909 -20.215 1.00 8.09 75 TYR B CA 1
ATOM 2940 C C . TYR B 1 51 ? -57.911 11.616 -19.275 1.00 9.52 75 TYR B C 1
ATOM 2941 O O . TYR B 1 51 ? -58.639 10.975 -18.522 1.00 11.13 75 TYR B O 1
ATOM 2950 N N . VAL B 1 52 ? -57.852 12.941 -19.293 1.00 9.27 76 VAL B N 1
ATOM 2951 C CA . VAL B 1 52 ? -58.726 13.764 -18.477 1.00 7.60 76 VAL B CA 1
ATOM 2952 C C . VAL B 1 52 ? -59.359 14.782 -19.411 1.00 10.04 76 VAL B C 1
ATOM 2953 O O . VAL B 1 52 ? -58.694 15.334 -20.295 1.00 10.58 76 VAL B O 1
ATOM 2957 N N . GLU B 1 53 ? -60.658 14.996 -19.248 1.00 15.23 77 GLU B N 1
ATOM 2958 C CA . GLU B 1 53 ? -61.361 15.911 -20.127 1.00 12.71 77 GLU B CA 1
ATOM 2959 C C . GLU B 1 53 ? -62.302 16.852 -19.379 1.00 9.04 77 GLU B C 1
ATOM 2960 O O . GLU B 1 53 ? -62.747 16.567 -18.259 1.00 9.48 77 GLU B O 1
ATOM 2966 N N . GLY B 1 54 ? -62.593 17.981 -20.015 1.00 13.51 78 GLY B N 1
ATOM 2967 C CA . GLY B 1 54 ? -63.487 18.979 -19.454 1.00 11.71 78 GLY B CA 1
ATOM 2968 C C . GLY B 1 54 ? -64.149 19.749 -20.580 1.00 12.33 78 GLY B C 1
ATOM 2969 O O . GLY B 1 54 ? -63.763 19.609 -21.745 1.00 12.44 78 GLY B O 1
ATOM 2970 N N . GLY B 1 55 ? -65.151 20.554 -20.232 1.00 14.01 79 GLY B N 1
ATOM 2971 C CA . GLY B 1 55 ? -65.888 21.348 -21.207 1.00 12.95 79 GLY B CA 1
ATOM 2972 C C . GLY B 1 55 ? -66.758 20.494 -22.111 1.00 18.92 79 GLY B C 1
ATOM 2973 O O . GLY B 1 55 ? -66.903 19.290 -21.896 1.00 10.32 79 GLY B O 1
ATOM 2974 N N . SER B 1 56 ? -67.328 21.111 -23.141 1.00 17.35 80 SER B N 1
ATOM 2975 C CA . SER B 1 56 ? -68.181 20.385 -24.072 1.00 22.27 80 SER B CA 1
ATOM 2976 C C . SER B 1 56 ? -68.189 21.054 -25.450 1.00 19.69 80 SER B C 1
ATOM 2977 O O . SER B 1 56 ? -67.689 20.496 -26.424 1.00 29.34 80 SER B O 1
ATOM 2980 N N . LYS B 1 57 ? -68.749 22.256 -25.527 1.00 21.14 81 LYS B N 1
ATOM 2981 C CA . LYS B 1 57 ? -68.811 22.964 -26.799 1.00 28.70 81 LYS B CA 1
ATOM 2982 C C . LYS B 1 57 ? -67.507 23.704 -27.071 1.00 27.66 81 LYS B C 1
ATOM 2983 O O . LYS B 1 57 ? -66.678 23.869 -26.171 1.00 22.96 81 LYS B O 1
ATOM 2989 N N . GLY B 1 58 ? -67.334 24.145 -28.315 1.00 22.50 82 GLY B N 1
ATOM 2990 C CA . GLY B 1 58 ? -66.120 24.826 -28.728 1.00 22.21 82 GLY B CA 1
ATOM 2991 C C . GLY B 1 58 ? -65.085 23.879 -29.306 1.00 22.10 82 GLY B C 1
ATOM 2992 O O . GLY B 1 58 ? -65.004 22.710 -28.903 1.00 20.98 82 GLY B O 1
ATOM 2993 N N . THR B 1 59 ? -64.300 24.380 -30.260 1.00 16.52 83 THR B N 1
ATOM 2994 C CA . THR B 1 59 ? -63.201 23.616 -30.850 1.00 19.35 83 THR B CA 1
ATOM 2995 C C . THR B 1 59 ? -62.420 22.872 -29.770 1.00 14.57 83 THR B C 1
ATOM 2996 O O . THR B 1 59 ? -61.925 23.485 -28.816 1.00 12.03 83 THR B O 1
ATOM 3000 N N . PRO B 1 60 ? -62.318 21.543 -29.901 1.00 11.87 84 PRO B N 1
ATOM 3001 C CA . PRO B 1 60 ? -61.588 20.784 -28.883 1.00 9.50 84 PRO B CA 1
ATOM 3002 C C . PRO B 1 60 ? -60.095 21.089 -28.932 1.00 10.22 84 PRO B C 1
ATOM 3003 O O . PRO B 1 60 ? -59.555 21.339 -30.004 1.00 9.86 84 PRO B O 1
ATOM 3007 N N . ILE B 1 61 ? -59.447 21.075 -27.775 1.00 10.10 85 ILE B N 1
ATOM 3008 C CA . ILE B 1 61 ? -58.007 21.253 -27.693 1.00 12.21 85 ILE B CA 1
ATOM 3009 C C . ILE B 1 61 ? -57.433 20.023 -27.009 1.00 13.31 85 ILE B C 1
ATOM 3010 O O . ILE B 1 61 ? -57.841 19.683 -25.894 1.00 10.51 85 ILE B O 1
ATOM 3015 N N . VAL B 1 62 ? -56.497 19.362 -27.689 1.00 4.33 86 VAL B N 1
ATOM 3016 C CA . VAL B 1 62 ? -55.842 18.164 -27.165 1.00 6.46 86 VAL B CA 1
ATOM 3017 C C . VAL B 1 62 ? -54.433 18.500 -26.686 1.00 8.58 86 VAL B C 1
ATOM 3018 O O . VAL B 1 62 ? -53.633 19.078 -27.436 1.00 6.95 86 VAL B O 1
ATOM 3022 N N . PHE B 1 63 ? -54.143 18.133 -25.438 1.00 6.21 87 PHE B N 1
ATOM 3023 C CA . PHE B 1 63 ? -52.866 18.446 -24.788 1.00 8.60 87 PHE B CA 1
ATOM 3024 C C . PHE B 1 63 ? -52.060 17.179 -24.527 1.00 7.76 87 PHE B C 1
ATOM 3025 O O . PHE B 1 63 ? -52.544 16.265 -23.863 1.00 7.07 87 PHE B O 1
ATOM 3033 N N . ILE B 1 64 ? -50.825 17.138 -25.029 1.00 4.23 88 ILE B N 1
ATOM 3034 C CA . ILE B 1 64 ? -49.962 15.974 -24.843 1.00 7.03 88 ILE B CA 1
ATOM 3035 C C . ILE B 1 64 ? -48.691 16.342 -24.064 1.00 7.64 88 ILE B C 1
ATOM 3036 O O . ILE B 1 64 ? -47.866 17.096 -24.561 1.00 4.97 88 ILE B O 1
ATOM 3041 N N . HIS B 1 65 ? -48.542 15.796 -22.850 1.00 7.77 89 HIS B N 1
ATOM 3042 C CA . HIS B 1 65 ? -47.394 16.063 -21.984 1.00 9.63 89 HIS B CA 1
ATOM 3043 C C . HIS B 1 65 ? -46.137 15.313 -22.445 1.00 9.84 89 HIS B C 1
ATOM 3044 O O . HIS B 1 65 ? -46.157 14.597 -23.438 1.00 5.77 89 HIS B O 1
ATOM 3051 N N . GLY B 1 66 ? -45.048 15.455 -21.694 1.00 6.46 90 GLY B N 1
ATOM 3052 C CA . GLY B 1 66 ? -43.833 14.702 -21.972 1.00 2.42 90 GLY B CA 1
ATOM 3053 C C . GLY B 1 66 ? -43.150 14.170 -20.718 1.00 5.65 90 GLY B C 1
ATOM 3054 O O . GLY B 1 66 ? -43.803 13.923 -19.697 1.00 4.66 90 GLY B O 1
ATOM 3055 N N . PHE B 1 67 ? -41.825 14.017 -20.792 1.00 4.00 91 PHE B N 1
ATOM 3056 C CA . PHE B 1 67 ? -41.019 13.447 -19.710 1.00 8.47 91 PHE B CA 1
ATOM 3057 C C . PHE B 1 67 ? -41.073 14.292 -18.431 1.00 6.99 91 PHE B C 1
ATOM 3058 O O . PHE B 1 67 ? -40.903 15.504 -18.478 1.00 9.42 91 PHE B O 1
ATOM 3066 N N . GLY B 1 68 ? -41.304 13.641 -17.294 1.00 8.05 92 GLY B N 1
ATOM 3067 C CA . GLY B 1 68 ? -41.400 14.326 -16.013 1.00 11.11 92 GLY B CA 1
ATOM 3068 C C . GLY B 1 68 ? -42.783 14.885 -15.711 1.00 12.53 92 GLY B C 1
ATOM 3069 O O . GLY B 1 68 ? -43.000 15.523 -14.668 1.00 11.30 92 GLY B O 1
ATOM 3070 N N . SER B 1 69 ? -43.723 14.632 -16.619 1.00 4.86 93 SER B N 1
ATOM 3071 C CA . SER B 1 69 ? -45.071 15.173 -16.516 1.00 5.47 93 SER B CA 1
ATOM 3072 C C . SER B 1 69 ? -46.093 14.078 -16.786 1.00 4.03 93 SER B C 1
ATOM 3073 O O . SER B 1 69 ? -45.744 12.989 -17.241 1.00 5.13 93 SER B O 1
ATOM 3076 N N . THR B 1 70 ? -47.350 14.388 -16.499 1.00 4.66 94 THR B N 1
ATOM 3077 C CA . THR B 1 70 ? -48.494 13.603 -16.945 1.00 4.02 94 THR B CA 1
ATOM 3078 C C . THR B 1 70 ? -49.520 14.608 -17.504 1.00 6.16 94 THR B C 1
ATOM 3079 O O . THR B 1 70 ? -49.191 15.772 -17.690 1.00 7.19 94 THR B O 1
ATOM 3083 N N . TRP B 1 71 ? -50.738 14.157 -17.792 1.00 4.37 95 TRP B N 1
ATOM 3084 C CA . TRP B 1 71 ? -51.829 15.057 -18.157 1.00 6.08 95 TRP B CA 1
ATOM 3085 C C . TRP B 1 71 ? -51.884 16.241 -17.178 1.00 11.03 95 TRP B C 1
ATOM 3086 O O . TRP B 1 71 ? -52.298 17.355 -17.535 1.00 6.16 95 TRP B O 1
ATOM 3097 N N . LYS B 1 72 ? -51.469 15.987 -15.937 1.00 7.03 96 LYS B N 1
ATOM 3098 C CA . LYS B 1 72 ? -51.582 16.958 -14.854 1.00 8.27 96 LYS B CA 1
ATOM 3099 C C . LYS B 1 72 ? -50.923 18.304 -15.166 1.00 8.06 96 LYS B C 1
ATOM 3100 O O . LYS B 1 72 ? -51.388 19.346 -14.684 1.00 11.41 96 LYS B O 1
ATOM 3106 N N . MET B 1 73 ? -49.852 18.295 -15.968 1.00 5.61 97 MET B N 1
ATOM 3107 C CA . MET B 1 73 ? -49.148 19.544 -16.274 1.00 6.06 97 MET B CA 1
ATOM 3108 C C . MET B 1 73 ? -50.066 20.560 -16.930 1.00 4.30 97 MET B C 1
ATOM 3109 O O . MET B 1 73 ? -49.781 21.749 -16.899 1.00 6.47 97 MET B O 1
ATOM 3114 N N . TRP B 1 74 ? -51.171 20.089 -17.508 1.00 4.19 98 TRP B N 1
ATOM 3115 C CA . TRP B 1 74 ? -52.043 20.941 -18.302 1.00 7.70 98 TRP B CA 1
ATOM 3116 C C . TRP B 1 74 ? -53.239 21.462 -17.516 1.00 11.26 98 TRP B C 1
ATOM 3117 O O . TRP B 1 74 ? -53.983 22.314 -18.000 1.00 9.71 98 TRP B O 1
ATOM 3128 N N . GLU B 1 75 ? -53.432 20.952 -16.308 1.00 10.50 99 GLU B N 1
ATOM 3129 C CA . GLU B 1 75 ? -54.667 21.220 -15.572 1.00 10.02 99 GLU B CA 1
ATOM 3130 C C . GLU B 1 75 ? -55.061 22.711 -15.479 1.00 8.28 99 GLU B C 1
ATOM 3131 O O . GLU B 1 75 ? -56.219 23.056 -15.738 1.00 12.56 99 GLU B O 1
ATOM 3137 N N . PRO B 1 76 ? -54.108 23.594 -15.126 1.00 8.18 100 PRO B N 1
ATOM 3138 C CA . PRO B 1 76 ? -54.421 25.031 -15.040 1.00 9.77 100 PRO B CA 1
ATOM 3139 C C . PRO B 1 76 ? -54.941 25.575 -16.362 1.00 10.96 100 PRO B C 1
ATOM 3140 O O . PRO B 1 76 ? -55.877 26.377 -16.372 1.00 9.76 100 PRO B O 1
ATOM 3144 N N . VAL B 1 77 ? -54.349 25.139 -17.468 1.00 11.03 101 VAL B N 1
ATOM 3145 C CA . VAL B 1 77 ? -54.786 25.610 -18.787 1.00 12.25 101 VAL B CA 1
ATOM 3146 C C . VAL B 1 77 ? -56.162 25.040 -19.136 1.00 14.50 101 VAL B C 1
ATOM 3147 O O . VAL B 1 77 ? -57.030 25.757 -19.642 1.00 9.56 101 VAL B O 1
ATOM 3151 N N . MET B 1 78 ? -56.357 23.752 -18.854 1.00 9.16 102 MET B N 1
ATOM 3152 C CA . MET B 1 78 ? -57.647 23.101 -19.072 1.00 12.10 102 MET B CA 1
ATOM 3153 C C . MET B 1 78 ? -58.757 23.836 -18.320 1.00 12.34 102 MET B C 1
ATOM 3154 O O . MET B 1 78 ? -59.808 24.137 -18.890 1.00 13.51 102 MET B O 1
ATOM 3159 N N . LEU B 1 79 ? -58.516 24.131 -17.044 1.00 9.37 103 LEU B N 1
ATOM 3160 C CA . LEU B 1 79 ? -59.473 24.893 -16.245 1.00 14.45 103 LEU B CA 1
ATOM 3161 C C . LEU B 1 79 ? -59.780 26.261 -16.882 1.00 16.13 103 LEU B C 1
ATOM 3162 O O . LEU B 1 79 ? -60.937 26.660 -16.979 1.00 14.45 103 LEU B O 1
ATOM 3167 N N . SER B 1 80 ? -58.750 26.964 -17.337 1.00 17.66 104 SER B N 1
ATOM 3168 C CA . SER B 1 80 ? -58.941 28.277 -17.954 1.00 22.25 104 SER B CA 1
ATOM 3169 C C . SER B 1 80 ? -59.811 28.249 -19.206 1.00 19.80 104 SER B C 1
ATOM 3170 O O . SER B 1 80 ? -60.534 29.206 -19.485 1.00 21.32 104 SER B O 1
ATOM 3173 N N . TYR B 1 81 ? -59.748 27.153 -19.956 1.00 17.54 105 TYR B N 1
ATOM 3174 C CA . TYR B 1 81 ? -60.390 27.090 -21.263 1.00 15.92 105 TYR B CA 1
ATOM 3175 C C . TYR B 1 81 ? -61.725 26.350 -21.308 1.00 17.41 105 TYR B C 1
ATOM 3176 O O . TYR B 1 81 ? -62.459 26.474 -22.280 1.00 14.51 105 TYR B O 1
ATOM 3185 N N . MET B 1 82 ? -62.029 25.564 -20.282 1.00 13.80 106 MET B N 1
ATOM 3186 C CA . MET B 1 82 ? -63.126 24.604 -20.390 1.00 15.40 106 MET B CA 1
ATOM 3187 C C . MET B 1 82 ? -64.521 25.230 -20.529 1.00 14.75 106 MET B C 1
ATOM 3188 O O . MET B 1 82 ? -65.438 24.589 -21.031 1.00 17.01 106 MET B O 1
ATOM 3193 N N . LYS B 1 83 ? -64.691 26.468 -20.081 1.00 19.74 107 LYS B N 1
ATOM 3194 C CA . LYS B 1 83 ? -65.984 27.120 -20.253 1.00 22.07 107 LYS B CA 1
ATOM 3195 C C . LYS B 1 83 ? -66.281 27.396 -21.725 1.00 22.30 107 LYS B C 1
ATOM 3196 O O . LYS B 1 83 ? -67.443 27.469 -22.123 1.00 21.57 107 LYS B O 1
ATOM 3202 N N . ASP B 1 84 ? -65.228 27.514 -22.533 1.00 18.93 108 ASP B N 1
ATOM 3203 C CA . ASP B 1 84 ? -65.362 27.844 -23.955 1.00 27.05 108 ASP B CA 1
ATOM 3204 C C . ASP B 1 84 ? -64.913 26.729 -24.896 1.00 21.02 108 ASP B C 1
ATOM 3205 O O . ASP B 1 84 ? -65.157 26.800 -26.099 1.00 20.09 108 ASP B O 1
ATOM 3210 N N . HIS B 1 85 ? -64.226 25.721 -24.363 1.00 17.62 109 HIS B N 1
ATOM 3211 C CA . HIS B 1 85 ? -63.675 24.659 -25.202 1.00 12.87 109 HIS B CA 1
ATOM 3212 C C . HIS B 1 85 ? -63.711 23.295 -24.544 1.00 8.59 109 HIS B C 1
ATOM 3213 O O . HIS B 1 85 ? -63.548 23.173 -23.328 1.00 13.81 109 HIS B O 1
ATOM 3220 N N . LYS B 1 86 ? -63.930 22.270 -25.360 1.00 12.04 110 LYS B N 1
ATOM 3221 C CA . LYS B 1 86 ? -63.661 20.900 -24.950 1.00 9.34 110 LYS B CA 1
ATOM 3222 C C . LYS B 1 86 ? -62.153 20.787 -24.781 1.00 11.10 110 LYS B C 1
ATOM 3223 O O . LYS B 1 86 ? -61.395 21.132 -25.695 1.00 11.12 110 LYS B O 1
ATOM 3229 N N . VAL B 1 87 ? -61.713 20.313 -23.623 1.00 9.33 111 VAL B N 1
ATOM 3230 C CA . VAL B 1 87 ? -60.282 20.185 -23.371 1.00 10.38 111 VAL B CA 1
ATOM 3231 C C . VAL B 1 87 ? -59.951 18.747 -23.002 1.00 10.04 111 VAL B C 1
ATOM 3232 O O . VAL B 1 87 ? -60.636 18.122 -22.192 1.00 8.69 111 VAL B O 1
ATOM 3236 N N . ILE B 1 88 ? -58.914 18.213 -23.631 1.00 9.15 112 ILE B N 1
ATOM 3237 C CA . ILE B 1 88 ? -58.575 16.803 -23.477 1.00 4.25 112 ILE B CA 1
ATOM 3238 C C . ILE B 1 88 ? -57.072 16.675 -23.272 1.00 11.24 112 ILE B C 1
ATOM 3239 O O . ILE B 1 88 ? 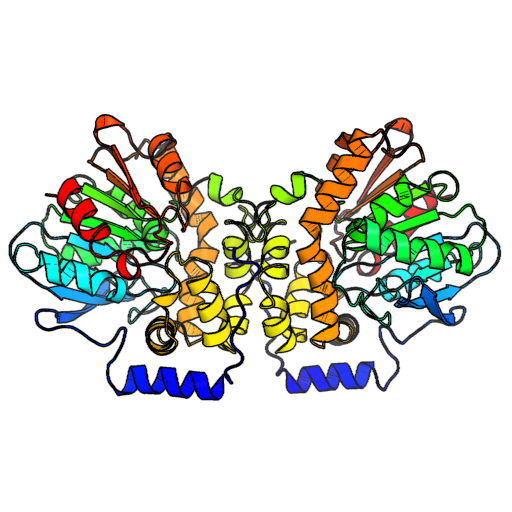-56.288 17.172 -24.085 1.00 8.28 112 ILE B O 1
ATOM 3244 N N . ALA B 1 89 ? -56.672 16.021 -22.185 1.00 7.09 113 ALA B N 1
ATOM 3245 C CA . ALA B 1 89 ? -55.255 15.809 -21.905 1.00 6.24 113 ALA B CA 1
ATOM 3246 C C . ALA B 1 89 ? -55.026 14.315 -21.740 1.00 11.39 113 ALA B C 1
ATOM 3247 O O . ALA B 1 89 ? -55.610 13.692 -20.859 1.00 8.93 113 ALA B O 1
ATOM 3249 N N . ILE B 1 90 ? -54.183 13.750 -22.599 1.00 8.33 114 ILE B N 1
ATOM 3250 C CA . ILE B 1 90 ? -53.940 12.315 -22.636 1.00 7.57 114 ILE B CA 1
ATOM 3251 C C . ILE B 1 90 ? -52.556 11.968 -22.052 1.00 7.73 114 ILE B C 1
ATOM 3252 O O . ILE B 1 90 ? -51.566 12.622 -22.365 1.00 5.78 114 ILE B O 1
ATOM 3257 N N . ASP B 1 91 ? -52.490 10.951 -21.200 1.00 6.60 115 ASP B N 1
ATOM 3258 C CA . ASP B 1 91 ? -51.211 10.434 -20.734 1.00 7.21 115 ASP B CA 1
ATOM 3259 C C . ASP B 1 91 ? -50.560 9.663 -21.888 1.00 9.05 115 ASP B C 1
ATOM 3260 O O . ASP B 1 91 ? -51.191 8.771 -22.459 1.00 5.86 115 ASP B O 1
ATOM 3265 N N . LEU B 1 92 ? -49.313 9.988 -22.232 1.00 8.78 116 LEU B N 1
ATOM 3266 C CA . LEU B 1 92 ? -48.612 9.271 -23.308 1.00 5.79 116 LEU B CA 1
ATOM 3267 C C . LEU B 1 92 ? -48.582 7.768 -23.031 1.00 7.01 116 LEU B C 1
ATOM 3268 O O . LEU B 1 92 ? -48.562 7.359 -21.870 1.00 5.64 116 LEU B O 1
ATOM 3273 N N . PRO B 1 93 ? -48.575 6.941 -24.094 1.00 7.39 117 PRO B N 1
ATOM 3274 C CA . PRO B 1 93 ? -48.475 5.489 -23.895 1.00 6.59 117 PRO B CA 1
ATOM 3275 C C . PRO B 1 93 ? -47.389 5.144 -22.876 1.00 6.54 117 PRO B C 1
ATOM 3276 O O . PRO B 1 93 ? -46.250 5.625 -22.974 1.00 6.90 117 PRO B O 1
ATOM 3280 N N . GLY B 1 94 ? -47.757 4.349 -21.879 1.00 3.41 118 GLY B N 1
ATOM 3281 C CA . GLY B 1 94 ? -46.799 3.874 -20.895 1.00 2.92 118 GLY B CA 1
ATOM 3282 C C . GLY B 1 94 ? -46.583 4.791 -19.703 1.00 5.92 118 GLY B C 1
ATOM 3283 O O . GLY B 1 94 ? -46.094 4.346 -18.669 1.00 7.64 118 GLY B O 1
ATOM 3284 N N . LEU B 1 95 ? -46.939 6.065 -19.835 1.00 3.11 119 LEU B N 1
ATOM 3285 C CA . LEU B 1 95 ? -46.666 7.037 -18.778 1.00 5.11 119 LEU B CA 1
ATOM 3286 C C . LEU B 1 95 ? -47.944 7.439 -18.058 1.00 7.23 119 LEU B C 1
ATOM 3287 O O . LEU B 1 95 ? -49.051 7.153 -18.534 1.00 4.48 119 LEU B O 1
ATOM 3292 N N . GLY B 1 96 ? -47.790 8.113 -16.921 1.00 6.31 120 GLY B N 1
ATOM 3293 C CA . GLY B 1 96 ? -48.932 8.465 -16.102 1.00 5.07 120 GLY B CA 1
ATOM 3294 C C . GLY B 1 96 ? -49.713 7.205 -15.787 1.00 7.69 120 GLY B C 1
ATOM 3295 O O . GLY B 1 96 ? -49.154 6.249 -15.250 1.00 8.53 120 GLY B O 1
ATOM 3296 N N . GLN B 1 97 ? -50.998 7.192 -16.142 1.00 6.76 121 GLN B N 1
ATOM 3297 C CA . GLN B 1 97 ? -51.853 6.033 -15.887 1.00 7.80 121 GLN B CA 1
ATOM 3298 C C . GLN B 1 97 ? -52.177 5.255 -17.168 1.00 9.25 121 GLN B C 1
ATOM 3299 O O . GLN B 1 97 ? -53.066 4.398 -17.181 1.00 10.07 121 GLN B O 1
ATOM 3305 N N . SER B 1 98 ? -51.445 5.550 -18.240 1.00 9.48 122 SER B N 1
ATOM 3306 C CA . SER B 1 98 ? -51.542 4.768 -19.480 1.00 6.10 122 SER B CA 1
ATOM 3307 C C . SER B 1 98 ? -50.663 3.522 -19.419 1.00 13.18 122 SER B C 1
ATOM 3308 O O . SER B 1 98 ? -49.599 3.531 -18.793 1.00 12.10 122 SER B O 1
ATOM 3311 N N . GLY B 1 99 ? -51.111 2.449 -20.069 1.00 8.50 123 GLY B N 1
ATOM 3312 C CA . GLY B 1 99 ? -50.351 1.213 -20.106 1.00 5.34 123 GLY B CA 1
ATOM 3313 C C . GLY B 1 99 ? -49.270 1.235 -21.172 1.00 6.62 123 GLY B C 1
ATOM 3314 O O . GLY B 1 99 ? -49.292 2.090 -22.066 1.00 7.61 123 GLY B O 1
ATOM 3315 N N . PRO B 1 100 ? -48.324 0.284 -21.092 1.00 10.64 124 PRO B N 1
ATOM 3316 C CA . PRO B 1 100 ? -47.124 0.301 -21.934 1.00 10.17 124 PRO B CA 1
ATOM 3317 C C . PRO B 1 100 ? -47.350 -0.245 -23.334 1.00 11.22 124 PRO B C 1
ATOM 3318 O O . PRO B 1 100 ? -48.322 -0.943 -23.607 1.00 8.57 124 PRO B O 1
ATOM 3322 N N . ILE B 1 101 ? -46.442 0.114 -24.230 1.00 11.56 125 ILE B N 1
ATOM 3323 C CA . ILE B 1 101 ? -46.362 -0.491 -25.546 1.00 9.87 125 ILE B CA 1
ATOM 3324 C C . ILE B 1 101 ? -45.465 -1.717 -25.409 1.00 9.55 125 ILE B C 1
ATOM 3325 O O . ILE B 1 101 ? -44.254 -1.593 -25.222 1.00 6.11 125 ILE B O 1
ATOM 3330 N N . LEU B 1 102 ? -46.059 -2.903 -25.492 1.00 13.12 126 LEU B N 1
ATOM 3331 C CA . LEU B 1 102 ? -45.358 -4.118 -25.067 1.00 14.38 126 LEU B CA 1
ATOM 3332 C C . LEU B 1 102 ? -44.173 -4.518 -25.945 1.00 10.92 126 LEU B C 1
ATOM 3333 O O . LEU B 1 102 ? -43.219 -5.113 -25.452 1.00 15.22 126 LEU B O 1
ATOM 3338 N N . ASN B 1 103 ? -44.231 -4.196 -27.235 1.00 7.87 127 ASN B N 1
ATOM 3339 C CA . ASN B 1 103 ? -43.117 -4.496 -28.123 1.00 6.53 127 ASN B CA 1
ATOM 3340 C C . ASN B 1 103 ? -42.038 -3.407 -28.115 1.00 3.97 127 ASN B C 1
ATOM 3341 O O . ASN B 1 103 ? -41.104 -3.454 -28.914 1.00 10.25 127 ASN B O 1
ATOM 3346 N N . ASP B 1 104 ? -42.179 -2.438 -27.211 1.00 6.93 128 ASP B N 1
ATOM 3347 C CA . ASP B 1 104 ? -41.191 -1.368 -27.023 1.00 2.65 128 ASP B CA 1
ATOM 3348 C C . ASP B 1 104 ? -41.046 -0.411 -28.229 1.00 9.68 128 ASP B C 1
ATOM 3349 O O . ASP B 1 104 ? -40.057 0.309 -28.331 1.00 6.21 128 ASP B O 1
ATOM 3354 N N . ASP B 1 105 ? -42.032 -0.383 -29.126 1.00 6.84 129 ASP B N 1
ATOM 3355 C CA . ASP B 1 105 ? -41.987 0.563 -30.249 1.00 7.39 129 ASP B CA 1
ATOM 3356 C C . ASP B 1 105 ? -42.590 1.911 -29.848 1.00 4.40 129 ASP B C 1
ATOM 3357 O O . ASP B 1 105 ? -43.785 2.163 -30.040 1.00 6.08 129 ASP B O 1
ATOM 3362 N N . TYR B 1 106 ? -41.748 2.756 -29.259 1.00 3.48 130 TYR B N 1
ATOM 3363 C CA . TYR B 1 106 ? -42.153 4.091 -28.808 1.00 5.87 130 TYR B CA 1
ATOM 3364 C C . TYR B 1 106 ? -41.711 5.148 -29.820 1.00 5.45 130 TYR B C 1
ATOM 3365 O O . TYR B 1 106 ? -41.435 6.293 -29.460 1.00 4.16 130 TYR B O 1
ATOM 3374 N N . SER B 1 107 ? -41.625 4.749 -31.087 1.00 6.95 131 SER B N 1
ATOM 3375 C CA . SER B 1 107 ? -41.297 5.683 -32.158 1.00 7.63 131 SER B CA 1
ATOM 3376 C C . SER B 1 107 ? -42.475 6.598 -32.464 1.00 10.43 131 SER B C 1
ATOM 3377 O O . SER B 1 107 ? -43.636 6.247 -32.222 1.00 8.56 131 SER B O 1
ATOM 3380 N N . ALA B 1 108 ? -42.164 7.755 -33.039 1.00 8.38 132 ALA B N 1
ATOM 3381 C CA . ALA B 1 108 ? -43.158 8.763 -33.375 1.00 2.38 132 ALA B CA 1
ATOM 3382 C C . ALA B 1 108 ? -44.336 8.211 -34.180 1.00 1.85 132 ALA B C 1
ATOM 3383 O O . ALA B 1 108 ? -45.491 8.536 -33.895 1.00 5.53 132 ALA B O 1
ATOM 3385 N N . GLU B 1 109 ? -44.056 7.377 -35.182 1.00 5.58 133 GLU B N 1
ATOM 3386 C CA . GLU B 1 109 ? -45.125 6.829 -36.022 1.00 7.68 133 GLU B CA 1
ATOM 3387 C C . GLU B 1 109 ? -46.082 5.956 -35.230 1.00 7.24 133 GLU B C 1
ATOM 3388 O O . GLU B 1 109 ? -47.298 6.082 -35.356 1.00 5.49 133 GLU B O 1
ATOM 3394 N N . ASN B 1 110 ? -45.534 5.063 -34.410 1.00 5.11 134 ASN B N 1
ATOM 3395 C CA . ASN B 1 110 ? -46.378 4.183 -33.612 1.00 5.92 134 ASN B CA 1
ATOM 3396 C C . ASN B 1 110 ? -47.195 4.929 -32.573 1.00 6.96 134 ASN B C 1
ATOM 3397 O O . ASN B 1 110 ? -48.383 4.661 -32.404 1.00 11.24 134 ASN B O 1
ATOM 3402 N N . THR B 1 111 ? -46.559 5.858 -31.861 1.00 5.97 135 THR B N 1
ATOM 3403 C CA . THR B 1 111 ? -47.264 6.609 -30.824 1.00 5.13 135 THR B CA 1
ATOM 3404 C C . THR B 1 111 ? -48.342 7.510 -31.456 1.00 7.19 135 THR B C 1
ATOM 3405 O O . THR B 1 111 ? -49.404 7.731 -30.876 1.00 8.82 135 THR B O 1
ATOM 3409 N N . SER B 1 112 ? -48.067 8.011 -32.654 1.00 5.61 136 SER B N 1
ATOM 3410 C CA . SER B 1 112 ? -49.018 8.867 -33.364 1.00 7.46 136 SER B CA 1
ATOM 3411 C C . SER B 1 112 ? -50.251 8.067 -33.782 1.00 4.69 136 SER B C 1
ATOM 3412 O O . SER B 1 112 ? -51.375 8.556 -33.727 1.00 9.05 136 SER B O 1
ATOM 3415 N N . LYS B 1 113 ? -50.015 6.830 -34.202 1.00 8.10 137 LYS B N 1
ATOM 3416 C CA . LYS B 1 113 ? -51.079 5.912 -34.582 1.00 9.23 137 LYS B CA 1
ATOM 3417 C C . LYS B 1 113 ? -51.970 5.605 -33.373 1.00 9.63 137 LYS B C 1
ATOM 3418 O O . LYS B 1 113 ? -53.198 5.682 -33.460 1.00 7.75 137 LYS B O 1
ATOM 3424 N N . ILE B 1 114 ? -51.347 5.283 -32.240 1.00 5.76 138 ILE B N 1
ATOM 3425 C CA . ILE B 1 114 ? -52.085 5.041 -31.005 1.00 7.04 138 ILE B CA 1
ATOM 3426 C C . ILE B 1 114 ? -52.894 6.281 -30.582 1.00 7.32 138 ILE B C 1
ATOM 3427 O O . ILE B 1 114 ? -54.084 6.183 -30.290 1.00 6.25 138 ILE B O 1
ATOM 3432 N N . LEU B 1 115 ? -52.248 7.444 -30.578 1.00 9.74 139 LEU B N 1
ATOM 3433 C CA . LEU B 1 115 ? -52.895 8.692 -30.156 1.00 8.55 139 LEU B CA 1
ATOM 3434 C C . LEU B 1 115 ? -54.049 9.149 -31.058 1.00 11.36 139 LEU B C 1
ATOM 3435 O O . LEU B 1 115 ? -55.120 9.486 -30.558 1.00 7.84 139 LEU B O 1
ATOM 3440 N N . ILE B 1 116 ? -53.836 9.171 -32.373 1.00 11.18 140 ILE B N 1
ATOM 3441 C CA . ILE B 1 116 ? -54.873 9.674 -33.284 1.00 11.97 140 ILE B CA 1
ATOM 3442 C C . ILE B 1 116 ? -56.170 8.852 -33.203 1.00 14.97 140 ILE B C 1
ATOM 3443 O O . ILE B 1 116 ? -57.267 9.409 -33.231 1.00 10.25 140 ILE B O 1
ATOM 3448 N N . GLY B 1 117 ? -56.042 7.532 -33.082 1.00 9.52 141 GLY B N 1
ATOM 3449 C CA . GLY B 1 117 ? -57.208 6.678 -32.932 1.00 11.49 141 GLY B CA 1
ATOM 3450 C C . GLY B 1 117 ? -58.015 7.063 -31.705 1.00 12.70 141 GLY B C 1
ATOM 3451 O O . GLY B 1 117 ? -59.236 7.204 -31.759 1.00 11.39 141 GLY B O 1
ATOM 3452 N N . ALA B 1 118 ? -57.331 7.234 -30.582 1.00 12.59 142 ALA B N 1
ATOM 3453 C CA . ALA B 1 118 ? -58.000 7.645 -29.355 1.00 9.41 142 ALA B CA 1
ATOM 3454 C C . ALA B 1 118 ? -58.624 9.026 -29.527 1.00 10.83 142 ALA B C 1
ATOM 3455 O O . ALA B 1 118 ? -59.781 9.250 -29.151 1.00 9.73 142 ALA B O 1
ATOM 3457 N N . ILE B 1 119 ? -57.858 9.952 -30.096 1.00 9.49 143 ILE B N 1
ATOM 3458 C CA . ILE B 1 119 ? -58.309 11.339 -30.204 1.00 8.98 143 ILE B CA 1
ATOM 3459 C C . ILE B 1 119 ? -59.572 11.419 -31.053 1.00 13.85 143 ILE B C 1
ATOM 3460 O O . ILE B 1 119 ? -60.541 12.082 -30.671 1.00 12.29 143 ILE B O 1
ATOM 3465 N N . LYS B 1 120 ? -59.567 10.734 -32.195 1.00 11.97 144 LYS B N 1
ATOM 3466 C CA . LYS B 1 120 ? -60.737 10.750 -33.069 1.00 15.95 144 LYS B CA 1
ATOM 3467 C C . LYS B 1 120 ? -61.985 10.316 -32.301 1.00 17.60 144 LYS B C 1
ATOM 3468 O O . LYS B 1 120 ? -63.053 10.887 -32.485 1.00 24.06 144 LYS B O 1
ATOM 3474 N N . LYS B 1 121 ? -61.840 9.330 -31.416 1.00 16.82 145 LYS B N 1
ATOM 3475 C CA . LYS B 1 121 ? -62.974 8.862 -30.614 1.00 17.74 145 LYS B CA 1
ATOM 3476 C C . LYS B 1 121 ? -63.392 9.848 -29.517 1.00 16.82 145 LYS B C 1
ATOM 3477 O O . LYS B 1 121 ? -64.584 10.018 -29.245 1.00 15.99 145 LYS B O 1
ATOM 3483 N N . ILE B 1 122 ? -62.418 10.491 -28.881 1.00 13.67 146 ILE B N 1
ATOM 3484 C CA . ILE B 1 122 ? -62.714 11.413 -27.778 1.00 12.77 146 ILE B CA 1
ATOM 3485 C C . ILE B 1 122 ? -63.153 12.796 -28.244 1.00 16.32 146 ILE B C 1
ATOM 3486 O O . ILE B 1 122 ? -64.103 13.373 -27.709 1.00 16.70 146 ILE B O 1
ATOM 3491 N N . ALA B 1 123 ? -62.439 13.330 -29.230 1.00 18.32 147 ALA B N 1
ATOM 3492 C CA . ALA B 1 123 ? -62.654 14.693 -29.692 1.00 13.57 147 ALA B CA 1
ATOM 3493 C C . ALA B 1 123 ? -63.815 14.778 -30.662 1.00 18.10 147 ALA B C 1
ATOM 3494 O O . ALA B 1 123 ? -64.514 15.792 -30.721 1.00 21.59 147 ALA B O 1
ATOM 3496 N N . GLY B 1 124 ? -64.018 13.722 -31.439 1.00 14.59 148 GLY B N 1
ATOM 3497 C CA . GLY B 1 124 ? -65.064 13.746 -32.448 1.00 20.66 148 GLY B CA 1
ATOM 3498 C C . GLY B 1 124 ? -64.548 14.180 -33.810 1.00 18.19 148 GLY B C 1
ATOM 3499 O O . GLY B 1 124 ? -63.357 14.052 -34.091 1.00 19.79 148 GLY B O 1
ATOM 3500 N N . LYS B 1 125 ? -65.442 14.705 -34.645 1.00 18.14 149 LYS B N 1
ATOM 3501 C CA . LYS B 1 125 ? -65.146 14.951 -36.056 1.00 23.28 149 LYS B CA 1
ATOM 3502 C C . LYS B 1 125 ? -64.175 16.101 -36.319 1.00 15.80 149 LYS B C 1
ATOM 3503 O O . LYS B 1 125 ? -63.538 16.155 -37.377 1.00 17.42 149 LYS B O 1
ATOM 3509 N N . GLY B 1 126 ? -64.065 17.024 -35.372 1.00 18.24 150 GLY B N 1
ATOM 3510 C CA . GLY B 1 126 ? -63.118 18.118 -35.508 1.00 18.29 150 GLY B CA 1
ATOM 3511 C C . GLY B 1 126 ? -63.679 19.293 -36.294 1.00 21.55 150 GLY B C 1
ATOM 3512 O O . GLY B 1 126 ? -64.882 19.362 -36.533 1.00 18.92 150 GLY B O 1
ATOM 3513 N N . PRO B 1 127 ? -62.811 20.235 -36.691 1.00 16.64 151 PRO B N 1
ATOM 3514 C CA . PRO B 1 127 ? -61.367 20.200 -36.442 1.00 21.47 151 PRO B CA 1
ATOM 3515 C C . PRO B 1 127 ? -61.016 20.400 -34.969 1.00 14.46 151 PRO B C 1
ATOM 3516 O O . PRO B 1 127 ? -61.866 20.791 -34.163 1.00 12.16 151 PRO B O 1
ATOM 3520 N N . ILE B 1 128 ? -59.758 20.135 -34.633 1.00 11.55 152 ILE B N 1
ATOM 3521 C CA . ILE B 1 128 ? -59.256 20.329 -33.279 1.00 8.75 152 ILE B CA 1
ATOM 3522 C C . ILE B 1 128 ? -57.964 21.158 -33.292 1.00 6.42 152 ILE B C 1
ATOM 3523 O O . ILE B 1 128 ? -57.353 21.366 -34.348 1.00 8.14 152 ILE B O 1
ATOM 3528 N N . TYR B 1 129 ? -57.574 21.647 -32.117 1.00 8.07 153 TYR B N 1
ATOM 3529 C CA . TYR B 1 129 ? -56.263 22.253 -31.920 1.00 9.66 153 TYR B CA 1
ATOM 3530 C C . TYR B 1 129 ? -55.435 21.232 -31.160 1.00 5.74 153 TYR B C 1
ATOM 3531 O O . TYR B 1 129 ? -55.981 20.469 -30.366 1.00 8.54 153 TYR B O 1
ATOM 3540 N N . TYR B 1 130 ? -54.124 21.236 -31.389 1.00 8.56 154 TYR B N 1
ATOM 3541 C CA . TYR B 1 130 ? -53.232 20.241 -30.800 1.00 7.35 154 TYR B CA 1
ATOM 3542 C C . TYR B 1 130 ? -52.013 20.913 -30.158 1.00 6.55 154 TYR B C 1
ATOM 3543 O O . TYR B 1 130 ? -51.311 21.703 -30.795 1.00 6.46 154 TYR B O 1
ATOM 3552 N N . VAL B 1 131 ? -51.764 20.587 -28.893 1.00 5.57 155 VAL B N 1
ATOM 3553 C CA . VAL B 1 131 ? -50.709 21.239 -28.116 1.00 7.64 155 VAL B CA 1
ATOM 3554 C C . VAL B 1 131 ? -49.844 20.184 -27.427 1.00 5.08 155 VAL B C 1
ATOM 3555 O O . VAL B 1 131 ? -50.357 19.292 -26.754 1.00 7.61 155 VAL B O 1
ATOM 3559 N N . SER B 1 132 ? -48.529 20.298 -27.604 1.00 2.68 156 SER B N 1
ATOM 3560 C CA . SER B 1 132 ? -47.598 19.258 -27.198 1.00 4.98 156 SER B CA 1
ATOM 3561 C C . SER B 1 132 ? -46.397 19.848 -26.440 1.00 2.27 156 SER B C 1
ATOM 3562 O O . SER B 1 132 ? -45.981 20.974 -26.719 1.00 5.27 156 SER B O 1
ATOM 3565 N N . HIS B 1 133 ? -45.831 19.090 -25.506 1.00 4.80 157 HIS B N 1
ATOM 3566 C CA . HIS B 1 133 ? -44.666 19.547 -24.731 1.00 7.87 157 HIS B CA 1
ATOM 3567 C C . HIS B 1 133 ? -43.680 18.397 -24.506 1.00 5.29 157 HIS B C 1
ATOM 3568 O O . HIS B 1 133 ? -44.102 17.277 -24.242 1.00 5.73 157 HIS B O 1
ATOM 3575 N N . ASP B 1 134 ? -42.375 18.667 -24.607 1.00 7.00 158 ASP B N 1
ATOM 3576 C CA . ASP B 1 134 ? -41.354 17.653 -24.293 1.00 11.56 158 ASP B CA 1
ATOM 3577 C C . ASP B 1 134 ? -41.525 16.416 -25.195 1.00 12.27 158 ASP B C 1
ATOM 3578 O O . ASP B 1 134 ? -41.647 16.563 -26.418 1.00 12.76 158 ASP B O 1
ATOM 3583 N N . LEU B 1 135 ? -41.551 15.211 -24.617 1.00 8.16 159 LEU B N 1
ATOM 3584 C CA . LEU B 1 135 ? -41.727 13.986 -25.419 1.00 7.12 159 LEU B CA 1
ATOM 3585 C C . LEU B 1 135 ? -43.016 13.977 -26.233 1.00 7.34 159 LEU B C 1
ATOM 3586 O O . LEU B 1 135 ? -43.141 13.221 -27.205 1.00 9.53 159 LEU B O 1
ATOM 3591 N N . GLY B 1 136 ? -43.995 14.779 -25.827 1.00 6.81 160 GLY B N 1
ATOM 3592 C CA . GLY B 1 136 ? -45.156 14.976 -26.678 1.00 9.27 160 GLY B CA 1
ATOM 3593 C C . GLY B 1 136 ? -44.727 15.332 -28.097 1.00 3.40 160 GLY B C 1
ATOM 3594 O O . GLY B 1 136 ? -45.332 14.870 -29.077 1.00 4.51 160 GLY B O 1
ATOM 3595 N N . ASN B 1 137 ? -43.673 16.145 -28.208 1.00 3.55 161 ASN B N 1
ATOM 3596 C CA . ASN B 1 137 ? -43.134 16.569 -29.512 1.00 4.54 161 ASN B CA 1
ATOM 3597 C C . ASN B 1 137 ? -42.474 15.415 -30.266 1.00 10.14 161 ASN B C 1
ATOM 3598 O O . ASN B 1 137 ? -42.415 15.412 -31.507 1.00 7.63 161 ASN B O 1
ATOM 3603 N N . THR B 1 138 ? -41.941 14.460 -29.506 1.00 5.79 162 THR B N 1
ATOM 3604 C CA . THR B 1 138 ? -41.398 13.227 -30.072 1.00 7.47 162 THR B CA 1
ATOM 3605 C C . THR B 1 138 ? -42.530 12.312 -30.526 1.00 8.45 162 THR B C 1
ATOM 3606 O O . THR B 1 138 ? -42.457 11.682 -31.574 1.00 8.87 162 THR B O 1
ATOM 3610 N N . ALA B 1 139 ? -43.599 12.253 -29.741 1.00 5.41 163 ALA B N 1
ATOM 3611 C CA . ALA B 1 139 ? -44.656 11.294 -30.029 1.00 3.41 163 ALA B CA 1
ATOM 3612 C C . ALA B 1 139 ? -45.530 11.725 -31.210 1.00 6.72 163 ALA B C 1
ATOM 3613 O O . ALA B 1 139 ? -46.196 10.896 -31.818 1.00 8.69 163 ALA B O 1
ATOM 3615 N N . SER B 1 140 ? -45.496 13.012 -31.552 1.00 4.26 164 SER B N 1
ATOM 3616 C CA . SER B 1 140 ? -46.609 13.618 -32.278 1.00 8.57 164 SER B CA 1
ATOM 3617 C C . SER B 1 140 ? -46.394 14.145 -33.699 1.00 9.78 164 SER B C 1
ATOM 3618 O O . SER B 1 140 ? -47.372 14.546 -34.323 1.00 6.96 164 SER B O 1
ATOM 3621 N N . TYR B 1 141 ? -45.169 14.206 -34.222 1.00 7.54 165 TYR B N 1
ATOM 3622 C CA . TYR B 1 141 ? -45.047 14.887 -35.517 1.00 6.37 165 TYR B CA 1
ATOM 3623 C C . TYR B 1 141 ? -45.806 14.183 -36.645 1.00 10.29 165 TYR B C 1
ATOM 3624 O O . TYR B 1 141 ? -46.489 14.840 -37.421 1.00 15.75 165 TYR B O 1
ATOM 3633 N N . PRO B 1 142 ? -45.693 12.844 -36.737 1.00 8.72 166 PRO B N 1
ATOM 3634 C CA . PRO B 1 142 ? -46.484 12.154 -37.763 1.00 11.52 166 PRO B CA 1
ATOM 3635 C C . PRO B 1 142 ? -47.987 12.373 -37.587 1.00 10.23 166 PRO B C 1
ATOM 3636 O O . PRO B 1 142 ? -48.674 12.590 -38.582 1.00 9.44 166 PRO B O 1
ATOM 3640 N N . LEU B 1 143 ? -48.482 12.337 -36.350 1.00 7.62 167 LEU B N 1
ATOM 3641 C CA . LEU B 1 143 ? -49.898 12.577 -36.086 1.00 4.44 167 LEU B CA 1
ATOM 3642 C C . LEU B 1 143 ? -50.314 13.918 -36.679 1.00 6.47 167 LEU B C 1
ATOM 3643 O O . LEU B 1 143 ? -51.302 14.017 -37.404 1.00 6.65 167 LEU B O 1
ATOM 3648 N N . VAL B 1 144 ? -49.554 14.957 -36.364 1.00 4.40 168 VAL B N 1
ATOM 3649 C CA . VAL B 1 144 ? -49.888 16.286 -36.867 1.00 5.32 168 VAL B CA 1
ATOM 3650 C C . VAL B 1 144 ? -49.706 16.381 -38.385 1.00 9.68 168 VAL B C 1
ATOM 3651 O O . VAL B 1 144 ? -50.620 16.804 -39.091 1.00 8.50 168 VAL B O 1
ATOM 3655 N N . ALA B 1 145 ? -48.533 15.995 -38.889 1.00 11.58 169 ALA B N 1
ATOM 3656 C CA . ALA B 1 145 ? -48.239 16.143 -40.322 1.00 11.67 169 ALA B CA 1
ATOM 3657 C C . ALA B 1 145 ? -49.241 15.397 -41.213 1.00 12.58 169 ALA B C 1
ATOM 3658 O O . ALA B 1 145 ? -49.544 15.842 -42.324 1.00 9.26 169 ALA B O 1
ATOM 3660 N N . ASN B 1 146 ? -49.741 14.266 -40.724 1.00 6.66 170 ASN B N 1
ATOM 3661 C CA . ASN B 1 146 ? -50.604 13.401 -41.521 1.00 13.24 170 ASN B CA 1
ATOM 3662 C C . ASN B 1 146 ? -52.099 13.682 -41.353 1.00 11.38 170 ASN B C 1
ATOM 3663 O O . ASN B 1 146 ? -52.924 13.086 -42.044 1.00 8.11 170 ASN B O 1
ATOM 3668 N N . ASN B 1 147 ? -52.446 14.574 -40.429 1.00 10.14 171 ASN B N 1
ATOM 3669 C CA . ASN B 1 147 ? -53.847 14.877 -40.144 1.00 8.35 171 ASN B CA 1
ATOM 3670 C C . ASN B 1 147 ? -54.135 16.375 -40.157 1.00 8.32 171 ASN B C 1
ATOM 3671 O O . ASN B 1 147 ? -54.939 16.875 -39.370 1.00 8.64 171 ASN B O 1
ATOM 3676 N N . GLN B 1 148 ? -53.472 17.089 -41.059 1.00 10.67 172 GLN B N 1
ATOM 3677 C CA . GLN B 1 148 ? -53.675 18.525 -41.162 1.00 8.20 172 GLN B CA 1
ATOM 3678 C C . GLN B 1 148 ? -55.017 18.790 -41.826 1.00 11.58 172 GLN B C 1
ATOM 3679 O O . GLN B 1 148 ? -55.329 18.220 -42.869 1.00 12.50 172 GLN B O 1
ATOM 3685 N N . GLY B 1 149 ? -55.811 19.663 -41.223 1.00 10.47 173 GLY B N 1
ATOM 3686 C CA . GLY B 1 149 ? -57.205 19.782 -41.611 1.00 12.84 173 GLY B CA 1
ATOM 3687 C C . GLY B 1 149 ? -58.023 19.325 -40.428 1.00 16.38 173 GLY B C 1
ATOM 3688 O O . GLY B 1 149 ? -58.744 20.121 -39.829 1.00 20.91 173 GLY B O 1
ATOM 3689 N N . TYR B 1 150 ? -57.900 18.048 -40.069 1.00 8.65 174 TYR B N 1
ATOM 3690 C CA . TYR B 1 150 ? -58.480 17.594 -38.811 1.00 10.88 174 TYR B CA 1
ATOM 3691 C C . TYR B 1 150 ? -57.822 18.364 -37.652 1.00 11.72 174 TYR B C 1
ATOM 3692 O O . TYR B 1 150 ? -58.501 18.877 -36.758 1.00 13.64 174 TYR B O 1
ATOM 3701 N N . ILE B 1 151 ? -56.495 18.428 -37.681 1.00 13.88 175 ILE B N 1
ATOM 3702 C CA . ILE B 1 151 ? -55.736 19.323 -36.817 1.00 10.67 175 ILE B CA 1
ATOM 3703 C C . ILE B 1 151 ? -55.691 20.678 -37.524 1.00 13.08 175 ILE B C 1
ATOM 3704 O O . ILE B 1 151 ? -55.107 20.802 -38.605 1.00 9.82 175 ILE B O 1
ATOM 3709 N N . LYS B 1 152 ? -56.306 21.686 -36.915 1.00 12.63 176 LYS B N 1
ATOM 3710 C CA . LYS B 1 152 ? -56.439 23.008 -37.528 1.00 14.30 176 LYS B CA 1
ATOM 3711 C C . LYS B 1 152 ? -55.260 23.935 -37.192 1.00 14.90 176 LYS B C 1
ATOM 3712 O O . LYS B 1 152 ? -54.851 24.767 -38.010 1.00 7.18 176 LYS B O 1
ATOM 3718 N N . LYS B 1 153 ? -54.720 23.784 -35.986 1.00 6.81 177 LYS B N 1
ATOM 3719 C CA . LYS B 1 153 ? -53.499 24.486 -35.579 1.00 10.69 177 LYS B CA 1
ATOM 3720 C C . LYS B 1 153 ? -52.741 23.612 -34.589 1.00 9.31 177 LYS B C 1
ATOM 3721 O O . LYS B 1 153 ? -53.349 22.847 -33.829 1.00 7.04 177 LYS B O 1
ATOM 3727 N N . ALA B 1 154 ? -51.419 23.732 -34.584 1.00 7.30 178 ALA B N 1
ATOM 3728 C CA . ALA B 1 154 ? -50.599 22.904 -33.701 1.00 5.72 178 ALA B CA 1
ATOM 3729 C C . ALA B 1 154 ? -49.536 23.741 -32.982 1.00 6.46 178 ALA B C 1
ATOM 3730 O O . ALA B 1 154 ? -48.929 24.634 -33.571 1.00 7.95 178 ALA B O 1
ATOM 3732 N N . VAL B 1 155 ? -49.326 23.438 -31.706 1.00 8.91 179 VAL B N 1
ATOM 3733 C CA . VAL B 1 155 ? -48.277 24.066 -30.916 1.00 4.25 179 VAL B CA 1
ATOM 3734 C C . VAL B 1 155 ? -47.347 22.985 -30.382 1.00 7.20 179 VAL B C 1
ATOM 3735 O O . VAL B 1 155 ? -47.813 21.965 -29.863 1.00 4.01 179 VAL B O 1
ATOM 3739 N N . PHE B 1 156 ? -46.043 23.207 -30.531 1.00 8.58 180 PHE B N 1
ATOM 3740 C CA . PHE B 1 156 ? -45.009 22.356 -29.930 1.00 4.81 180 PHE B CA 1
ATOM 3741 C C . PHE B 1 156 ? -44.258 23.190 -28.897 1.00 9.75 180 PHE B C 1
ATOM 3742 O O . PHE B 1 156 ? -43.898 24.329 -29.175 1.00 6.83 180 PHE B O 1
ATOM 3750 N N . MET B 1 157 ? -44.008 22.633 -27.712 1.00 4.00 181 MET B N 1
ATOM 3751 C CA . MET B 1 157 ? -43.437 23.436 -26.631 1.00 6.36 181 MET B CA 1
ATOM 3752 C C . MET B 1 157 ? -42.053 22.983 -26.152 1.00 7.63 181 MET B C 1
ATOM 3753 O O . MET B 1 157 ? -41.852 21.815 -25.810 1.00 8.53 181 MET B O 1
ATOM 3758 N N . ASP B 1 158 ? -41.126 23.946 -26.146 1.00 7.53 182 ASP B N 1
ATOM 3759 C CA . ASP B 1 158 ? -39.734 23.840 -25.655 1.00 8.51 182 ASP B CA 1
ATOM 3760 C C . ASP B 1 158 ? -38.811 22.807 -26.311 1.00 13.24 182 ASP B C 1
ATOM 3761 O O . ASP B 1 158 ? -37.766 23.167 -26.861 1.00 12.16 182 ASP B O 1
ATOM 3766 N N . SER B 1 159 ? -39.182 21.531 -26.242 1.00 8.41 183 SER B N 1
ATOM 3767 C CA . SER B 1 159 ? -38.300 20.464 -26.718 1.00 5.63 183 SER B CA 1
ATOM 3768 C C . SER B 1 159 ? -38.248 20.380 -28.242 1.00 5.69 183 SER B C 1
ATOM 3769 O O . SER B 1 159 ? -39.224 20.679 -28.922 1.00 6.21 183 SER B O 1
ATOM 3772 N N . PRO B 1 160 ? -37.100 19.966 -28.781 1.00 7.98 184 PRO B N 1
ATOM 3773 C CA . PRO B 1 160 ? -37.024 19.821 -30.235 1.00 10.50 184 PRO B CA 1
ATOM 3774 C C . PRO B 1 160 ? -37.880 18.643 -30.713 1.00 9.62 184 PRO B C 1
ATOM 3775 O O . PRO B 1 160 ? -38.120 17.695 -29.967 1.00 9.12 184 PRO B O 1
ATOM 3779 N N . ILE B 1 161 ? -38.354 18.732 -31.946 1.00 6.27 185 ILE B N 1
ATOM 3780 C CA . ILE B 1 161 ? -38.982 17.601 -32.621 1.00 1.64 185 ILE B CA 1
ATOM 3781 C C . ILE B 1 161 ? -37.813 16.750 -33.097 1.00 3.92 185 ILE B C 1
ATOM 3782 O O . ILE B 1 161 ? -36.823 17.287 -33.595 1.00 6.55 185 ILE B O 1
ATOM 3787 N N . PRO B 1 162 ? -37.897 15.422 -32.919 1.00 6.15 186 PRO B N 1
ATOM 3788 C CA . PRO B 1 162 ? -36.809 14.577 -33.408 1.00 6.39 186 PRO B CA 1
ATOM 3789 C C . PRO B 1 162 ? -36.494 14.856 -34.883 1.00 6.73 186 PRO B C 1
ATOM 3790 O O . PRO B 1 162 ? -37.368 14.784 -35.741 1.00 7.32 186 PRO B O 1
ATOM 3794 N N . ASP B 1 163 ? -35.241 15.185 -35.159 1.00 3.24 187 ASP B N 1
ATOM 3795 C CA . ASP B 1 163 ? -34.773 15.298 -36.527 1.00 10.91 187 ASP B CA 1
ATOM 3796 C C . ASP B 1 163 ? -33.266 15.080 -36.529 1.00 9.95 187 ASP B C 1
ATOM 3797 O O . ASP B 1 163 ? -32.696 14.678 -35.508 1.00 5.35 187 ASP B O 1
ATOM 3802 N N . ARG B 1 164 ? -32.631 15.341 -37.666 1.00 3.96 188 ARG B N 1
ATOM 3803 C CA . ARG B 1 164 ? -31.207 15.055 -37.848 1.00 8.41 188 ARG B CA 1
ATOM 3804 C C . ARG B 1 164 ? -30.336 15.655 -36.744 1.00 9.40 188 ARG B C 1
ATOM 3805 O O . ARG B 1 164 ? -29.307 15.085 -36.377 1.00 8.27 188 ARG B O 1
ATOM 3813 N N . ALA B 1 165 ? -30.748 16.810 -36.221 1.00 4.20 189 ALA B N 1
ATOM 3814 C CA . ALA B 1 165 ? -29.964 17.510 -35.213 1.00 5.45 189 ALA B CA 1
ATOM 3815 C C . ALA B 1 165 ? -29.895 16.731 -33.900 1.00 7.57 189 ALA B C 1
ATOM 3816 O O . ALA B 1 165 ? -28.992 16.946 -33.089 1.00 7.37 189 ALA B O 1
ATOM 3818 N N . MET B 1 166 ? -30.842 15.821 -33.697 1.00 8.88 190 MET B N 1
ATOM 3819 C CA . MET B 1 166 ? -30.867 15.019 -32.475 1.00 5.74 190 MET B CA 1
ATOM 3820 C C . MET B 1 166 ? -29.720 13.986 -32.464 1.00 6.42 190 MET B C 1
ATOM 3821 O O . MET B 1 166 ? -29.362 13.449 -31.415 1.00 11.13 190 MET B O 1
ATOM 3826 N N . PHE B 1 167 ? -29.127 13.745 -33.631 1.00 5.50 191 PHE B N 1
ATOM 3827 C CA . PHE B 1 167 ? -27.889 12.967 -33.736 1.00 7.68 191 PHE B CA 1
ATOM 3828 C C . PHE B 1 167 ? -26.662 13.883 -33.548 1.00 13.66 191 PHE B C 1
ATOM 3829 O O . PHE B 1 167 ? -25.518 13.447 -33.727 1.00 7.27 191 PHE B O 1
ATOM 3837 N N . GLU B 1 168 ? -26.900 15.147 -33.190 1.00 5.02 192 GLU B N 1
ATOM 3838 C CA . GLU B 1 168 ? -25.817 16.132 -33.100 1.00 2.86 192 GLU B CA 1
ATOM 3839 C C . GLU B 1 168 ? -25.719 16.886 -31.765 1.00 7.99 192 GLU B C 1
ATOM 3840 O O . GLU B 1 168 ? -24.629 17.305 -31.392 1.00 11.92 192 GLU B O 1
ATOM 3846 N N . TYR B 1 169 ? -26.837 17.102 -31.071 1.00 5.88 193 TYR B N 1
ATOM 3847 C CA . TYR B 1 169 ? -26.782 17.881 -29.824 1.00 3.35 193 TYR B CA 1
ATOM 3848 C C . TYR B 1 169 ? -25.662 17.336 -28.947 1.00 5.32 193 TYR B C 1
ATOM 3849 O O . TYR B 1 169 ? -25.598 16.145 -28.691 1.00 8.60 193 TYR B O 1
ATOM 3858 N N . PRO B 1 170 ? -24.772 18.218 -28.488 1.00 7.32 194 PRO B N 1
ATOM 3859 C CA . PRO B 1 170 ? -23.566 17.809 -27.757 1.00 4.95 194 PRO B CA 1
ATOM 3860 C C . PRO B 1 170 ? -23.855 17.296 -26.345 1.00 9.23 194 PRO B C 1
ATOM 3861 O O . PRO B 1 170 ? -24.735 17.813 -25.661 1.00 5.74 194 PRO B O 1
ATOM 3865 N N . GLY B 1 171 ? -23.114 16.285 -25.908 1.00 9.65 195 GLY B N 1
ATOM 3866 C CA . GLY B 1 171 ? -23.233 15.820 -24.533 1.00 10.32 195 GLY B CA 1
ATOM 3867 C C . GLY B 1 171 ? -22.645 16.812 -23.539 1.00 9.26 195 GLY B C 1
ATOM 3868 O O . GLY B 1 171 ? -23.090 16.909 -22.387 1.00 6.47 195 GLY B O 1
ATOM 3869 N N . TYR B 1 172 ? -21.647 17.573 -23.972 1.00 3.28 196 TYR B N 1
ATOM 3870 C CA . TYR B 1 172 ? -20.945 18.454 -23.032 1.00 11.04 196 TYR B CA 1
ATOM 3871 C C . TYR B 1 172 ? -20.676 19.804 -23.685 1.00 15.60 196 TYR B C 1
ATOM 3872 O O . TYR B 1 172 ? -20.423 19.873 -24.886 1.00 10.05 196 TYR B O 1
ATOM 3881 N N . THR B 1 173 ? -20.727 20.871 -22.892 1.00 10.30 197 THR B N 1
ATOM 3882 C CA . THR B 1 173 ? -20.509 22.213 -23.420 1.00 9.53 197 THR B CA 1
ATOM 3883 C C . THR B 1 173 ? -19.650 23.037 -22.464 1.00 10.12 197 THR B C 1
ATOM 3884 O O . THR B 1 173 ? -19.304 22.584 -21.372 1.00 11.00 197 THR B O 1
ATOM 3888 N N . ALA B 1 174 ? -19.322 24.254 -22.879 1.00 11.81 198 ALA B N 1
ATOM 3889 C CA . ALA B 1 174 ? -18.491 25.137 -22.072 1.00 16.05 198 ALA B CA 1
ATOM 3890 C C . ALA B 1 174 ? -19.220 25.518 -20.789 1.00 20.75 198 ALA B C 1
ATOM 3891 O O . ALA B 1 174 ? -18.596 25.938 -19.813 1.00 19.11 198 ALA B O 1
ATOM 3893 N N . ASP B 1 175 ? -20.541 25.364 -20.801 1.00 15.70 199 ASP B N 1
ATOM 3894 C CA . ASP B 1 175 ? -21.367 25.639 -19.628 1.00 17.05 199 ASP B CA 1
ATOM 3895 C C . ASP B 1 175 ? -21.704 24.384 -18.807 1.00 16.68 199 ASP B C 1
ATOM 3896 O O . ASP B 1 175 ? -22.530 24.437 -17.899 1.00 19.35 199 ASP B O 1
ATOM 3901 N N . GLY B 1 176 ? -21.054 23.267 -19.118 1.00 19.34 200 GLY B N 1
ATOM 3902 C CA . GLY B 1 176 ? -21.334 22.010 -18.442 1.00 17.38 200 GLY B CA 1
ATOM 3903 C C . GLY B 1 176 ? -22.162 21.062 -19.298 1.00 14.60 200 GLY B C 1
ATOM 3904 O O . GLY B 1 176 ? -22.191 21.191 -20.524 1.00 10.05 200 GLY B O 1
ATOM 3905 N N . PRO B 1 177 ? -22.831 20.092 -18.655 1.00 8.22 201 PRO B N 1
ATOM 3906 C CA . PRO B 1 177 ? -23.658 19.103 -19.346 1.00 7.22 201 PRO B CA 1
ATOM 3907 C C . PRO B 1 177 ? -24.548 19.747 -20.404 1.00 10.71 201 PRO B C 1
ATOM 3908 O O . PRO B 1 177 ? -25.183 20.758 -20.104 1.00 8.99 201 PRO B O 1
ATOM 3912 N N . GLY B 1 178 ? -24.581 19.168 -21.606 1.00 11.06 202 GLY B N 1
ATOM 3913 C CA . GLY B 1 178 ? -25.285 19.749 -22.743 1.00 5.59 202 GLY B CA 1
ATOM 3914 C C . GLY B 1 178 ? -26.644 19.114 -23.006 1.00 12.16 202 GLY B C 1
ATOM 3915 O O . GLY B 1 178 ? -26.994 18.104 -22.409 1.00 9.19 202 GLY B O 1
ATOM 3916 N N . LEU B 1 179 ? -27.424 19.725 -23.893 1.00 4.37 203 LEU B N 1
ATOM 3917 C CA . LEU B 1 179 ? -28.742 19.208 -24.267 1.00 7.18 203 LEU B CA 1
ATOM 3918 C C . LEU B 1 179 ? -28.716 17.730 -24.657 1.00 7.01 203 LEU B C 1
ATOM 3919 O O . LEU B 1 179 ? -29.683 16.997 -24.439 1.00 7.23 203 LEU B O 1
ATOM 3924 N N . GLY B 1 180 ? -27.608 17.305 -25.246 1.00 7.70 204 GLY B N 1
ATOM 3925 C CA . GLY B 1 180 ? -27.509 15.974 -25.815 1.00 10.16 204 GLY B CA 1
ATOM 3926 C C . GLY B 1 180 ? -27.338 14.830 -24.824 1.00 8.20 204 GLY B C 1
ATOM 3927 O O . GLY B 1 180 ? -27.728 13.694 -25.125 1.00 6.54 204 GLY B O 1
ATOM 3928 N N . TRP B 1 181 ? -26.762 15.101 -23.654 1.00 2.22 205 TRP B N 1
ATOM 3929 C CA . TRP B 1 181 ? -26.326 13.985 -22.799 1.00 4.98 205 TRP B CA 1
ATOM 3930 C C . TRP B 1 181 ? -27.461 13.069 -22.369 1.00 4.23 205 TRP B C 1
ATOM 3931 O O . TRP B 1 181 ? -27.292 11.861 -22.396 1.00 6.08 205 TRP B O 1
ATOM 3942 N N . HIS B 1 182 ? -28.622 13.619 -22.008 1.00 6.42 206 HIS B N 1
ATOM 3943 C CA . HIS B 1 182 ? -29.702 12.757 -21.526 1.00 3.69 206 HIS B CA 1
ATOM 3944 C C . HIS B 1 182 ? -30.278 11.851 -22.617 1.00 5.00 206 HIS B C 1
ATOM 3945 O O . HIS B 1 182 ? -30.793 10.768 -22.321 1.00 5.13 206 HIS B O 1
ATOM 3952 N N . PHE B 1 183 ? -30.212 12.291 -23.873 1.00 6.26 207 PHE B N 1
ATOM 3953 C CA . PHE B 1 183 ? -30.625 11.425 -24.975 1.00 8.53 207 PHE B CA 1
ATOM 3954 C C . PHE B 1 183 ? -29.794 10.139 -25.003 1.00 6.61 207 PHE B C 1
ATOM 3955 O O . PHE B 1 183 ? -30.286 9.074 -25.378 1.00 9.11 207 PHE B O 1
ATOM 3963 N N . GLY B 1 184 ? -28.533 10.248 -24.598 1.00 1.99 208 GLY B N 1
ATOM 3964 C CA . GLY B 1 184 ? -27.653 9.096 -24.518 1.00 1.69 208 GLY B CA 1
ATOM 3965 C C . GLY B 1 184 ? -27.834 8.281 -23.241 1.00 6.92 208 GLY B C 1
ATOM 3966 O O . GLY B 1 184 ? -27.922 7.063 -23.298 1.00 5.49 208 GLY B O 1
ATOM 3967 N N . TYR B 1 185 ? -27.883 8.936 -22.085 1.00 7.29 209 TYR B N 1
ATOM 3968 C CA . TYR B 1 185 ? -28.067 8.204 -20.821 1.00 2.53 209 TYR B CA 1
ATOM 3969 C C . TYR B 1 185 ? -29.385 7.435 -20.812 1.00 6.01 209 TYR B C 1
ATOM 3970 O O . TYR B 1 185 ? -29.440 6.284 -20.368 1.00 5.75 209 TYR B O 1
ATOM 3979 N N . PHE B 1 186 ? -30.443 8.066 -21.323 1.00 2.56 210 PHE B N 1
ATOM 3980 C CA . PHE B 1 186 ? -31.779 7.468 -21.294 1.00 4.37 210 PHE B CA 1
ATOM 3981 C C . PHE B 1 186 ? -31.947 6.327 -22.305 1.00 5.81 210 PHE B C 1
ATOM 3982 O O . PHE B 1 186 ? -32.938 5.601 -22.260 1.00 4.34 210 PHE B O 1
ATOM 3990 N N . SER B 1 187 ? -30.992 6.163 -23.223 1.00 5.91 211 SER B N 1
ATOM 3991 C CA . SER B 1 187 ? -31.078 5.070 -24.195 1.00 5.68 211 SER B CA 1
ATOM 3992 C C . SER B 1 187 ? -29.961 4.037 -24.007 1.00 8.89 211 SER B C 1
ATOM 3993 O O . SER B 1 187 ? -29.748 3.174 -24.858 1.00 6.39 211 SER B O 1
ATOM 3996 N N . PHE B 1 188 ? -29.258 4.147 -22.885 1.00 5.11 212 PHE B N 1
ATOM 3997 C CA . PHE B 1 188 ? -28.078 3.335 -22.575 1.00 4.96 212 PHE B CA 1
ATOM 3998 C C . PHE B 1 188 ? -28.523 2.074 -21.832 1.00 7.85 212 PHE B C 1
ATOM 3999 O O . PHE B 1 188 ? -28.578 2.065 -20.610 1.00 6.10 212 PHE B O 1
ATOM 4007 N N . GLY B 1 189 ? -28.881 1.028 -22.576 1.00 9.19 213 GLY B N 1
ATOM 4008 C CA . GLY B 1 189 ? -29.404 -0.191 -21.969 1.00 10.32 213 GLY B CA 1
ATOM 4009 C C . GLY B 1 189 ? -30.602 0.109 -21.087 1.00 8.66 213 GLY B C 1
ATOM 4010 O O . GLY B 1 189 ? -31.379 1.034 -21.369 1.00 6.41 213 GLY B O 1
ATOM 4011 N N . ASP B 1 190 ? -30.756 -0.667 -20.015 1.00 5.98 214 ASP B N 1
ATOM 4012 C CA . ASP B 1 190 ? -31.755 -0.362 -19.001 1.00 4.78 214 ASP B CA 1
ATOM 4013 C C . ASP B 1 190 ? -31.135 0.310 -17.769 1.00 5.75 214 ASP B C 1
ATOM 4014 O O . ASP B 1 190 ? -31.704 0.280 -16.668 1.00 5.48 214 ASP B O 1
ATOM 4019 N N . ILE B 1 191 ? -29.989 0.956 -17.967 1.00 4.46 215 ILE B N 1
ATOM 4020 C CA . ILE B 1 191 ? -29.251 1.559 -16.848 1.00 6.54 215 ILE B CA 1
ATOM 4021 C C . ILE B 1 191 ? -29.964 2.730 -16.144 1.00 7.31 215 ILE B C 1
ATOM 4022 O O . ILE B 1 191 ? -30.023 2.772 -14.906 1.00 9.25 215 ILE B O 1
ATOM 4027 N N . ALA B 1 192 ? -30.493 3.687 -16.907 1.00 6.35 216 ALA B N 1
ATOM 4028 C CA . ALA B 1 192 ? -31.229 4.795 -16.298 1.00 7.68 216 ALA B CA 1
ATOM 4029 C C . ALA B 1 192 ? -32.481 4.307 -15.558 1.00 6.76 216 ALA B C 1
ATOM 4030 O O . ALA B 1 192 ? -32.768 4.754 -14.444 1.00 3.90 216 ALA B O 1
ATOM 4032 N N . GLU B 1 193 ? -33.233 3.402 -16.179 1.00 3.09 217 GLU B N 1
ATOM 4033 C CA . GLU B 1 193 ? -34.405 2.827 -15.524 1.00 2.07 217 GLU B CA 1
ATOM 4034 C C . GLU B 1 193 ? -34.013 2.262 -14.148 1.00 8.90 217 GLU B C 1
ATOM 4035 O O . GLU B 1 193 ? -34.643 2.551 -13.123 1.00 8.81 217 GLU B O 1
ATOM 4041 N N . LYS B 1 194 ? -32.955 1.463 -14.126 1.00 6.78 218 LYS B N 1
ATOM 4042 C CA . LYS B 1 194 ? -32.545 0.802 -12.898 1.00 7.68 218 LYS B CA 1
ATOM 4043 C C . LYS B 1 194 ? -31.972 1.756 -11.844 1.00 10.82 218 LYS B C 1
ATOM 4044 O O . LYS B 1 194 ? -32.313 1.668 -10.665 1.00 4.90 218 LYS B O 1
ATOM 4050 N N . GLN B 1 195 ? -31.098 2.656 -12.268 1.00 6.79 219 GLN B N 1
ATOM 4051 C CA . GLN B 1 195 ? -30.451 3.572 -11.333 1.00 7.59 219 GLN B CA 1
ATOM 4052 C C . GLN B 1 195 ? -31.456 4.553 -10.758 1.00 9.76 219 GLN B C 1
ATOM 4053 O O . GLN B 1 195 ? -31.465 4.814 -9.556 1.00 7.49 219 GLN B O 1
ATOM 4059 N N . ILE B 1 196 ? -32.318 5.084 -11.620 1.00 4.04 220 ILE B N 1
ATOM 4060 C CA . ILE B 1 196 ? -33.308 6.051 -11.172 1.00 8.18 220 ILE B CA 1
ATOM 4061 C C . ILE B 1 196 ? -34.372 5.380 -10.306 1.00 9.86 220 ILE B C 1
ATOM 4062 O O . ILE B 1 196 ? -34.845 5.965 -9.337 1.00 5.10 220 ILE B O 1
ATOM 4067 N N . ALA B 1 197 ? -34.721 4.137 -10.630 1.00 7.33 221 ALA B N 1
ATOM 4068 C CA . ALA B 1 197 ? -35.679 3.407 -9.809 1.00 10.07 221 ALA B CA 1
ATOM 4069 C C . ALA B 1 197 ? -35.168 3.232 -8.373 1.00 7.74 221 ALA B C 1
ATOM 4070 O O . ALA B 1 197 ? -35.956 3.158 -7.431 1.00 8.82 221 ALA B O 1
ATOM 4072 N N . ASN B 1 198 ? -33.854 3.164 -8.197 1.00 7.56 222 ASN B N 1
ATOM 4073 C CA . ASN B 1 198 ? -33.302 3.040 -6.840 1.00 11.49 222 ASN B CA 1
ATOM 4074 C C . ASN B 1 198 ? -33.586 4.277 -5.990 1.00 16.82 222 ASN B C 1
ATOM 4075 O O . ASN B 1 198 ? -33.808 4.169 -4.794 1.00 10.91 222 ASN B O 1
ATOM 4080 N N . ASP B 1 199 ? -33.601 5.450 -6.614 1.00 12.70 223 ASP B N 1
ATOM 4081 C CA . ASP B 1 199 ? -33.867 6.692 -5.888 1.00 11.83 223 ASP B CA 1
ATOM 4082 C C . ASP B 1 199 ? -34.405 7.756 -6.852 1.00 11.08 223 ASP B C 1
ATOM 4083 O O . ASP B 1 199 ? -33.653 8.616 -7.305 1.00 12.01 223 ASP B O 1
ATOM 4088 N N . PRO B 1 200 ? -35.704 7.675 -7.199 1.00 9.19 224 PRO B N 1
ATOM 4089 C CA . PRO B 1 200 ? -36.292 8.621 -8.160 1.00 7.12 224 PRO B CA 1
ATOM 4090 C C . PRO B 1 200 ? -36.261 10.049 -7.638 1.00 9.48 224 PRO B C 1
ATOM 4091 O O . PRO B 1 200 ? -36.001 10.977 -8.402 1.00 8.08 224 PRO B O 1
ATOM 4095 N N . ASN B 1 201 ? -36.500 10.231 -6.343 1.00 5.86 225 ASN B N 1
ATOM 4096 C CA . ASN B 1 201 ? -36.498 11.575 -5.780 1.00 7.21 225 ASN B CA 1
ATOM 4097 C C . ASN B 1 201 ? -35.148 12.277 -5.992 1.00 8.53 225 ASN B C 1
ATOM 4098 O O . ASN B 1 201 ? -35.103 13.465 -6.317 1.00 7.94 225 ASN B O 1
ATOM 4103 N N . LEU B 1 202 ? -34.056 11.537 -5.805 1.00 6.49 226 LEU B N 1
ATOM 4104 C CA . LEU B 1 202 ? -32.712 12.083 -5.962 1.00 7.00 226 LEU B CA 1
ATOM 4105 C C . LEU B 1 202 ? -32.499 12.542 -7.397 1.00 8.02 226 LEU B C 1
ATOM 4106 O O . LEU B 1 202 ? -32.144 13.701 -7.644 1.00 5.71 226 LEU B O 1
ATOM 4111 N N . PHE B 1 203 ? -32.726 11.642 -8.349 1.00 7.76 227 PHE B N 1
ATOM 4112 C CA . PHE B 1 203 ? -32.515 12.015 -9.747 1.00 8.29 227 PHE B CA 1
ATOM 4113 C C . PHE B 1 203 ? -33.446 13.146 -10.195 1.00 4.45 227 PHE B C 1
ATOM 4114 O O . PHE B 1 203 ? -32.989 14.178 -10.693 1.00 7.78 227 PHE B O 1
ATOM 4122 N N . PHE B 1 204 ? -34.752 12.958 -10.022 1.00 1.77 228 PHE B N 1
ATOM 4123 C CA . PHE B 1 204 ? -35.710 13.920 -10.548 1.00 3.28 228 PHE B CA 1
ATOM 4124 C C . PHE B 1 204 ? -35.683 15.272 -9.852 1.00 7.71 228 PHE B C 1
ATOM 4125 O O . PHE B 1 204 ? -35.874 16.294 -10.500 1.00 7.55 228 PHE B O 1
ATOM 4133 N N . SER B 1 205 ? -35.441 15.300 -8.541 1.00 4.17 229 SER B N 1
ATOM 4134 C CA . SER B 1 205 ? -35.344 16.595 -7.871 1.00 2.94 229 SER B CA 1
ATOM 4135 C C . SER B 1 205 ? -34.254 17.407 -8.544 1.00 6.93 229 SER B C 1
ATOM 4136 O O . SER B 1 205 ? -34.433 18.590 -8.829 1.00 8.16 229 SE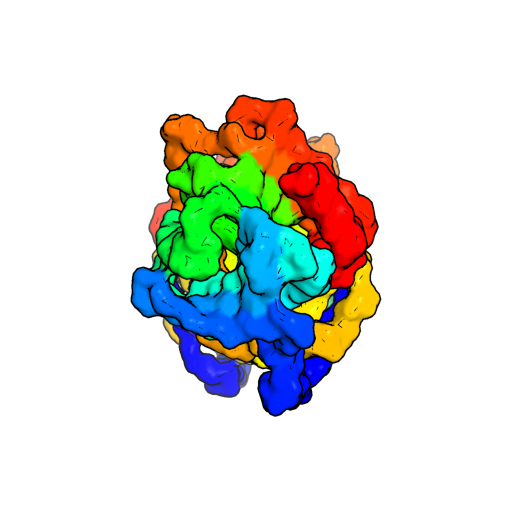R B O 1
ATOM 4139 N N . TYR B 1 206 ? -33.129 16.761 -8.828 1.00 6.28 230 TYR B N 1
ATOM 4140 C CA . TYR B 1 206 ? -32.013 17.462 -9.455 1.00 5.58 230 TYR B CA 1
ATOM 4141 C C . TYR B 1 206 ? -32.308 17.778 -10.929 1.00 9.83 230 TYR B C 1
ATOM 4142 O O . TYR B 1 206 ? -32.094 18.900 -11.387 1.00 6.49 230 TYR B O 1
ATOM 4151 N N . PHE B 1 207 ? -32.820 16.790 -11.659 1.00 8.28 231 PHE B N 1
ATOM 4152 C CA . PHE B 1 207 ? -33.130 16.950 -13.077 1.00 8.43 231 PHE B CA 1
ATOM 4153 C C . PHE B 1 207 ? -34.180 18.036 -13.312 1.00 9.79 231 PHE B C 1
ATOM 4154 O O . PHE B 1 207 ? -33.993 18.940 -14.136 1.00 7.96 231 PHE B O 1
ATOM 4162 N N . ILE B 1 208 ? -35.286 17.949 -12.582 1.00 7.31 232 ILE B N 1
ATOM 4163 C CA . ILE B 1 208 ? -36.374 18.914 -12.737 1.00 4.47 232 ILE B CA 1
ATOM 4164 C C . ILE B 1 208 ? -35.912 20.346 -12.421 1.00 5.14 232 ILE B C 1
ATOM 4165 O O . ILE B 1 208 ? -36.124 21.264 -13.208 1.00 6.44 232 ILE B O 1
ATOM 4170 N N . LYS B 1 209 ? -35.242 20.534 -11.289 1.00 7.63 233 LYS B N 1
ATOM 4171 C CA . LYS B 1 209 ? -34.754 21.863 -10.929 1.00 7.01 233 LYS B CA 1
ATOM 4172 C C . LYS B 1 209 ? -33.684 22.420 -11.874 1.00 9.62 233 LYS B C 1
ATOM 4173 O O . LYS B 1 209 ? -33.676 23.618 -12.178 1.00 9.62 233 LYS B O 1
ATOM 4179 N N . THR B 1 210 ? -32.796 21.562 -12.365 1.00 8.60 234 THR B N 1
ATOM 4180 C CA . THR B 1 210 ? -31.819 22.011 -13.360 1.00 8.81 234 THR B CA 1
ATOM 4181 C C . THR B 1 210 ? -32.488 22.678 -14.564 1.00 9.95 234 THR B C 1
ATOM 4182 O O . THR B 1 210 ? -32.011 23.703 -15.059 1.00 8.79 234 THR B O 1
ATOM 4186 N N . TYR B 1 211 ? -33.596 22.097 -15.021 1.00 11.93 235 TYR B N 1
ATOM 4187 C CA A TYR B 1 211 ? -34.220 22.619 -16.227 0.50 14.32 235 TYR B CA 1
ATOM 4188 C CA B TYR B 1 211 ? -34.343 22.518 -16.218 0.50 14.08 235 TYR B CA 1
ATOM 4189 C C . TYR B 1 211 ? -35.314 23.654 -15.932 1.00 15.97 235 TYR B C 1
ATOM 4190 O O . TYR B 1 211 ? -35.932 24.197 -16.844 1.00 11.09 235 TYR B O 1
ATOM 4207 N N . ALA B 1 212 ? -35.502 23.969 -14.656 1.00 10.44 236 ALA B N 1
ATOM 4208 C CA . ALA B 1 212 ? -36.412 25.042 -14.261 1.00 9.80 236 ALA B CA 1
ATOM 4209 C C . ALA B 1 212 ? -35.708 26.398 -14.261 1.00 16.55 236 ALA B C 1
ATOM 4210 O O . ALA B 1 212 ? -34.538 26.497 -13.886 1.00 14.10 236 ALA B O 1
ATOM 4212 N N . GLY B 1 213 ? -36.425 27.442 -14.677 1.00 10.56 237 GLY B N 1
ATOM 4213 C CA . GLY B 1 213 ? -35.963 28.807 -14.475 1.00 10.09 237 GLY B CA 1
ATOM 4214 C C . GLY B 1 213 ? -36.357 29.275 -13.079 1.00 14.45 237 GLY B C 1
ATOM 4215 O O . GLY B 1 213 ? -35.547 29.825 -12.340 1.00 17.29 237 GLY B O 1
ATOM 4216 N N . LYS B 1 214 ? -37.612 29.043 -12.713 1.00 12.09 238 LYS B N 1
ATOM 4217 C CA . LYS B 1 214 ? -38.101 29.425 -11.395 1.00 12.17 238 LYS B CA 1
ATOM 4218 C C . LYS B 1 214 ? -38.039 28.220 -10.460 1.00 15.10 238 LYS B C 1
ATOM 4219 O O . LYS B 1 214 ? -39.033 27.519 -10.255 1.00 12.05 238 LYS B O 1
ATOM 4225 N N . LYS B 1 215 ? -36.854 27.973 -9.909 1.00 10.96 239 LYS B N 1
ATOM 4226 C CA . LYS B 1 215 ? -36.604 26.769 -9.131 1.00 11.27 239 LYS B CA 1
ATOM 4227 C C . LYS B 1 215 ? -37.412 26.695 -7.835 1.00 15.13 239 LYS B C 1
ATOM 4228 O O . LYS B 1 215 ? -37.701 25.597 -7.337 1.00 10.71 239 LYS B O 1
ATOM 4234 N N . GLU B 1 216 ? -37.766 27.858 -7.290 1.00 12.38 240 GLU B N 1
ATOM 4235 C CA . GLU B 1 216 ? -38.449 27.928 -5.994 1.00 12.37 240 GLU B CA 1
ATOM 4236 C C . GLU B 1 216 ? -39.842 27.294 -6.044 1.00 13.42 240 GLU B C 1
ATOM 4237 O O . GLU B 1 216 ? -40.387 26.870 -5.022 1.00 14.35 240 GLU B O 1
ATOM 4243 N N . ILE B 1 217 ? -40.413 27.219 -7.239 1.00 10.05 241 ILE B N 1
ATOM 4244 C CA . ILE B 1 217 ? -41.717 26.590 -7.409 1.00 7.13 241 ILE B CA 1
ATOM 4245 C C . ILE B 1 217 ? -41.660 25.114 -7.020 1.00 7.65 241 ILE B C 1
ATOM 4246 O O . ILE B 1 217 ? -42.629 24.556 -6.505 1.00 10.93 241 ILE B O 1
ATOM 4251 N N . PHE B 1 218 ? -40.507 24.489 -7.245 1.00 11.13 242 PHE B N 1
ATOM 4252 C CA . PHE B 1 218 ? -40.355 23.057 -7.001 1.00 11.61 242 PHE B CA 1
ATOM 4253 C C . PHE B 1 218 ? -39.982 22.694 -5.559 1.00 10.12 242 PHE B C 1
ATOM 4254 O O . PHE B 1 218 ? -38.852 22.305 -5.256 1.00 7.48 242 PHE B O 1
ATOM 4262 N N . THR B 1 219 ? -40.973 22.836 -4.681 1.00 11.72 243 THR B N 1
ATOM 4263 C CA . THR B 1 219 ? -40.873 22.425 -3.288 1.00 13.21 243 THR B CA 1
ATOM 4264 C C . THR B 1 219 ? -40.789 20.903 -3.243 1.00 4.79 243 THR B C 1
ATOM 4265 O O . THR B 1 219 ? -41.131 20.235 -4.219 1.00 9.86 243 THR B O 1
ATOM 4269 N N . PRO B 1 220 ? -40.326 20.341 -2.116 1.00 7.09 244 PRO B N 1
ATOM 4270 C CA . PRO B 1 220 ? -40.310 18.876 -2.022 1.00 7.70 244 PRO B CA 1
ATOM 4271 C C . PRO B 1 220 ? -41.701 18.252 -2.192 1.00 10.64 244 PRO B C 1
ATOM 4272 O O . PRO B 1 220 ? -41.822 17.158 -2.753 1.00 11.47 244 PRO B O 1
ATOM 4276 N N . GLU B 1 221 ? -42.738 18.949 -1.735 1.00 15.48 245 GLU B N 1
ATOM 4277 C CA . GLU B 1 221 ? -44.108 18.461 -1.870 1.00 17.90 245 GLU B CA 1
ATOM 4278 C C . GLU B 1 221 ? -44.548 18.361 -3.336 1.00 13.10 245 GLU B C 1
ATOM 4279 O O . GLU B 1 221 ? -45.116 17.349 -3.753 1.00 9.84 245 GLU B O 1
ATOM 4285 N N . LEU B 1 222 ? -44.304 19.415 -4.110 1.00 8.95 246 LEU B N 1
ATOM 4286 C CA . LEU B 1 222 ? -44.655 19.384 -5.531 1.00 8.61 246 LEU B CA 1
ATOM 4287 C C . LEU B 1 222 ? -43.825 18.320 -6.242 1.00 8.85 246 LEU B C 1
ATOM 4288 O O . LEU B 1 222 ? -44.341 17.550 -7.057 1.00 11.07 246 LEU B O 1
ATOM 4293 N N . LEU B 1 223 ? -42.539 18.275 -5.915 1.00 9.74 247 LEU B N 1
ATOM 4294 C CA . LEU B 1 223 ? -41.635 17.316 -6.521 1.00 8.81 247 LEU B CA 1
ATOM 4295 C C . LEU B 1 223 ? -42.088 15.892 -6.235 1.00 10.36 247 LEU B C 1
ATOM 4296 O O . LEU B 1 223 ? -42.057 15.058 -7.127 1.00 8.98 247 LEU B O 1
ATOM 4301 N N . ALA B 1 224 ? -42.529 15.621 -5.005 1.00 5.12 248 ALA B N 1
ATOM 4302 C CA . ALA B 1 224 ? -43.101 14.313 -4.678 1.00 9.42 248 ALA B CA 1
ATOM 4303 C C . ALA B 1 224 ? -44.287 13.965 -5.593 1.00 12.31 248 ALA B C 1
ATOM 4304 O O . ALA B 1 224 ? -44.399 12.829 -6.078 1.00 7.86 248 ALA B O 1
ATOM 4306 N N . GLU B 1 225 ? -45.169 14.937 -5.829 1.00 7.46 249 GLU B N 1
ATOM 4307 C CA . GLU B 1 225 ? -46.292 14.727 -6.749 1.00 12.84 249 GLU B CA 1
ATOM 4308 C C . GLU B 1 225 ? -45.855 14.532 -8.203 1.00 8.86 249 GLU B C 1
ATOM 4309 O O . GLU B 1 225 ? -46.483 13.771 -8.946 1.00 12.10 249 GLU B O 1
ATOM 4315 N N . LEU B 1 226 ? -44.803 15.234 -8.622 1.00 9.00 250 LEU B N 1
ATOM 4316 C CA . LEU B 1 226 ? -44.344 15.116 -10.008 1.00 4.34 250 LEU B CA 1
ATOM 4317 C C . LEU B 1 226 ? -43.539 13.837 -10.238 1.00 9.06 250 LEU B C 1
ATOM 4318 O O . LEU B 1 226 ? -43.482 13.304 -11.357 1.00 12.10 250 LEU B O 1
ATOM 4323 N N . ILE B 1 227 ? -42.936 13.319 -9.174 1.00 3.78 251 ILE B N 1
ATOM 4324 C CA . ILE B 1 227 ? -42.034 12.177 -9.319 1.00 4.90 251 ILE B CA 1
ATOM 4325 C C . ILE B 1 227 ? -42.735 10.837 -9.090 1.00 4.71 251 ILE B C 1
ATOM 4326 O O . ILE B 1 227 ? -42.353 9.814 -9.658 1.00 7.27 251 ILE B O 1
ATOM 4331 N N . GLU B 1 228 ? -43.772 10.847 -8.261 1.00 8.17 252 GLU B N 1
ATOM 4332 C CA . GLU B 1 228 ? -44.555 9.639 -8.013 1.00 6.55 252 GLU B CA 1
ATOM 4333 C C . GLU B 1 228 ? -44.925 8.849 -9.293 1.00 12.90 252 GLU B C 1
ATOM 4334 O O . GLU B 1 228 ? -44.808 7.614 -9.307 1.00 4.65 252 GLU B O 1
ATOM 4340 N N . PRO B 1 229 ? -45.348 9.548 -10.377 1.00 8.54 253 PRO B N 1
ATOM 4341 C CA . PRO B 1 229 ? -45.723 8.816 -11.602 1.00 5.90 253 PRO B CA 1
ATOM 4342 C C . PRO B 1 229 ? -44.536 8.168 -12.311 1.00 6.69 253 PRO B C 1
ATOM 4343 O O . PRO B 1 229 ? -44.721 7.346 -13.223 1.00 8.37 253 PRO B O 1
ATOM 4347 N N . TYR B 1 230 ? -43.329 8.546 -11.903 1.00 3.78 254 TYR B N 1
ATOM 4348 C CA . TYR B 1 230 ? -42.102 8.012 -12.483 1.00 10.15 254 TYR B CA 1
ATOM 4349 C C . TYR B 1 230 ? -41.279 7.260 -11.439 1.00 11.87 254 TYR B C 1
ATOM 4350 O O . TYR B 1 230 ? -40.058 7.155 -11.552 1.00 8.76 254 TYR B O 1
ATOM 4359 N N . SER B 1 231 ? -41.946 6.732 -10.421 1.00 13.71 255 SER B N 1
ATOM 4360 C CA . SER B 1 231 ? -41.226 6.180 -9.275 1.00 12.53 255 SER B CA 1
ATOM 4361 C C . SER B 1 231 ? -41.028 4.669 -9.332 1.00 13.70 255 SER B C 1
ATOM 4362 O O . SER B 1 231 ? -40.425 4.097 -8.431 1.00 9.27 255 SER B O 1
ATOM 4365 N N . THR B 1 232 ? -41.518 4.023 -10.389 1.00 7.71 256 THR B N 1
ATOM 4366 C CA . THR B 1 232 ? -41.397 2.569 -10.516 1.00 10.37 256 THR B CA 1
ATOM 4367 C C . THR B 1 232 ? -40.678 2.158 -11.809 1.00 12.52 256 THR B C 1
ATOM 4368 O O . THR B 1 232 ? -40.665 2.926 -12.777 1.00 11.34 256 THR B O 1
ATOM 4372 N N . ARG B 1 233 ? -40.092 0.955 -11.827 1.00 7.89 257 ARG B N 1
ATOM 4373 C CA . ARG B 1 233 ? -39.327 0.481 -12.990 1.00 7.17 257 ARG B CA 1
ATOM 4374 C C . ARG B 1 233 ? -40.184 0.447 -14.243 1.00 9.45 257 ARG B C 1
ATOM 4375 O O . ARG B 1 233 ? -39.699 0.736 -15.335 1.00 7.70 257 ARG B O 1
ATOM 4383 N N . ASP B 1 234 ? -41.447 0.063 -14.100 1.00 8.39 258 ASP B N 1
ATOM 4384 C CA . ASP B 1 234 ? -42.303 -0.061 -15.283 1.00 12.60 258 ASP B CA 1
ATOM 4385 C C . ASP B 1 234 ? -42.568 1.284 -15.967 1.00 11.14 258 ASP B C 1
ATOM 4386 O O . ASP B 1 234 ? -42.559 1.368 -17.202 1.00 6.06 258 ASP B O 1
ATOM 4391 N N . LYS B 1 235 ? -42.785 2.333 -15.173 1.00 7.73 259 LYS B N 1
ATOM 4392 C CA . LYS B 1 235 ? -42.985 3.674 -15.734 1.00 9.04 259 LYS B CA 1
ATOM 4393 C C . LYS B 1 235 ? -41.701 4.257 -16.319 1.00 7.27 259 LYS B C 1
ATOM 4394 O O . LYS B 1 235 ? -41.730 4.874 -17.374 1.00 7.04 259 LYS B O 1
ATOM 4400 N N . LEU B 1 236 ? -40.574 4.063 -15.637 1.00 7.28 260 LEU B N 1
ATOM 4401 C CA . LEU B 1 236 ? -39.293 4.521 -16.174 1.00 9.39 260 LEU B CA 1
ATOM 4402 C C . LEU B 1 236 ? -38.894 3.768 -17.452 1.00 7.23 260 LEU B C 1
ATOM 4403 O O . LEU B 1 236 ? -38.362 4.365 -18.380 1.00 3.78 260 LEU B O 1
ATOM 4408 N N . LYS B 1 237 ? -39.125 2.458 -17.494 1.00 5.78 261 LYS B N 1
ATOM 4409 C CA . LYS B 1 237 ? -38.880 1.697 -18.726 1.00 2.05 261 LYS B CA 1
ATOM 4410 C C . LYS B 1 237 ? -39.645 2.295 -19.905 1.00 2.18 261 LYS B C 1
ATOM 4411 O O . LYS B 1 237 ? -39.094 2.448 -21.003 1.00 5.78 261 LYS B O 1
ATOM 4417 N N . ALA B 1 238 ? -40.918 2.618 -19.692 1.00 5.67 262 ALA B N 1
ATOM 4418 C CA . ALA B 1 238 ? -41.733 3.220 -20.762 1.00 8.70 262 ALA B CA 1
ATOM 4419 C C . ALA B 1 238 ? -41.164 4.572 -21.167 1.00 6.25 262 ALA B C 1
ATOM 4420 O O . ALA B 1 238 ? -41.009 4.866 -22.354 1.00 5.55 262 ALA B O 1
ATOM 4422 N N . ALA B 1 239 ? -40.866 5.407 -20.174 1.00 7.33 263 ALA B N 1
ATOM 4423 C CA . ALA B 1 239 ? -40.333 6.734 -20.456 1.00 6.92 263 ALA B CA 1
ATOM 4424 C C . ALA B 1 239 ? -39.074 6.630 -21.308 1.00 11.11 263 ALA B C 1
ATOM 4425 O O . ALA B 1 239 ? -38.895 7.364 -22.276 1.00 4.40 263 ALA B O 1
ATOM 4427 N N . PHE B 1 240 ? -38.200 5.698 -20.957 1.00 6.82 264 PHE B N 1
ATOM 4428 C CA . PHE B 1 240 ? -36.930 5.601 -21.645 1.00 3.85 264 PHE B CA 1
ATOM 4429 C C . PHE B 1 240 ? -37.058 4.843 -22.969 1.00 2.44 264 PHE B C 1
ATOM 4430 O O . PHE B 1 240 ? -36.163 4.880 -23.815 1.00 4.64 264 PHE B O 1
ATOM 4438 N N . GLY B 1 241 ? -38.203 4.199 -23.164 1.00 2.31 265 GLY B N 1
ATOM 4439 C CA . GLY B 1 241 ? -38.517 3.637 -24.466 1.00 6.42 265 GLY B CA 1
ATOM 4440 C C . GLY B 1 241 ? -38.602 4.733 -25.517 1.00 6.16 265 GLY B C 1
ATOM 4441 O O . GLY B 1 241 ? -38.207 4.531 -26.664 1.00 3.63 265 GLY B O 1
ATOM 4442 N N . TYR B 1 242 ? -39.115 5.904 -25.141 1.00 4.24 266 TYR B N 1
ATOM 4443 C CA . TYR B 1 242 ? -39.177 7.006 -26.104 1.00 6.88 266 TYR B CA 1
ATOM 4444 C C . TYR B 1 242 ? -37.766 7.367 -26.547 1.00 3.08 266 TYR B C 1
ATOM 4445 O O . TYR B 1 242 ? -37.529 7.710 -27.712 1.00 5.33 266 TYR B O 1
ATOM 4454 N N . TYR B 1 243 ? -36.834 7.303 -25.603 1.00 4.13 267 TYR B N 1
ATOM 4455 C CA . TYR B 1 243 ? -35.449 7.661 -25.890 1.00 8.88 267 TYR B CA 1
ATOM 4456 C C . TYR B 1 243 ? -34.737 6.582 -26.703 1.00 8.30 267 TYR B C 1
ATOM 4457 O O . TYR B 1 243 ? -33.958 6.890 -27.613 1.00 6.61 267 TYR B O 1
ATOM 4466 N N . ARG B 1 244 ? -35.018 5.321 -26.390 1.00 7.93 268 ARG B N 1
ATOM 4467 C CA . ARG B 1 244 ? -34.497 4.212 -27.190 1.00 8.08 268 ARG B CA 1
ATOM 4468 C C . ARG B 1 244 ? -34.989 4.296 -28.629 1.00 9.01 268 ARG B C 1
ATOM 4469 O O . ARG B 1 244 ? -34.275 3.935 -29.569 1.00 5.40 268 ARG B O 1
ATOM 4477 N N . SER B 1 245 ? -36.211 4.791 -28.797 1.00 7.07 269 SER B N 1
ATOM 4478 C CA . SER B 1 245 ? -36.846 4.810 -30.108 1.00 4.21 269 SER B CA 1
ATOM 4479 C C . SER B 1 245 ? -36.592 6.090 -30.900 1.00 6.57 269 SER B C 1
ATOM 4480 O O . SER B 1 245 ? -37.129 6.247 -31.992 1.00 5.57 269 SER B O 1
ATOM 4483 N N . HIS B 1 246 ? -35.780 6.997 -30.355 1.00 7.02 270 HIS B N 1
ATOM 4484 C CA . HIS B 1 246 ? -35.537 8.283 -31.006 1.00 5.36 270 HIS B CA 1
ATOM 4485 C C . HIS B 1 246 ? -34.881 8.141 -32.376 1.00 7.36 270 HIS B C 1
ATOM 4486 O O . HIS B 1 246 ? -35.193 8.895 -33.279 1.00 3.35 270 HIS B O 1
ATOM 4493 N N . ALA B 1 247 ? -33.952 7.206 -32.531 1.00 8.02 271 ALA B N 1
ATOM 4494 C CA . ALA B 1 247 ? -33.370 6.989 -33.852 1.00 3.86 271 ALA B CA 1
ATOM 4495 C C . ALA B 1 247 ? -34.455 6.616 -34.872 1.00 3.85 271 ALA B C 1
ATOM 4496 O O . ALA B 1 247 ? -34.433 7.098 -36.015 1.00 5.45 271 ALA B O 1
ATOM 4498 N N . ASP B 1 248 ? -35.402 5.770 -34.468 1.00 7.87 272 ASP B N 1
ATOM 4499 C CA . ASP B 1 248 ? -36.547 5.452 -35.331 1.00 6.32 272 ASP B CA 1
ATOM 4500 C C . ASP B 1 248 ? -37.369 6.716 -35.611 1.00 13.30 272 ASP B C 1
ATOM 4501 O O . ASP B 1 248 ? -37.706 7.011 -36.767 1.00 6.85 272 ASP B O 1
ATOM 4506 N N . SER B 1 249 ? -37.678 7.459 -34.550 1.00 8.21 273 SER B N 1
ATOM 4507 C CA . SER B 1 249 ? -38.441 8.701 -34.679 1.00 4.27 273 SER B CA 1
ATOM 4508 C C . SER B 1 249 ? -37.764 9.708 -35.612 1.00 8.66 273 SER B C 1
ATOM 4509 O O . SER B 1 249 ? -38.434 10.408 -36.375 1.00 5.57 273 SER B O 1
ATOM 4512 N N . ILE B 1 250 ? -36.441 9.793 -35.531 1.00 7.83 274 ILE B N 1
ATOM 4513 C CA . ILE B 1 250 ? -35.690 10.711 -36.374 1.00 5.23 274 ILE B CA 1
ATOM 4514 C C . ILE B 1 250 ? -35.807 10.297 -37.847 1.00 6.34 274 ILE B C 1
ATOM 4515 O O . ILE B 1 250 ? -36.084 11.125 -38.726 1.00 5.12 274 ILE B O 1
ATOM 4520 N N . ARG B 1 251 ? -35.595 9.013 -38.117 1.00 8.00 275 ARG B N 1
ATOM 4521 C CA . ARG B 1 251 ? -35.714 8.505 -39.485 1.00 8.89 275 ARG B CA 1
ATOM 4522 C C . ARG B 1 251 ? -37.119 8.709 -40.041 1.00 9.22 275 ARG B C 1
ATOM 4523 O O . ARG B 1 251 ? -37.282 9.077 -41.208 1.00 5.48 275 ARG B O 1
ATOM 4531 N N . GLN B 1 252 ? -38.123 8.478 -39.202 1.00 5.61 276 GLN B N 1
ATOM 4532 C CA . GLN B 1 252 ? -39.518 8.683 -39.586 1.00 4.26 276 GLN B CA 1
ATOM 4533 C C . GLN B 1 252 ? -39.833 10.144 -39.919 1.00 3.20 276 GLN B C 1
ATOM 4534 O O . GLN B 1 252 ? -40.502 10.446 -40.917 1.00 6.37 276 GLN B O 1
ATOM 4540 N N . ASN B 1 253 ? -39.384 11.057 -39.069 1.00 5.89 277 ASN B N 1
ATOM 4541 C CA . ASN B 1 253 ? -39.651 12.471 -39.318 1.00 7.58 277 ASN B CA 1
ATOM 4542 C C . ASN B 1 253 ? -38.862 12.980 -40.516 1.00 10.03 277 ASN B C 1
ATOM 4543 O O . ASN B 1 253 ? -39.387 13.737 -41.337 1.00 5.13 277 ASN B O 1
ATOM 4548 N N . GLU B 1 254 ? -37.606 12.554 -40.632 1.00 6.77 278 GLU B N 1
ATOM 4549 C CA . GLU B 1 254 ? -36.814 12.917 -41.804 1.00 9.05 278 GLU B CA 1
ATOM 4550 C C . GLU B 1 254 ? -37.466 12.415 -43.093 1.00 8.15 278 GLU B C 1
ATOM 4551 O O . GLU B 1 254 ? -37.454 13.120 -44.103 1.00 10.68 278 GLU B O 1
ATOM 4557 N N . ALA B 1 255 ? -38.045 11.213 -43.069 1.00 5.60 279 ALA B N 1
ATOM 4558 C CA . ALA B 1 255 ? -38.751 10.709 -44.261 1.00 5.66 279 ALA B CA 1
ATOM 4559 C C . ALA B 1 255 ? -39.952 11.577 -44.600 1.00 12.42 279 ALA B C 1
ATOM 4560 O O . ALA B 1 255 ? -40.179 11.925 -45.761 1.00 10.01 279 ALA B O 1
ATOM 4562 N N . LEU B 1 256 ? -40.732 11.917 -43.583 1.00 7.59 280 LEU B N 1
ATOM 4563 C CA . LEU B 1 256 ? -41.831 12.850 -43.766 1.00 5.74 280 LEU B CA 1
ATOM 4564 C C . LEU B 1 256 ? -41.382 14.151 -44.444 1.00 5.02 280 LEU B C 1
ATOM 4565 O O . LEU B 1 256 ? -41.961 14.553 -45.460 1.00 9.94 280 LEU B O 1
ATOM 4570 N N . LEU B 1 257 ? -40.359 14.806 -43.900 1.00 8.10 281 LEU B N 1
ATOM 4571 C CA . LEU B 1 257 ? -39.875 16.064 -44.487 1.00 7.77 281 LEU B CA 1
ATOM 4572 C C . LEU B 1 257 ? -39.368 15.863 -45.920 1.00 9.70 281 LEU B C 1
ATOM 4573 O O . LEU B 1 257 ? -39.608 16.695 -46.793 1.00 7.16 281 LEU B O 1
ATOM 4578 N N . ALA B 1 258 ? -38.678 14.756 -46.173 1.00 5.96 282 ALA B N 1
ATOM 4579 C CA . ALA B 1 258 ? -38.175 14.501 -47.527 1.00 9.41 282 ALA B CA 1
ATOM 4580 C C . ALA B 1 258 ? -39.318 14.270 -48.517 1.00 15.05 282 ALA B C 1
ATOM 4581 O O . ALA B 1 258 ? -39.178 14.546 -49.711 1.00 17.53 282 ALA B O 1
ATOM 4583 N N . ASN B 1 259 ? -40.445 13.768 -48.022 1.00 6.31 283 ASN B N 1
ATOM 4584 C CA . ASN B 1 259 ? -41.634 13.583 -48.855 1.00 11.94 283 ASN B CA 1
ATOM 4585 C C . ASN B 1 259 ? -42.562 14.802 -48.867 1.00 15.05 283 ASN B C 1
ATOM 4586 O O . ASN B 1 259 ? -43.708 14.710 -49.294 1.00 16.39 283 ASN B O 1
ATOM 4591 N N . GLY B 1 260 ? -42.065 15.935 -48.377 1.00 13.81 284 GLY B N 1
ATOM 4592 C CA . GLY B 1 260 ? -42.790 17.190 -48.470 1.00 17.10 284 GLY B CA 1
ATOM 4593 C C . GLY B 1 260 ? -43.819 17.458 -47.387 1.00 18.51 284 GLY B C 1
ATOM 4594 O O . GLY B 1 260 ? -44.497 18.486 -47.424 1.00 15.37 284 GLY B O 1
ATOM 4595 N N . LYS B 1 261 ? -43.922 16.557 -46.411 1.00 8.34 285 LYS B N 1
ATOM 4596 C CA . LYS B 1 261 ? -44.957 16.665 -45.380 1.00 8.60 285 LYS B CA 1
ATOM 4597 C C . LYS B 1 261 ? -44.560 17.642 -44.274 1.00 12.63 285 LYS B C 1
ATOM 4598 O O . LYS B 1 261 ? -44.450 17.259 -43.102 1.00 10.77 285 LYS B O 1
ATOM 4604 N N . LYS B 1 262 ? -44.315 18.892 -44.663 1.00 8.58 286 LYS B N 1
ATOM 4605 C CA . LYS B 1 262 ? -44.112 19.976 -43.709 1.00 11.51 286 LYS B CA 1
ATOM 4606 C C . LYS B 1 262 ? -45.483 20.438 -43.224 1.00 12.26 286 LYS B C 1
ATOM 4607 O O . LYS B 1 262 ? -46.513 20.034 -43.767 1.00 11.99 286 LYS B O 1
ATOM 4613 N N . LEU B 1 263 ? -45.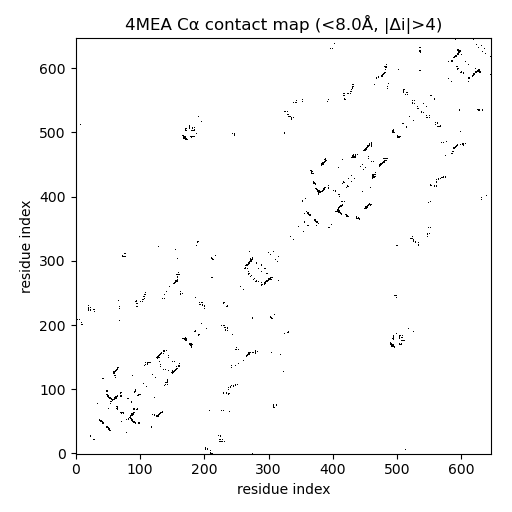502 21.293 -42.209 1.00 7.66 287 LEU B N 1
ATOM 4614 C CA . LEU B 1 263 ? -46.760 21.875 -41.735 1.00 9.66 287 LEU B CA 1
ATOM 4615 C C . LEU B 1 263 ? -47.228 22.972 -42.692 1.00 6.88 287 LEU B C 1
ATOM 4616 O O . LEU B 1 263 ? -46.446 23.835 -43.092 1.00 6.74 287 LEU B O 1
ATOM 4621 N N . THR B 1 264 ? -48.503 22.906 -43.060 1.00 9.37 288 THR B N 1
ATOM 4622 C CA . THR B 1 264 ? -49.143 23.906 -43.899 1.00 6.14 288 THR B CA 1
ATOM 4623 C C . THR B 1 264 ? -50.334 24.514 -43.162 1.00 12.96 288 THR B C 1
ATOM 4624 O O . THR B 1 264 ? -51.162 25.212 -43.753 1.00 16.60 288 THR B O 1
ATOM 4628 N N . ILE B 1 265 ? -50.428 24.211 -41.875 1.00 7.56 289 ILE B N 1
ATOM 4629 C CA . ILE B 1 265 ? -51.403 24.825 -40.984 1.00 7.40 289 ILE B CA 1
ATOM 4630 C C . ILE B 1 265 ? -50.656 25.783 -40.070 1.00 7.25 289 ILE B C 1
ATOM 4631 O O . ILE B 1 265 ? -49.442 25.677 -39.923 1.00 10.67 289 ILE B O 1
ATOM 4636 N N . PRO B 1 266 ? -51.376 26.721 -39.444 1.00 10.07 290 PRO B N 1
ATOM 4637 C CA . PRO B 1 266 ? -50.688 27.590 -38.482 1.00 5.52 290 PRO B CA 1
ATOM 4638 C C . PRO B 1 266 ? -50.019 26.740 -37.397 1.00 11.43 290 PRO B C 1
ATOM 4639 O O . PRO B 1 266 ? -50.615 25.775 -36.909 1.00 6.86 290 PRO B O 1
ATOM 4643 N N . SER B 1 267 ? -48.785 27.084 -37.040 1.00 12.14 291 SER B N 1
ATOM 4644 C CA . SER B 1 267 ? -48.067 26.359 -36.003 1.00 9.96 291 SER B CA 1
ATOM 4645 C C . SER B 1 267 ? -47.278 27.331 -35.136 1.00 7.74 291 SER B C 1
ATOM 4646 O O . SER B 1 267 ? -46.931 28.434 -35.566 1.00 5.93 291 SER B O 1
ATOM 4649 N N . MET B 1 268 ? -47.014 26.927 -33.902 1.00 11.42 292 MET B N 1
ATOM 4650 C CA . MET B 1 268 ? -46.264 27.771 -32.995 1.00 8.37 292 MET B CA 1
ATOM 4651 C C . MET B 1 268 ? -45.210 26.964 -32.278 1.00 10.27 292 MET B C 1
ATOM 4652 O O . MET B 1 268 ? -45.477 25.840 -31.852 1.00 3.91 292 MET B O 1
ATOM 4657 N N . ALA B 1 269 ? -44.013 27.538 -32.159 1.00 6.56 293 ALA B N 1
ATOM 4658 C CA . ALA B 1 269 ? -43.019 27.061 -31.210 1.00 7.10 293 ALA B CA 1
ATOM 4659 C C . ALA B 1 269 ? -43.099 27.961 -29.976 1.00 6.79 293 ALA B C 1
ATOM 4660 O O . ALA B 1 269 ? -42.907 29.183 -30.070 1.00 7.02 293 ALA B O 1
ATOM 4662 N N . LEU B 1 270 ? -43.424 27.363 -28.833 1.00 3.92 294 LEU B N 1
ATOM 4663 C CA . LEU B 1 270 ? -43.557 28.116 -27.583 1.00 4.92 294 LEU B CA 1
ATOM 4664 C C . LEU B 1 270 ? -42.546 27.525 -26.622 1.00 4.34 294 LEU B C 1
ATOM 4665 O O . LEU B 1 270 ? -42.639 26.359 -26.254 1.00 7.59 294 LEU B O 1
ATOM 4670 N N . THR B 1 271 ? -41.559 28.327 -26.235 1.00 3.10 295 THR B N 1
ATOM 4671 C CA . THR B 1 271 ? -40.431 27.804 -25.493 1.00 2.06 295 THR B CA 1
ATOM 4672 C C . THR B 1 271 ? -40.107 28.675 -24.281 1.00 10.69 295 THR B C 1
ATOM 4673 O O . THR B 1 271 ? -40.634 29.788 -24.139 1.00 7.94 295 THR B O 1
ATOM 4677 N N . GLY B 1 272 ? -39.250 28.153 -23.407 1.00 2.91 296 GLY B N 1
ATOM 4678 C CA . GLY B 1 272 ? -38.823 28.882 -22.223 1.00 6.62 296 GLY B CA 1
ATOM 4679 C C . GLY B 1 272 ? -37.371 29.295 -22.373 1.00 11.87 296 GLY B C 1
ATOM 4680 O O . GLY B 1 272 ? -36.515 28.455 -22.654 1.00 7.28 296 GLY B O 1
ATOM 4681 N N . GLN B 1 273 ? -37.082 30.582 -22.199 1.00 9.43 297 GLN B N 1
ATOM 4682 C CA . GLN B 1 273 ? -35.710 31.072 -22.361 1.00 8.69 297 GLN B CA 1
ATOM 4683 C C . GLN B 1 273 ? -34.710 30.329 -21.463 1.00 9.50 297 GLN B C 1
ATOM 4684 O O . GLN B 1 273 ? -33.554 30.132 -21.835 1.00 7.00 297 GLN B O 1
ATOM 4690 N N . LYS B 1 274 ? -35.162 29.907 -20.288 1.00 5.15 298 LYS B N 1
ATOM 4691 C CA . LYS B 1 274 ? -34.287 29.204 -19.339 1.00 9.68 298 LYS B CA 1
ATOM 4692 C C . LYS B 1 274 ? -34.381 27.684 -19.490 1.00 12.39 298 LYS B C 1
ATOM 4693 O O . LYS B 1 274 ? -33.775 26.942 -18.724 1.00 9.36 298 LYS B O 1
ATOM 4699 N N . GLY B 1 275 ? -35.160 27.232 -20.468 1.00 5.92 299 GLY B N 1
ATOM 4700 C CA . GLY B 1 275 ? -35.292 25.814 -20.765 1.00 9.64 299 GLY B CA 1
ATOM 4701 C C . GLY B 1 275 ? -34.465 25.466 -21.992 1.00 13.10 299 GLY B C 1
ATOM 4702 O O . GLY B 1 275 ? -33.283 25.802 -22.059 1.00 9.60 299 GLY B O 1
ATOM 4703 N N . VAL B 1 276 ? -35.080 24.804 -22.970 1.00 8.16 300 VAL B N 1
ATOM 4704 C CA . VAL B 1 276 ? -34.371 24.454 -24.202 1.00 9.48 300 VAL B CA 1
ATOM 4705 C C . VAL B 1 276 ? -34.184 25.710 -25.056 1.00 6.89 300 VAL B C 1
ATOM 4706 O O . VAL B 1 276 ? -33.316 25.767 -25.927 1.00 10.09 300 VAL B O 1
ATOM 4710 N N . ASN B 1 277 ? -35.003 26.722 -24.785 1.00 6.60 301 ASN B N 1
ATOM 4711 C CA . ASN B 1 277 ? -34.789 28.055 -25.341 1.00 7.69 301 ASN B CA 1
ATOM 4712 C C . ASN B 1 277 ? -35.020 28.127 -26.864 1.00 8.88 301 ASN B C 1
ATOM 4713 O O . ASN B 1 277 ? -36.147 27.956 -27.328 1.00 8.99 301 ASN B O 1
ATOM 4718 N N . ASP B 1 278 ? -33.977 28.374 -27.649 1.00 7.55 302 ASP B N 1
ATOM 4719 C CA . ASP B 1 278 ? -34.214 28.669 -29.078 1.00 9.78 302 ASP B CA 1
ATOM 4720 C C . ASP B 1 278 ? -34.085 27.484 -30.050 1.00 8.29 302 ASP B C 1
ATOM 4721 O O . ASP B 1 278 ? -34.297 27.649 -31.247 1.00 6.86 302 ASP B O 1
ATOM 4726 N N . VAL B 1 279 ? -33.744 26.297 -29.552 1.00 5.71 303 VAL B N 1
ATOM 4727 C CA . VAL B 1 279 ? -33.528 25.157 -30.454 1.00 5.04 303 VAL B CA 1
ATOM 4728 C C . VAL B 1 279 ? -34.765 24.826 -31.305 1.00 8.05 303 VAL B C 1
ATOM 4729 O O . VAL B 1 279 ? -34.676 24.675 -32.527 1.00 6.75 303 VAL B O 1
ATOM 4733 N N . LEU B 1 280 ? -35.919 24.702 -30.658 1.00 3.96 304 LEU B N 1
ATOM 4734 C CA . LEU B 1 280 ? -37.135 24.326 -31.370 1.00 8.00 304 LEU B CA 1
ATOM 4735 C C . LEU B 1 280 ? -37.578 25.458 -32.300 1.00 7.92 304 LEU B C 1
ATOM 4736 O O . LEU B 1 280 ? -38.101 25.216 -33.388 1.00 4.65 304 LEU B O 1
ATOM 4741 N N . VAL B 1 281 ? -37.377 26.692 -31.857 1.00 7.62 305 VAL B N 1
ATOM 4742 C CA . VAL B 1 281 ? -37.780 27.857 -32.640 1.00 6.60 305 VAL B CA 1
ATOM 4743 C C . VAL B 1 281 ? -37.046 27.858 -33.971 1.00 5.09 305 VAL B C 1
ATOM 4744 O O . VAL B 1 281 ? -37.655 28.019 -35.033 1.00 9.02 305 VAL B O 1
ATOM 4748 N N . LYS B 1 282 ? -35.726 27.694 -33.913 1.00 7.49 306 LYS B N 1
ATOM 4749 C CA . LYS B 1 282 ? -34.927 27.691 -35.131 1.00 3.78 306 LYS B CA 1
ATOM 4750 C C . LYS B 1 282 ? -35.225 26.454 -35.966 1.00 6.64 306 LYS B C 1
ATOM 4751 O O . LYS B 1 282 ? -35.274 26.533 -37.193 1.00 3.99 306 LYS B O 1
ATOM 4757 N N . GLU B 1 283 ? -35.426 25.316 -35.298 1.00 6.85 307 GLU B N 1
ATOM 4758 C CA . GLU B 1 283 ? -35.671 24.048 -35.998 1.00 2.10 307 GLU B CA 1
ATOM 4759 C C . GLU B 1 283 ? -36.957 24.104 -36.821 1.00 2.73 307 GLU B C 1
ATOM 4760 O O . GLU B 1 283 ? -36.975 23.719 -37.997 1.00 8.39 307 GLU B O 1
ATOM 4766 N N . MET B 1 284 ? -38.041 24.569 -36.204 1.00 2.34 308 MET B N 1
ATOM 4767 C CA . MET B 1 284 ? -39.334 24.562 -36.891 1.00 4.22 308 MET B CA 1
ATOM 4768 C C . MET B 1 284 ? -39.299 25.529 -38.056 1.00 3.75 308 MET B C 1
ATOM 4769 O O . MET B 1 284 ? -39.802 25.236 -39.146 1.00 7.31 308 MET B O 1
ATOM 4774 N N . ARG B 1 285 ? -38.680 26.679 -37.826 1.00 5.51 309 ARG B N 1
ATOM 4775 C CA . ARG B 1 285 ? -38.587 27.702 -38.862 1.00 10.50 309 ARG B CA 1
ATOM 4776 C C . ARG B 1 285 ? -37.789 27.205 -40.065 1.00 12.59 309 ARG B C 1
ATOM 4777 O O . ARG B 1 285 ? -38.162 27.445 -41.214 1.00 10.87 309 ARG B O 1
ATOM 4785 N N . ALA B 1 286 ? -36.696 26.497 -39.802 1.00 3.21 310 ALA B N 1
ATOM 4786 C CA . ALA B 1 286 ? -35.816 26.068 -40.881 1.00 8.99 310 ALA B CA 1
ATOM 4787 C C . ALA B 1 286 ? -36.363 24.875 -41.661 1.00 12.34 310 ALA B C 1
ATOM 4788 O O . ALA B 1 286 ? -36.156 24.778 -42.869 1.00 10.21 310 ALA B O 1
ATOM 4790 N N . ARG B 1 287 ? -37.064 23.969 -40.981 1.00 13.04 311 ARG B N 1
ATOM 4791 C CA . ARG B 1 287 ? -37.298 22.647 -41.557 1.00 14.97 311 ARG B CA 1
ATOM 4792 C C . ARG B 1 287 ? -38.736 22.135 -41.580 1.00 12.68 311 ARG B C 1
ATOM 4793 O O . ARG B 1 287 ? -39.063 21.288 -42.413 1.00 6.16 311 ARG B O 1
ATOM 4801 N N . PHE B 1 288 ? -39.589 22.631 -40.686 1.00 7.10 312 PHE B N 1
ATOM 4802 C CA . PHE B 1 288 ? -40.925 22.047 -40.518 1.00 8.69 312 PHE B CA 1
ATOM 4803 C C . PHE B 1 288 ? -42.105 22.890 -41.029 1.00 3.26 312 PHE B C 1
ATOM 4804 O O . PHE B 1 288 ? -43.222 22.383 -41.131 1.00 10.42 312 PHE B O 1
ATOM 4812 N N . VAL B 1 289 ? -41.883 24.166 -41.333 1.00 7.18 313 VAL B N 1
ATOM 4813 C CA . VAL B 1 289 ? -43.009 25.003 -41.762 1.00 7.87 313 VAL B CA 1
ATOM 4814 C C . VAL B 1 289 ? -42.943 25.342 -43.241 1.00 3.20 313 VAL B C 1
ATOM 4815 O O . VAL B 1 289 ? -41.919 25.825 -43.726 1.00 12.82 313 VAL B O 1
ATOM 4819 N N . ALA B 1 290 ? -44.022 25.045 -43.968 1.00 5.62 314 ALA B N 1
ATOM 4820 C CA . ALA B 1 290 ? -44.054 25.338 -45.402 1.00 5.41 314 ALA B CA 1
ATOM 4821 C C . ALA B 1 290 ? -43.992 26.844 -45.634 1.00 8.02 314 ALA B C 1
ATOM 4822 O O . ALA B 1 290 ? -43.280 27.324 -46.522 1.00 6.35 314 ALA B O 1
ATOM 4824 N N . ASP B 1 291 ? -44.749 27.584 -44.828 1.00 8.55 315 ASP B N 1
ATOM 4825 C CA . ASP B 1 291 ? -44.871 29.028 -45.006 1.00 5.28 315 ASP B CA 1
ATOM 4826 C C . ASP B 1 291 ? -44.629 29.768 -43.699 1.00 5.58 315 ASP B C 1
ATOM 4827 O O . ASP B 1 291 ? -45.464 29.715 -42.791 1.00 7.88 315 ASP B O 1
ATOM 4832 N N . PRO B 1 292 ? -43.486 30.461 -43.599 1.00 10.87 316 PRO B N 1
ATOM 4833 C CA . PRO B 1 292 ? -43.132 31.212 -42.386 1.00 13.79 316 PRO B CA 1
ATOM 4834 C C . PRO B 1 292 ? -44.251 32.143 -41.895 1.00 12.19 316 PRO B C 1
ATOM 4835 O O . PRO B 1 292 ? -44.298 32.458 -40.709 1.00 8.76 316 PRO B O 1
ATOM 4839 N N . ALA B 1 293 ? -45.141 32.574 -42.788 1.00 11.47 317 ALA B N 1
ATOM 4840 C CA . ALA B 1 293 ? -46.184 33.520 -42.406 1.00 9.96 317 ALA B CA 1
ATOM 4841 C C . ALA B 1 293 ? -47.229 32.871 -41.514 1.00 14.98 317 ALA B C 1
ATOM 4842 O O . ALA B 1 293 ? -47.979 33.559 -40.821 1.00 13.48 317 ALA B O 1
ATOM 4844 N N . GLN B 1 294 ? -47.295 31.543 -41.547 1.00 9.06 318 GLN B N 1
ATOM 4845 C CA . GLN B 1 294 ? -48.208 30.814 -40.677 1.00 9.25 318 GLN B CA 1
ATOM 4846 C C . GLN B 1 294 ? -47.553 30.435 -39.354 1.00 12.35 318 GLN B C 1
ATOM 4847 O O . GLN B 1 294 ? -48.196 29.845 -38.490 1.00 12.74 318 GLN B O 1
ATOM 4853 N N . TYR B 1 295 ? -46.277 30.765 -39.201 1.00 8.09 319 TYR B N 1
ATOM 4854 C CA . TYR B 1 295 ? -45.505 30.307 -38.041 1.00 9.27 319 TYR B CA 1
ATOM 4855 C C . TYR B 1 295 ? -45.324 31.409 -37.001 1.00 10.34 319 TYR B C 1
ATOM 4856 O O . TYR B 1 295 ? -44.974 32.538 -37.337 1.00 7.04 319 TYR B O 1
ATOM 4865 N N . THR B 1 296 ? -45.591 31.072 -35.745 1.00 7.70 320 THR B N 1
ATOM 4866 C CA . THR B 1 296 ? -45.411 31.989 -34.626 1.00 7.36 320 THR B CA 1
ATOM 4867 C C . THR B 1 296 ? -44.351 31.428 -33.696 1.00 8.85 320 THR B C 1
ATOM 4868 O O . THR B 1 296 ? -44.409 30.262 -33.338 1.00 6.19 320 THR B O 1
ATOM 4872 N N . ALA B 1 297 ? -43.377 32.247 -33.314 1.00 11.50 321 ALA B N 1
ATOM 4873 C CA . ALA B 1 297 ? -42.376 31.836 -32.324 1.00 8.06 321 ALA B CA 1
ATOM 4874 C C . ALA B 1 297 ? -42.469 32.734 -31.100 1.00 10.80 321 ALA B C 1
ATOM 4875 O O . ALA B 1 297 ? -42.474 33.956 -31.224 1.00 11.18 321 ALA B O 1
ATOM 4877 N N . ILE B 1 298 ? -42.571 32.121 -29.925 1.00 8.15 322 ILE B N 1
ATOM 4878 C CA . ILE B 1 298 ? -42.590 32.859 -28.668 1.00 5.43 322 ILE B CA 1
ATOM 4879 C C . ILE B 1 298 ? -41.635 32.199 -27.669 1.00 10.01 322 ILE B C 1
ATOM 4880 O O . ILE B 1 298 ? -41.787 31.025 -27.336 1.00 9.04 322 ILE B O 1
ATOM 4885 N N . ILE B 1 299 ? -40.630 32.951 -27.225 1.00 5.12 323 ILE B N 1
ATOM 4886 C CA . ILE B 1 299 ? -39.719 32.480 -26.184 1.00 7.06 323 ILE B CA 1
ATOM 4887 C C . ILE B 1 299 ? -40.021 33.259 -24.902 1.00 9.94 323 ILE B C 1
ATOM 4888 O O . ILE B 1 299 ? -39.764 34.455 -24.828 1.00 8.96 323 ILE B O 1
ATOM 4893 N N . LEU B 1 300 ? -40.584 32.592 -23.900 1.00 9.54 324 LEU B N 1
ATOM 4894 C CA . LEU B 1 300 ? -40.948 33.272 -22.659 1.00 8.02 324 LEU B CA 1
ATOM 4895 C C . LEU B 1 300 ? -39.725 33.496 -21.782 1.00 9.68 324 LEU B C 1
ATOM 4896 O O . LEU B 1 300 ? -39.056 32.546 -21.402 1.00 6.32 324 LEU B O 1
ATOM 4901 N N . PRO B 1 301 ? -39.431 34.765 -21.454 1.00 11.98 325 PRO B N 1
ATOM 4902 C CA . PRO B 1 301 ? -38.250 35.065 -20.638 1.00 12.45 325 PRO B CA 1
ATOM 4903 C C . PRO B 1 301 ? -38.404 34.548 -19.207 1.00 9.49 325 PRO B C 1
ATOM 4904 O O . PRO B 1 301 ? -39.528 34.454 -18.712 1.00 10.11 325 PRO B O 1
ATOM 4908 N N . ASP B 1 302 ? -37.286 34.219 -18.561 1.00 8.47 326 ASP B N 1
ATOM 4909 C CA . ASP B 1 302 ? -37.281 33.882 -17.135 1.00 7.38 326 ASP B CA 1
ATOM 4910 C C . ASP B 1 302 ? -38.115 32.648 -16.833 1.00 12.00 326 ASP B C 1
ATOM 4911 O O . ASP B 1 302 ? -38.485 32.398 -15.682 1.00 12.71 326 ASP B O 1
ATOM 4916 N N . THR B 1 303 ? -38.407 31.884 -17.881 1.00 11.11 327 THR B N 1
ATOM 4917 C CA . THR B 1 303 ? -39.252 30.698 -17.790 1.00 9.46 327 THR B CA 1
ATOM 4918 C C . THR B 1 303 ? -38.433 29.500 -18.268 1.00 7.18 327 THR B C 1
ATOM 4919 O O . THR B 1 303 ? -37.825 29.552 -19.336 1.00 7.07 327 THR B O 1
ATOM 4923 N N . GLY B 1 304 ? -38.391 28.439 -17.467 1.00 5.08 328 GLY B N 1
ATOM 4924 C CA . GLY B 1 304 ? -37.614 27.265 -17.810 1.00 4.29 328 GLY B CA 1
ATOM 4925 C C . GLY B 1 304 ? -38.438 26.258 -18.592 1.00 8.01 328 GLY B C 1
ATOM 4926 O O . GLY B 1 304 ? -39.437 26.611 -19.215 1.00 5.20 328 GLY B O 1
ATOM 4927 N N . HIS B 1 305 ? -38.013 25.001 -18.550 1.00 9.37 329 HIS B N 1
ATOM 4928 C CA . HIS B 1 305 ? -38.643 23.920 -19.315 1.00 6.66 329 HIS B CA 1
ATOM 4929 C C . HIS B 1 305 ? -40.084 23.596 -18.889 1.00 9.35 329 HIS B C 1
ATOM 4930 O O . HIS B 1 305 ? -40.920 23.238 -19.717 1.00 5.66 329 HIS B O 1
ATOM 4937 N N . TRP B 1 306 ? -40.373 23.711 -17.595 1.00 3.72 330 TRP B N 1
ATOM 4938 C CA . TRP B 1 306 ? -41.667 23.285 -17.077 1.00 9.34 330 TRP B CA 1
ATOM 4939 C C . TRP B 1 306 ? -42.610 24.468 -17.179 1.00 10.60 330 TRP B C 1
ATOM 4940 O O . TRP B 1 306 ? -42.946 25.125 -16.196 1.00 4.17 330 TRP B O 1
ATOM 4951 N N . MET B 1 307 ? -43.031 24.735 -18.409 1.00 9.73 331 MET B N 1
ATOM 4952 C CA . MET B 1 307 ? -43.557 26.046 -18.757 1.00 10.76 331 MET B CA 1
ATOM 4953 C C . MET B 1 307 ? -44.853 26.418 -18.048 1.00 11.33 331 MET B C 1
ATOM 4954 O O . MET B 1 307 ? -45.049 27.587 -17.693 1.00 9.16 331 MET B O 1
ATOM 4959 N N . VAL B 1 308 ? -45.744 25.447 -17.844 1.00 5.10 332 VAL B N 1
ATOM 4960 C CA . VAL B 1 308 ? -46.990 25.759 -17.146 1.00 5.10 332 VAL B CA 1
ATOM 4961 C C . VAL B 1 308 ? -46.802 25.882 -15.632 1.00 8.72 332 VAL B C 1
ATOM 4962 O O . VAL B 1 308 ? -47.453 26.716 -15.002 1.00 10.60 332 VAL B O 1
ATOM 4966 N N . GLU B 1 309 ? -45.915 25.067 -15.053 1.00 9.15 333 GLU B N 1
ATOM 4967 C CA . GLU B 1 309 ? -45.571 25.213 -13.634 1.00 12.54 333 GLU B CA 1
ATOM 4968 C C . GLU B 1 309 ? -44.975 26.584 -13.353 1.00 12.42 333 GLU B C 1
ATOM 4969 O O . GLU B 1 309 ? -45.209 27.178 -12.303 1.00 11.37 333 GLU B O 1
ATOM 4975 N N . GLU B 1 310 ? -44.174 27.074 -14.290 1.00 7.84 334 GLU B N 1
ATOM 4976 C CA . GLU B 1 310 ? -43.351 28.248 -14.033 1.00 9.54 334 GLU B CA 1
ATOM 4977 C C . GLU B 1 310 ? -43.986 29.538 -14.514 1.00 11.06 334 GLU B C 1
ATOM 4978 O O . GLU B 1 310 ? -43.660 30.607 -14.010 1.00 11.55 334 GLU B O 1
ATOM 4984 N N . ASN B 1 311 ? -44.885 29.441 -15.489 1.00 7.60 335 ASN B N 1
ATOM 4985 C CA . ASN B 1 311 ? -45.491 30.635 -16.082 1.00 8.35 335 ASN B CA 1
ATOM 4986 C C . ASN B 1 311 ? -46.837 30.301 -16.743 1.00 10.45 335 ASN B C 1
ATOM 4987 O O . ASN B 1 311 ? -47.029 30.509 -17.943 1.00 9.30 335 ASN B O 1
ATOM 4992 N N . ALA B 1 312 ? -47.763 29.772 -15.945 1.00 11.10 336 ALA B N 1
ATOM 4993 C CA . ALA B 1 312 ? -49.084 29.393 -16.434 1.00 8.99 336 ALA B CA 1
ATOM 4994 C C . ALA B 1 312 ? -49.751 30.536 -17.173 1.00 15.11 336 ALA B C 1
ATOM 4995 O O . ALA B 1 312 ? -50.389 30.319 -18.196 1.00 11.09 336 ALA B O 1
ATOM 4997 N N . GLU B 1 313 ? -49.597 31.758 -16.671 1.00 6.66 337 GLU B N 1
ATOM 4998 C CA A GLU B 1 313 ? -50.243 32.894 -17.315 0.50 11.53 337 GLU B CA 1
ATOM 4999 C CA B GLU B 1 313 ? -50.215 32.927 -17.295 0.50 11.96 337 GLU B CA 1
ATOM 5000 C C . GLU B 1 313 ? -49.639 33.202 -18.682 1.00 12.35 337 GLU B C 1
ATOM 5001 O O . GLU B 1 313 ? -50.373 33.463 -19.635 1.00 8.52 337 GLU B O 1
ATOM 5012 N N . GLY B 1 314 ? -48.308 33.165 -18.780 1.00 12.77 338 GLY B N 1
ATOM 5013 C CA . GLY B 1 314 ? -47.633 33.382 -20.050 1.00 10.98 338 GLY B CA 1
ATOM 5014 C C . GLY B 1 314 ? -48.007 32.319 -21.068 1.00 8.21 338 GLY B C 1
ATOM 5015 O O . GLY B 1 314 ? -48.175 32.614 -22.259 1.00 9.45 338 GLY B O 1
ATOM 5016 N N . VAL B 1 315 ? -48.128 31.075 -20.612 1.00 7.60 339 VAL B N 1
ATOM 5017 C CA . VAL B 1 315 ? -48.513 29.986 -21.513 1.00 5.02 339 VAL B CA 1
ATOM 5018 C C . VAL B 1 315 ? -49.968 30.145 -21.982 1.00 7.47 339 VAL B C 1
ATOM 5019 O O . VAL B 1 315 ? -50.261 30.089 -23.180 1.00 9.21 339 VAL B O 1
ATOM 5023 N N . GLU B 1 316 ? -50.877 30.358 -21.038 1.00 9.54 340 GLU B N 1
ATOM 5024 C CA . GLU B 1 316 ? -52.291 30.524 -21.377 1.00 12.23 340 GLU B CA 1
ATOM 5025 C C . GLU B 1 316 ? -52.509 31.672 -22.361 1.00 11.03 340 GLU B C 1
ATOM 5026 O O . GLU B 1 316 ? -53.282 31.553 -23.307 1.00 9.94 340 GLU B O 1
ATOM 5032 N N . LYS B 1 317 ? -51.852 32.799 -22.117 1.00 7.78 341 LYS B N 1
ATOM 5033 C CA . LYS B 1 317 ? -51.995 33.952 -22.999 1.00 9.68 341 LYS B CA 1
ATOM 5034 C C . LYS B 1 317 ? -51.408 33.665 -24.393 1.00 11.65 341 LYS B C 1
ATOM 5035 O O . LYS B 1 317 ? -52.010 34.001 -25.418 1.00 10.68 341 LYS B O 1
ATOM 5041 N N . SER B 1 318 ? -50.237 33.032 -24.429 1.00 9.89 342 SER B N 1
ATOM 5042 C CA . SER B 1 318 ? -49.592 32.711 -25.697 1.00 9.94 342 SER B CA 1
ATOM 5043 C C . SER B 1 318 ? -50.454 31.777 -26.528 1.00 8.49 342 SER B C 1
ATOM 5044 O O . SER B 1 318 ? -50.673 32.013 -27.723 1.00 9.11 342 SER B O 1
ATOM 5047 N N . LEU B 1 319 ? -50.935 30.717 -25.884 1.00 7.09 343 LEU B N 1
ATOM 5048 C CA . LEU B 1 319 ? -51.853 29.772 -26.515 1.00 8.45 343 LEU B CA 1
ATOM 5049 C C . LEU B 1 319 ? -53.141 30.436 -26.990 1.00 9.64 343 LEU B C 1
ATOM 5050 O O . LEU B 1 319 ? -53.571 30.195 -28.112 1.00 11.04 343 LEU B O 1
ATOM 5055 N N . SER B 1 320 ? -53.755 31.260 -26.139 1.00 9.91 344 SER B N 1
ATOM 5056 C CA . SER B 1 320 ? -55.001 31.943 -26.504 1.00 7.08 344 SER B CA 1
ATOM 5057 C C . SER B 1 320 ? -54.809 32.877 -27.696 1.00 10.08 344 SER B C 1
ATOM 5058 O O . SER B 1 320 ? -55.623 32.870 -28.629 1.00 13.07 344 SER B O 1
ATOM 5061 N N . ASN B 1 321 ? -53.737 33.669 -27.663 1.00 7.16 345 ASN B N 1
ATOM 5062 C CA . ASN B 1 321 ? -53.418 34.599 -28.752 1.00 15.14 345 ASN B CA 1
ATOM 5063 C C . ASN B 1 321 ? -53.209 33.888 -30.085 1.00 16.14 345 ASN B C 1
ATOM 5064 O O . ASN B 1 321 ? -53.606 34.385 -31.149 1.00 13.50 345 ASN B O 1
ATOM 5069 N N . PHE B 1 322 ? -52.580 32.720 -30.018 1.00 9.44 346 PHE B N 1
ATOM 5070 C CA . PHE B 1 322 ? -52.272 31.948 -31.215 1.00 12.04 346 PHE B CA 1
ATOM 5071 C C . PHE B 1 322 ? -53.483 31.153 -31.716 1.00 12.44 346 PHE B C 1
ATOM 5072 O O . PHE B 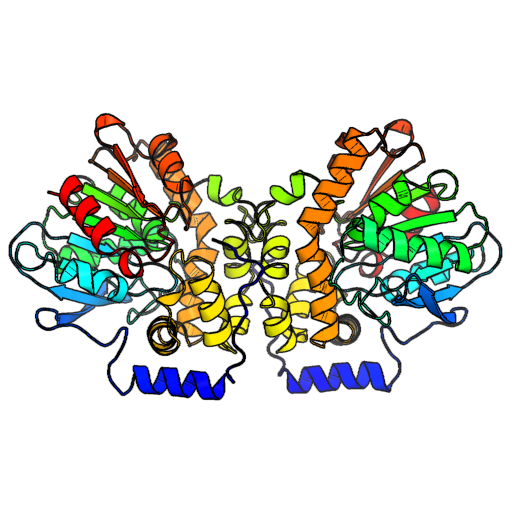1 322 ? -53.807 31.175 -32.904 1.00 11.30 346 PHE B O 1
ATOM 5080 N N . LEU B 1 323 ? -54.166 30.479 -30.800 1.00 13.31 347 LEU B N 1
ATOM 5081 C CA . LEU B 1 323 ? -55.218 29.537 -31.176 1.00 13.43 347 LEU B CA 1
ATOM 5082 C C . LEU B 1 323 ? -56.551 30.181 -31.530 1.00 16.61 347 LEU B C 1
ATOM 5083 O O . LEU B 1 323 ? -57.217 29.743 -32.474 1.00 17.63 347 LEU B O 1
ATOM 5088 N N . PHE B 1 324 ? -56.936 31.204 -30.768 1.00 15.91 348 PHE B N 1
ATOM 5089 C CA . PHE B 1 324 ? -58.296 31.746 -30.812 1.00 17.71 348 PHE B CA 1
ATOM 5090 C C . PHE B 1 324 ? -58.370 33.106 -31.512 1.00 27.16 348 PHE B C 1
ATOM 5091 O O . PHE B 1 324 ? -57.511 33.454 -32.322 1.00 29.62 348 PHE B O 1
#

Sequence (647 aa):
EYDPNLKSIDTPPAVSQQMFNKVKSSNGLGQYAYYAKGLSSKFIESEGVKLHYVEGGSKGTPIVFIHGFGSTWKMWEPVMLSSYMKDHKVIAIDLPGLGQSGPILNDDYSAENTSKILIGAIKKIAGKGPIYYVSHDLGNTASYPLVANNQGYIKKAVFMDSPIPDRAMFEYPGYTADGPGLGWHFGYFSFGDIAEKQIANDPNLFFSYFIKTYYAGKKEIFTPELLAELIEPYSTRDKLKAAFGYYRSHADSIRQNEALLANGKKLTIPSMALTGQKGVNDVLVKEMRARFVADPAQYTAIILPDTGHWMVEENAEGVEKSLSNFLFYDPNLKSIDTPPAVSQQMFNKVKSNGLGQYAYAKGLSSKFIESEGVKLHYVEGGSKGTPIVFIHGFGSTWKMWEPVMLSYMKDHKVIAIDLPGLGQSGPILNDDYSAENTSKILIGAIKKIAGKGPIYYVSHDLGNTASYPLVANNQGYIKKAVFMDSPIPDRAMFEYPGYTADGPGLGWHFGYFSFGDIAEKQIANDPNLFFSYFIKTYYAGKKEIFTPELLAELIEPYSTRDKLKAAFGYYRSHADSIRQNEALLANGKKLTIPSMALTGQKGVNDVLVKEMRARFVADPAQYTAIILPDTGHWMVEENAEEGVEKSLSNFLF

Secondary structure (DSSP, 8-state):
---TTPPPP---HHHHHHHHHHHHHTT-GGG---TTEEEEEEEETTEEEEEEEE--SSS-EEEE--TT--GGGGHHHHHHHTTTS-EEEE--TTSTTSPP-TT----HHHHHHHHHHHHHHHH-SS-EEEEEETTHHHHHHHHHHHTBTTEEEEEEESSPPSSGGGGT-BSEETTEE-TTHHHHHTTSTTHHHHHHHH-HHHHHHHHHHHH-SSGGG--HHHHHHHHGGG-SHHHHHHHHHHHHTHHHHHHHHHHHHHTT-SB-S-EEEEEETTTTTTHHHHHIIIIIBS-GGGEEEEEETT--S-HHHHHHHHHHHHHHHHH-/--TTPPPP---HHHHHHHHHHHHHTT-GGG---TT-EEEEEEETTEEEEEEEE--SSS-EEEE--TT--GGGGHHHHHHHTTTS-EEEE--TTSTTPPP-TT----HHHHHHHHHHHHHHHH-S--EEEEEETHHHHHHHHHHHH-BTTEEEEEEESSPPSSGGGGTSBSEETTEE-TTHHHHHTTSTTHHHHHHHH-HHHHHHHHHHHH-SSGGG--HHHHHHHHGGG-SHHHHHHHHHHHHTHHHHHHHHHHHHHTT--B-S-EEEEEETTTTTTHHHHHIIIIIBS-GGGEEEEEETT--S-HHHHHHHHHHHHHHHHH-

CATH classification: 3.40.50.1820

Foldseek 3Di:
DADPPDDFDDDDQVNLVVLLVCCVVVLHFLSDADPQKDWDWDFFPNKIKIKIKGADAAAEEEEEEAPLAALRLCRVVRVVCRPHYIYMYIGQDLFRPIHHDVVLQQAQVVSLRRVLRVCCVPRHQDQHEYEYAHCSLRNHPCNCLVDDPSHQEYEYEADARQAPCLVPWDQADPSGGTPNVVLCVLQPPCVCLVVCLNHVLRVQLNVVLRQWLPNVLCDSSNSSSSRSRVNHSSSSSRNSSSSNNSVVNHVVVVVCLVVVSADAHQYEYEYECSHSRCPRVVPNCVGRYPDCVSYYYYYHYSGGRSRCSGPVPSVSVVCVVNVD/DDPPDDFDDDDLVVLVVLLVVCVVVLHFLRDADPQKDWDWDAFPNKIKIKIKGADDAAEEEEEEAPLHALRLCRLLRVVCRPHHIYMYIGQDQFRPIHHDVVLQQAQVVSLRRVLRVCCVVRPQDLHAYEYAHCSLRNHPCNPLVDDVSHQEYEYEADARQAPCLVPFDQADPVGGTPNVCLCVLQPPLVCLVVCLNHVLRVQLRVVLQQWLPNVLDDSSVSSSSRSRVNHSSSSSRNSSSSNNSVVNHVVVHVCQVVVSADAHQYEYEYECSHSRCPRVVVNCVGRYPDCVSYYYHYHYSGGRSRCSGPVPVVSVVCVVNPD

B-factor: mean 15.29, std 10.13, range [0.74, 71.66]

Nearest PDB structures (foldseek):
  4meb-assembly1_B  TM=1.003E+00  e=1.077E-67  Acinetobacter sp. RUH 2624
  4mea-assembly1_B  TM=1.002E+00  e=2.278E-66  Acinetobacter sp. RUH 2624
  4dmf-assembly2_D  TM=9.572E-01  e=5.086E-31  Pseudomonas aeruginosa UCBPP-PA14
  4dmh-assembly1_A  TM=9.569E-01  e=8.505E-30  Pseudomonas aeruginosa UCBPP-PA14
  5xmd-assembly1_C-2  TM=7.965E-01  e=1.636E-17  Vigna radiata